Protein AF-A0A7W4Z0C7-F1 (afdb_monomer_lite)

pLDDT: mean 88.01, std 15.2, range [28.16, 98.94]

Sequence (673 aa):
MSAGLATAVVASGLALGAGLQTPAAAAPGDDLGDLTALLSSCSGDPTTPTVVALTTSLTDPAATLTVACDARIDLAGHDLTVRNIRVDPGESLDVTDTSTTGTAGHLTADAGAAWHTAGIENTGATLTTHGRARVTAVGGEGAAGIGGGYLADGGVTTSNDTSVVTAAGGENSAGIGGGDDGGSGGTTIANHASTITATGGPNGAGIGGGDDGHAGITIANDTATITATGGPDGAGIGGGDLGDGGLTTAHDTATVTATGGPNGAGIGGGNRGTGGVTTVTGGTVTAVPGTDAEPVGPGKGASLHHRLTVSGGVLRLPSGTQSVPATSTTASPLFEIGVAGRVTGGPTTAATITGTGVLVNHGTLTLPTTNIQTKVSDRHYRIAFDLNGATGTAPDAVTAYADTLTRGDRVLPAAPTRPGHTFVGWSSTATGTGTPITATGDLTPLGSSTDGTPVAITAHARWTPDPTGPVTDLPRLPGIDTQVTPAERPRIGTAVRVTTTPPDVPGATSTYQWQRTTRKIGKAWKHLPRSWVDIPTATSASYTPRPADRLHRIRLVITTTAPGHQPRTTVTRLPRRVLKGHLRRPDARITIRGSRDLGNTVRLAGLAHYRDQLLAGAKVTIVWYADGARLPRATRRTYTVGPAALDKRLHATITITAPGHHDRHLTTPRTGR

Radius of gyration: 34.52 Å; chains: 1; bounding box: 81×89×126 Å

Structure (mmCIF, N/CA/C/O backbone):
data_AF-A0A7W4Z0C7-F1
#
_entry.id   AF-A0A7W4Z0C7-F1
#
loop_
_atom_site.group_PDB
_atom_site.id
_atom_site.type_symbol
_atom_site.label_atom_id
_atom_site.label_alt_id
_atom_site.label_comp_id
_atom_site.label_asym_id
_atom_site.label_entity_id
_atom_site.label_seq_id
_atom_site.pdbx_PDB_ins_code
_atom_site.Cartn_x
_atom_site.Cartn_y
_atom_site.Cartn_z
_atom_site.occupancy
_atom_site.B_iso_or_equiv
_atom_site.auth_seq_id
_atom_site.auth_comp_id
_atom_site.auth_asym_id
_atom_site.auth_atom_id
_atom_site.pdbx_PDB_model_num
ATOM 1 N N . MET A 1 1 ? 8.909 49.146 -81.759 1.00 39.69 1 MET A N 1
ATOM 2 C CA . MET A 1 1 ? 9.593 48.137 -82.590 1.00 39.69 1 MET A CA 1
ATOM 3 C C . MET A 1 1 ? 9.015 46.774 -82.243 1.00 39.69 1 MET A C 1
ATOM 5 O O . MET A 1 1 ? 9.161 46.344 -81.111 1.00 39.69 1 MET A O 1
ATOM 9 N N . SER A 1 2 ? 8.245 46.231 -83.192 1.00 31.91 2 SER A N 1
ATOM 10 C CA . SER A 1 2 ? 7.999 44.810 -83.511 1.00 31.91 2 SER A CA 1
ATOM 11 C C . SER A 1 2 ? 7.910 43.749 -82.400 1.00 31.91 2 SER A C 1
ATOM 13 O O . SER A 1 2 ? 8.898 43.381 -81.774 1.00 31.91 2 SER A O 1
ATOM 15 N N . ALA A 1 3 ? 6.710 43.169 -82.313 1.00 35.38 3 ALA A N 1
ATOM 16 C CA . ALA A 1 3 ? 6.407 41.844 -81.783 1.00 35.38 3 ALA A CA 1
ATOM 17 C C . ALA A 1 3 ? 7.082 40.709 -82.584 1.00 35.38 3 ALA A C 1
ATOM 19 O O . ALA A 1 3 ? 7.428 40.895 -83.750 1.00 35.38 3 ALA A O 1
ATOM 20 N N . GLY A 1 4 ? 7.165 39.513 -81.990 1.00 29.42 4 GLY A N 1
ATOM 21 C CA . GLY A 1 4 ? 7.498 38.282 -82.712 1.00 29.42 4 GLY A CA 1
ATOM 22 C C . GLY A 1 4 ? 7.482 37.029 -81.834 1.00 29.42 4 GLY A C 1
ATOM 23 O O . GLY A 1 4 ? 8.468 36.728 -81.174 1.00 29.42 4 GLY A O 1
ATOM 24 N N . LEU A 1 5 ? 6.362 36.300 -81.855 1.00 32.31 5 LEU A N 1
ATOM 25 C CA . LEU A 1 5 ? 6.285 34.876 -81.507 1.00 32.31 5 LEU A CA 1
ATOM 26 C C . LEU A 1 5 ? 7.056 34.028 -82.537 1.00 32.31 5 LEU A C 1
ATOM 28 O O . LEU A 1 5 ? 6.940 34.296 -83.732 1.00 32.31 5 LEU A O 1
ATOM 32 N N . ALA A 1 6 ? 7.696 32.939 -82.091 1.00 32.50 6 ALA A N 1
ATOM 33 C CA . ALA A 1 6 ? 7.966 31.757 -82.920 1.00 32.50 6 ALA A CA 1
ATOM 34 C C . ALA A 1 6 ? 8.052 30.447 -82.093 1.00 32.50 6 ALA A C 1
ATOM 36 O O . ALA A 1 6 ? 9.039 30.158 -81.424 1.00 32.50 6 ALA A O 1
ATOM 37 N N . THR A 1 7 ? 6.966 29.676 -82.168 1.00 28.16 7 THR A N 1
ATOM 38 C CA . THR A 1 7 ? 6.816 28.201 -82.270 1.00 28.16 7 THR A CA 1
ATOM 39 C C . THR A 1 7 ? 7.886 27.572 -83.197 1.00 28.16 7 THR A C 1
ATOM 41 O O . THR A 1 7 ? 8.303 28.249 -84.126 1.00 28.16 7 THR A O 1
ATOM 44 N N . ALA A 1 8 ? 8.335 26.307 -83.182 1.00 29.50 8 ALA A N 1
ATOM 45 C CA . ALA A 1 8 ? 8.232 25.081 -82.375 1.00 29.50 8 ALA A CA 1
ATOM 46 C C . ALA A 1 8 ? 9.307 24.075 -82.899 1.00 29.50 8 ALA A C 1
ATOM 48 O O . ALA A 1 8 ? 9.988 24.368 -83.879 1.00 29.50 8 ALA A O 1
ATOM 49 N N . VAL A 1 9 ? 9.318 22.860 -82.318 1.00 30.12 9 VAL A N 1
ATOM 50 C CA . VAL A 1 9 ? 9.707 21.536 -82.889 1.00 30.12 9 VAL A CA 1
ATOM 51 C C . VAL A 1 9 ? 10.904 20.813 -82.226 1.00 30.12 9 VAL A C 1
ATOM 53 O O . VAL A 1 9 ? 12.046 20.889 -82.656 1.00 30.12 9 VAL A O 1
ATOM 56 N N . VAL A 1 10 ? 10.585 20.102 -81.133 1.00 29.77 10 VAL A N 1
ATOM 57 C CA . VAL A 1 10 ? 10.733 18.644 -80.862 1.00 29.77 10 VAL A CA 1
ATOM 58 C C . VAL A 1 10 ? 11.604 17.789 -81.806 1.00 29.77 10 VAL A C 1
ATOM 60 O O . VAL A 1 10 ? 11.277 17.666 -82.981 1.00 29.77 10 VAL A O 1
ATOM 63 N N . ALA A 1 11 ? 12.580 17.064 -81.230 1.00 29.19 11 ALA A N 1
ATOM 64 C CA . ALA A 1 11 ? 12.757 15.588 -81.282 1.00 29.19 11 ALA A CA 1
ATOM 65 C C . ALA A 1 11 ? 14.209 15.216 -80.884 1.00 29.19 11 ALA A C 1
ATOM 67 O O . ALA A 1 11 ? 15.156 15.593 -81.561 1.00 29.19 11 ALA A O 1
ATOM 68 N N . SER A 1 12 ? 14.459 14.626 -79.712 1.00 30.25 12 SER A N 1
ATOM 69 C CA . SER A 1 12 ? 14.440 13.173 -79.428 1.00 30.25 12 SER A CA 1
ATOM 70 C C . SER A 1 12 ? 15.864 12.628 -79.240 1.00 30.25 12 SER A C 1
ATOM 72 O O . SER A 1 12 ? 16.467 12.092 -80.163 1.00 30.25 12 SER A O 1
ATOM 74 N N . GLY A 1 13 ? 16.386 12.740 -78.018 1.00 29.41 13 GLY A N 1
ATOM 75 C CA . GLY A 1 13 ? 17.515 11.945 -77.534 1.00 29.41 13 GLY A CA 1
ATOM 76 C C . GLY A 1 13 ? 17.015 11.007 -76.442 1.00 29.41 13 GLY A C 1
ATOM 77 O O . GLY A 1 13 ? 16.844 11.422 -75.301 1.00 29.41 13 GLY A O 1
ATOM 78 N N . LEU A 1 14 ? 16.720 9.762 -76.817 1.00 34.31 14 LEU A N 1
ATOM 79 C CA . LEU A 1 14 ? 16.385 8.677 -75.902 1.00 34.31 14 LEU A CA 1
ATOM 80 C C . LEU A 1 14 ? 17.639 8.345 -75.074 1.00 34.31 14 LEU A C 1
ATOM 82 O O . LEU A 1 14 ? 18.598 7.794 -75.609 1.00 34.31 14 LEU A O 1
ATOM 86 N N . ALA A 1 15 ? 17.638 8.660 -73.782 1.00 36.22 15 ALA A N 1
ATOM 87 C CA . ALA A 1 15 ? 18.582 8.094 -72.828 1.00 36.22 15 ALA A CA 1
ATOM 88 C C . ALA A 1 15 ? 17.774 7.342 -71.770 1.00 36.22 15 ALA A C 1
ATOM 90 O O . ALA A 1 15 ? 17.108 7.948 -70.931 1.00 36.22 15 ALA A O 1
ATOM 91 N N . LEU A 1 16 ? 17.809 6.008 -71.845 1.00 37.38 16 LEU A N 1
ATOM 92 C CA . LEU A 1 16 ? 17.402 5.135 -70.751 1.00 37.38 16 LEU A CA 1
ATOM 93 C C . LEU A 1 16 ? 18.370 5.359 -69.580 1.00 37.38 16 LEU A C 1
ATOM 95 O O . LEU A 1 16 ? 19.381 4.674 -69.452 1.00 37.38 16 LEU A O 1
ATOM 99 N N . GLY A 1 17 ? 18.068 6.342 -68.738 1.00 34.19 17 GLY A N 1
ATOM 100 C CA . GLY A 1 17 ? 18.603 6.410 -67.388 1.00 34.19 17 GLY A CA 1
ATOM 101 C C . GLY A 1 17 ? 17.792 5.457 -66.526 1.00 34.19 17 GLY A C 1
ATOM 102 O O . GLY A 1 17 ? 16.628 5.730 -66.239 1.00 34.19 17 GLY A O 1
ATOM 103 N N . ALA A 1 18 ? 18.384 4.324 -66.152 1.00 37.41 18 ALA A N 1
ATOM 104 C CA . ALA A 1 18 ? 17.866 3.488 -65.083 1.00 37.41 18 ALA A CA 1
ATOM 105 C C . ALA A 1 18 ? 17.707 4.371 -63.838 1.00 37.41 18 ALA A C 1
ATOM 107 O O . ALA A 1 18 ? 18.692 4.790 -63.231 1.00 37.41 18 ALA A O 1
ATOM 108 N N . GLY A 1 19 ? 16.461 4.713 -63.513 1.00 33.34 19 GLY A N 1
ATOM 109 C CA . GLY A 1 19 ? 16.126 5.386 -62.273 1.00 33.34 19 GLY A CA 1
ATOM 110 C C . GLY A 1 19 ? 16.471 4.452 -61.126 1.00 33.34 19 GLY A C 1
ATOM 111 O O . GLY A 1 19 ? 15.689 3.568 -60.791 1.00 33.34 19 GLY A O 1
ATOM 112 N N . LEU A 1 20 ? 17.643 4.646 -60.527 1.00 32.41 20 LEU A N 1
ATOM 113 C CA . LEU A 1 20 ? 17.862 4.278 -59.138 1.00 32.41 20 LEU A CA 1
ATOM 114 C C . LEU A 1 20 ? 16.914 5.165 -58.327 1.00 32.41 20 LEU A C 1
ATOM 116 O O . LEU A 1 20 ? 17.259 6.279 -57.943 1.00 32.41 20 LEU A O 1
ATOM 120 N N . GLN A 1 21 ? 15.677 4.697 -58.150 1.00 30.62 21 GLN A N 1
ATOM 121 C CA . GLN A 1 21 ? 14.830 5.163 -57.065 1.00 30.62 21 GLN A CA 1
ATOM 122 C C . GLN A 1 21 ? 15.615 4.879 -55.787 1.00 30.62 21 GLN A C 1
ATOM 124 O O . GLN A 1 21 ? 15.745 3.729 -55.372 1.00 30.62 21 GLN A O 1
ATOM 129 N N . THR A 1 22 ? 16.185 5.925 -55.194 1.00 32.88 22 THR A N 1
ATOM 130 C CA . THR A 1 22 ? 16.517 5.907 -53.772 1.00 32.88 22 THR A CA 1
ATOM 131 C C . THR A 1 22 ? 15.257 5.433 -53.047 1.00 32.88 22 THR A C 1
ATOM 133 O O . THR A 1 22 ? 14.196 6.017 -53.310 1.00 32.88 22 THR A O 1
ATOM 136 N N . PRO A 1 23 ? 15.313 4.371 -52.219 1.00 36.62 23 PRO A N 1
ATOM 137 C CA . PRO A 1 23 ? 14.150 3.969 -51.444 1.00 36.62 23 PRO A CA 1
ATOM 138 C C . PRO A 1 23 ? 13.631 5.207 -50.711 1.00 36.62 23 PRO A C 1
ATOM 140 O O . PRO A 1 23 ? 14.430 5.993 -50.196 1.00 36.62 23 PRO A O 1
ATOM 143 N N . ALA A 1 24 ? 12.317 5.431 -50.739 1.00 39.16 24 ALA A N 1
ATOM 144 C CA . ALA A 1 24 ? 11.713 6.433 -49.874 1.00 39.16 24 ALA A CA 1
ATOM 145 C C . ALA A 1 24 ? 12.190 6.129 -48.447 1.00 39.16 24 ALA A C 1
ATOM 147 O O . ALA A 1 24 ? 12.057 4.982 -48.022 1.00 39.16 24 ALA A O 1
ATOM 148 N N . ALA A 1 25 ? 12.810 7.105 -47.773 1.00 43.97 25 ALA A N 1
ATOM 149 C CA . ALA A 1 25 ? 13.183 6.962 -46.369 1.00 43.97 25 ALA A CA 1
ATOM 150 C C . ALA A 1 25 ? 11.948 6.457 -45.616 1.00 43.97 25 ALA A C 1
ATOM 152 O O . ALA A 1 25 ? 10.858 7.016 -45.798 1.00 43.97 25 ALA A O 1
ATOM 153 N N . ALA A 1 26 ? 12.099 5.347 -44.898 1.00 53.81 26 ALA A N 1
ATOM 154 C CA . ALA A 1 26 ? 10.990 4.731 -44.201 1.00 53.81 26 ALA A CA 1
ATOM 155 C C . ALA A 1 26 ? 10.510 5.707 -43.109 1.00 53.81 26 ALA A C 1
ATOM 157 O O . ALA A 1 26 ? 11.247 6.603 -42.678 1.00 53.81 26 ALA A O 1
ATOM 158 N N . ALA A 1 27 ? 9.225 5.668 -42.758 1.00 75.38 27 ALA A N 1
ATOM 159 C CA . ALA A 1 27 ? 8.730 6.597 -41.748 1.00 75.38 27 ALA A CA 1
ATOM 160 C C . ALA A 1 27 ? 9.320 6.167 -40.394 1.00 75.38 27 ALA A C 1
ATOM 162 O O . ALA A 1 27 ? 9.209 4.998 -40.072 1.00 75.38 27 ALA A O 1
ATOM 163 N N . PRO A 1 28 ? 9.843 7.048 -39.525 1.00 80.69 28 PRO A N 1
ATOM 164 C CA . PRO A 1 28 ? 10.523 6.642 -38.280 1.00 80.69 28 PRO A CA 1
ATOM 165 C C . PRO A 1 28 ? 9.735 5.723 -37.317 1.00 80.69 28 PRO A C 1
ATOM 167 O O . PRO A 1 28 ? 10.276 5.279 -36.315 1.00 80.69 28 PRO A O 1
ATOM 170 N N . GLY A 1 29 ? 8.449 5.461 -37.571 1.00 85.50 29 GLY A N 1
ATOM 171 C CA . GLY A 1 29 ? 7.631 4.474 -36.866 1.00 85.50 29 GLY A CA 1
ATOM 172 C C . GLY A 1 29 ? 7.468 3.109 -37.557 1.00 85.50 29 GLY A C 1
ATOM 173 O O . GLY A 1 29 ? 6.689 2.297 -37.056 1.00 85.50 29 GLY A O 1
ATOM 174 N N . ASP A 1 30 ? 8.101 2.847 -38.705 1.00 93.44 30 ASP A N 1
ATOM 175 C CA . ASP A 1 30 ? 8.076 1.554 -39.416 1.00 93.44 30 ASP A CA 1
ATOM 176 C C . ASP A 1 30 ? 9.430 0.810 -39.422 1.00 93.44 30 ASP A C 1
ATOM 178 O O . ASP A 1 30 ? 9.441 -0.409 -39.613 1.00 93.44 30 ASP A O 1
ATOM 182 N N . ASP A 1 31 ? 10.532 1.502 -39.114 1.00 95.56 31 ASP A N 1
ATOM 183 C CA . ASP A 1 31 ? 11.889 0.956 -39.018 1.00 95.56 31 ASP A CA 1
ATOM 184 C C . ASP A 1 31 ? 12.614 1.428 -37.742 1.00 95.56 31 ASP A C 1
ATOM 186 O O . ASP A 1 31 ? 12.551 2.592 -37.343 1.00 95.56 31 ASP A O 1
ATOM 190 N N . LEU A 1 32 ? 13.322 0.508 -37.077 1.00 94.75 32 LEU A N 1
ATOM 191 C CA . LEU A 1 32 ? 14.011 0.794 -35.813 1.00 94.75 32 LEU A CA 1
ATOM 192 C C . LEU A 1 32 ? 15.307 1.595 -36.001 1.00 94.75 32 LEU A C 1
ATOM 194 O O . LEU A 1 32 ? 15.681 2.364 -35.113 1.00 94.75 32 LEU A O 1
ATOM 198 N N . GLY A 1 33 ? 16.001 1.418 -37.126 1.00 94.81 33 GLY A N 1
ATOM 199 C CA . GLY A 1 33 ? 17.190 2.196 -37.458 1.00 94.81 33 GLY A CA 1
ATOM 200 C C . GLY A 1 33 ? 16.832 3.665 -37.662 1.00 94.81 33 GLY A C 1
ATOM 201 O O . GLY A 1 33 ? 17.472 4.534 -37.068 1.00 94.81 33 GLY A O 1
ATOM 202 N N . ASP A 1 34 ? 15.754 3.929 -38.401 1.00 94.31 34 ASP A N 1
ATOM 203 C CA . ASP A 1 34 ? 15.237 5.283 -38.619 1.00 94.31 34 ASP A CA 1
ATOM 204 C C . ASP A 1 34 ? 14.698 5.914 -37.322 1.00 94.31 34 ASP A C 1
ATOM 206 O O . ASP A 1 34 ? 14.973 7.087 -37.051 1.00 94.31 34 ASP A O 1
ATOM 210 N N . LEU A 1 35 ? 14.014 5.138 -36.466 1.00 96.25 35 LEU A N 1
ATOM 211 C CA . LEU A 1 35 ? 13.620 5.584 -35.122 1.00 96.25 35 LEU A CA 1
ATOM 212 C C . LEU A 1 35 ? 14.839 5.999 -34.285 1.00 96.25 35 LEU A C 1
ATOM 214 O O . LEU A 1 35 ? 14.837 7.056 -33.653 1.00 96.25 35 LEU A O 1
ATOM 218 N N . THR A 1 36 ? 15.884 5.169 -34.287 1.00 95.81 36 THR A N 1
ATOM 219 C CA . THR A 1 36 ? 17.109 5.406 -33.513 1.00 95.81 36 THR A CA 1
ATOM 220 C C . THR A 1 36 ? 17.849 6.638 -34.020 1.00 95.81 36 THR A C 1
ATOM 222 O O . THR A 1 36 ? 18.248 7.488 -33.224 1.00 95.81 36 THR A O 1
ATOM 225 N N . ALA A 1 37 ? 17.991 6.773 -35.341 1.00 94.88 37 ALA A N 1
ATOM 226 C CA . ALA A 1 37 ? 18.610 7.936 -35.958 1.00 94.88 37 ALA A CA 1
ATOM 227 C C . ALA A 1 37 ? 17.857 9.218 -35.582 1.00 94.88 37 ALA A C 1
ATOM 229 O O . ALA A 1 37 ? 18.483 10.165 -35.106 1.00 94.88 37 ALA A O 1
ATOM 230 N N . LEU A 1 38 ? 16.523 9.216 -35.700 1.00 95.94 38 LEU A N 1
ATOM 231 C CA . LEU A 1 38 ? 15.693 10.362 -35.345 1.00 95.94 38 LEU A CA 1
ATOM 232 C C . LEU A 1 38 ? 15.881 10.777 -33.882 1.00 95.94 38 LEU A C 1
ATOM 234 O O . LEU A 1 38 ? 16.152 11.946 -33.632 1.00 95.94 38 LEU A O 1
ATOM 238 N N . LEU A 1 39 ? 15.753 9.851 -32.927 1.00 96.38 39 LEU A N 1
ATOM 239 C CA . LEU A 1 39 ? 15.823 10.184 -31.497 1.00 96.38 39 LEU A CA 1
ATOM 240 C C . LEU A 1 39 ? 17.231 10.590 -31.033 1.00 96.38 39 LEU A C 1
ATOM 242 O O . LEU A 1 39 ? 17.359 11.367 -30.089 1.00 96.38 39 LEU A O 1
ATOM 246 N N . SER A 1 40 ? 18.282 10.131 -31.718 1.00 96.38 40 SER A N 1
ATOM 247 C CA . SER A 1 40 ? 19.670 10.499 -31.399 1.00 96.38 40 SER A CA 1
ATOM 248 C C . SER A 1 40 ? 20.089 11.888 -31.897 1.00 96.38 40 SER A C 1
ATOM 250 O O . SER A 1 40 ? 21.075 12.440 -31.416 1.00 96.38 40 SER A O 1
ATOM 252 N N . SER A 1 41 ? 19.366 12.454 -32.869 1.00 94.38 41 SER A N 1
ATOM 253 C CA . SER A 1 41 ? 19.673 13.761 -33.466 1.00 94.38 41 SER A CA 1
ATOM 254 C C . SER A 1 41 ? 18.479 14.717 -33.460 1.00 94.38 41 SER A C 1
ATOM 256 O O . SER A 1 41 ? 18.427 15.644 -34.273 1.00 94.38 41 SER A O 1
ATOM 258 N N . CYS A 1 42 ? 17.481 14.456 -32.616 1.00 94.00 42 CYS A N 1
ATOM 259 C CA . CYS A 1 42 ? 16.291 15.287 -32.522 1.00 94.00 42 CYS A CA 1
ATOM 260 C C . CYS A 1 42 ? 16.569 16.603 -31.782 1.00 94.00 42 CYS A C 1
ATOM 262 O O . CYS A 1 42 ? 17.606 16.785 -31.151 1.00 94.00 42 CYS A O 1
ATOM 264 N N . SER A 1 43 ? 15.633 17.546 -31.890 1.00 93.94 43 SER A N 1
ATOM 265 C CA . SER A 1 43 ? 15.725 18.876 -31.273 1.00 93.94 43 SER A CA 1
ATOM 266 C C . SER A 1 43 ? 14.391 19.307 -30.650 1.00 93.94 43 SER A C 1
ATOM 268 O O . SER A 1 43 ? 14.023 20.478 -30.733 1.00 93.94 43 SER A O 1
ATOM 270 N N . GLY A 1 44 ? 13.618 18.338 -30.148 1.00 93.56 44 GLY A N 1
ATOM 271 C CA . GLY A 1 44 ? 12.370 18.598 -29.430 1.00 93.56 44 GLY A CA 1
ATOM 272 C C . GLY A 1 44 ? 12.626 19.293 -28.095 1.00 93.56 44 GLY A C 1
ATOM 273 O O . GLY A 1 44 ? 13.715 19.180 -27.542 1.00 93.56 44 GLY A O 1
ATOM 274 N N . ASP A 1 45 ? 11.620 20.011 -27.605 1.00 94.12 45 ASP A N 1
ATOM 275 C CA . ASP A 1 45 ? 11.637 20.675 -26.296 1.00 94.12 45 ASP A CA 1
ATOM 276 C C . ASP A 1 45 ? 10.351 20.344 -25.505 1.00 94.12 45 ASP A C 1
ATOM 278 O O . ASP A 1 45 ? 9.425 19.740 -26.070 1.00 94.12 45 ASP A O 1
ATOM 282 N N . PRO A 1 46 ? 10.204 20.765 -24.232 1.00 89.81 46 PRO A N 1
ATOM 283 C CA . PRO A 1 46 ? 9.053 20.368 -23.421 1.00 89.81 46 PRO A CA 1
ATOM 284 C C . PRO A 1 46 ? 7.708 20.893 -23.952 1.00 89.81 46 PRO A C 1
ATOM 286 O O . PRO A 1 46 ? 6.647 20.383 -23.588 1.00 89.81 46 PRO A O 1
ATOM 289 N N . THR A 1 47 ? 7.724 21.935 -24.791 1.00 93.06 47 THR A N 1
ATOM 290 C CA . THR A 1 47 ? 6.523 22.527 -25.402 1.00 93.06 47 THR A CA 1
ATOM 291 C C . THR A 1 47 ? 6.186 21.907 -26.755 1.00 93.06 47 THR A C 1
ATOM 293 O O . THR A 1 47 ? 5.011 21.809 -27.117 1.00 93.06 47 THR A O 1
ATOM 296 N N . THR A 1 48 ? 7.204 21.467 -27.489 1.00 94.44 48 THR A N 1
ATOM 297 C CA . THR A 1 48 ? 7.114 20.882 -28.826 1.00 94.44 48 THR A CA 1
ATOM 298 C C . THR A 1 48 ? 8.010 19.642 -28.920 1.00 94.44 48 THR A C 1
ATOM 300 O O . THR A 1 48 ? 9.033 19.655 -29.607 1.00 94.44 48 THR A O 1
ATOM 303 N N . PRO A 1 49 ? 7.642 18.545 -28.232 1.00 95.75 49 PRO A N 1
ATOM 304 C CA . PRO A 1 49 ? 8.462 17.344 -28.226 1.00 95.75 49 PRO A CA 1
ATOM 305 C C . PRO A 1 49 ? 8.497 16.703 -29.614 1.00 95.75 49 PRO A C 1
ATOM 307 O O . PRO A 1 49 ? 7.542 16.802 -30.393 1.00 95.75 49 PRO A O 1
ATOM 310 N N . THR A 1 50 ? 9.571 15.976 -29.906 1.00 97.06 50 THR A N 1
ATOM 311 C CA . THR A 1 50 ? 9.656 15.148 -31.114 1.00 97.06 50 THR A CA 1
ATOM 312 C C . THR A 1 50 ? 8.691 13.973 -30.982 1.00 97.06 50 THR A C 1
ATOM 314 O O . THR A 1 50 ? 8.865 13.130 -30.111 1.00 97.06 50 THR A O 1
ATOM 317 N N . VAL A 1 51 ? 7.656 13.901 -31.823 1.00 95.81 51 VAL A N 1
ATOM 318 C CA . VAL A 1 51 ? 6.618 12.856 -31.737 1.00 95.81 51 VAL A CA 1
ATOM 319 C C . VAL A 1 51 ? 6.817 11.803 -32.822 1.00 95.81 51 VAL A C 1
ATOM 321 O O . VAL A 1 51 ? 6.859 12.134 -34.007 1.00 95.81 51 VAL A O 1
ATOM 324 N N . VAL A 1 52 ? 6.838 10.530 -32.427 1.00 96.44 52 VAL A N 1
ATOM 325 C CA . VAL A 1 52 ? 6.823 9.380 -33.339 1.00 96.44 52 VAL A CA 1
ATOM 326 C C . VAL A 1 52 ? 5.683 8.446 -32.963 1.00 96.44 52 VAL A C 1
ATOM 328 O O . VAL A 1 52 ? 5.560 8.062 -31.805 1.00 96.44 52 VAL A O 1
ATOM 331 N N . ALA A 1 53 ? 4.863 8.063 -33.941 1.00 96.19 53 ALA A N 1
ATOM 332 C CA . ALA A 1 53 ? 3.859 7.017 -33.778 1.00 96.19 53 ALA A CA 1
ATOM 333 C C . ALA A 1 53 ? 4.311 5.753 -34.507 1.00 96.19 53 ALA A C 1
ATOM 335 O O . ALA A 1 53 ? 4.654 5.815 -35.690 1.00 96.19 53 ALA A O 1
ATOM 336 N N . LEU A 1 54 ? 4.299 4.616 -33.816 1.00 96.94 54 LEU A N 1
ATOM 337 C CA . LEU A 1 54 ? 4.617 3.333 -34.428 1.00 96.94 54 LEU A CA 1
ATOM 338 C C . LEU A 1 54 ? 3.508 2.916 -35.396 1.00 96.94 54 LEU A C 1
ATOM 340 O O . LEU A 1 54 ? 2.320 3.109 -35.142 1.00 96.94 54 LEU A O 1
ATOM 344 N N . THR A 1 55 ? 3.902 2.311 -36.508 1.00 95.75 55 THR A N 1
ATOM 345 C CA . THR A 1 55 ? 2.981 1.750 -37.514 1.00 95.75 55 THR A CA 1
ATOM 346 C C . THR A 1 55 ? 3.144 0.238 -37.671 1.00 95.75 55 THR A C 1
ATOM 348 O O . THR A 1 55 ? 2.332 -0.428 -38.317 1.00 95.75 55 THR A O 1
ATOM 351 N N . THR A 1 56 ? 4.187 -0.314 -37.053 1.00 96.06 56 THR A N 1
ATOM 352 C CA . THR A 1 56 ? 4.471 -1.741 -36.943 1.00 96.06 56 THR A CA 1
ATOM 353 C C . THR A 1 56 ? 5.194 -2.015 -35.625 1.00 96.06 56 THR A C 1
ATOM 355 O O . THR A 1 56 ? 5.676 -1.092 -34.968 1.00 96.06 56 THR A O 1
ATOM 358 N N . SER A 1 57 ? 5.271 -3.284 -35.223 1.00 97.31 57 SER A N 1
ATOM 359 C CA . SER A 1 57 ? 6.109 -3.666 -34.085 1.00 97.31 57 SER A CA 1
ATOM 360 C C . SER A 1 57 ? 7.581 -3.686 -34.497 1.00 97.31 57 SER A C 1
ATOM 362 O O . SER A 1 57 ? 7.929 -4.273 -35.523 1.00 97.31 57 SER A O 1
ATOM 364 N N . LEU A 1 58 ? 8.437 -3.085 -33.675 1.00 98.00 58 LEU A N 1
ATOM 365 C CA . LEU A 1 58 ? 9.874 -2.943 -33.893 1.00 98.00 58 LEU A CA 1
ATOM 366 C C . LEU A 1 58 ? 10.634 -3.780 -32.865 1.00 98.00 58 LEU A C 1
ATOM 368 O O . LEU A 1 58 ? 10.281 -3.816 -31.684 1.00 98.00 58 LEU A O 1
ATOM 372 N N . THR A 1 59 ? 11.660 -4.513 -33.291 1.00 97.94 59 THR A N 1
ATOM 373 C CA . THR A 1 59 ? 12.391 -5.421 -32.398 1.00 97.94 59 THR A CA 1
ATOM 374 C C . THR A 1 59 ? 13.844 -5.566 -32.820 1.00 97.94 59 THR A C 1
ATOM 376 O O . THR A 1 59 ? 14.128 -6.116 -33.880 1.00 97.94 59 THR A O 1
ATOM 379 N N . ASP A 1 60 ? 14.745 -5.152 -31.937 1.00 97.31 60 ASP A N 1
ATOM 380 C CA . ASP A 1 60 ? 16.153 -5.540 -31.942 1.00 97.31 60 ASP A CA 1
ATOM 381 C C . ASP A 1 60 ? 16.661 -5.596 -30.490 1.00 97.31 60 ASP A C 1
ATOM 383 O O . ASP A 1 60 ? 17.011 -4.567 -29.909 1.00 97.31 60 ASP A O 1
ATOM 387 N N . PRO A 1 61 ? 16.724 -6.791 -29.877 1.00 94.88 61 PRO A N 1
ATOM 388 C CA . PRO A 1 61 ? 17.181 -6.959 -28.498 1.00 94.88 61 PRO A CA 1
ATOM 389 C C . PRO A 1 61 ? 18.654 -6.599 -28.254 1.00 94.88 61 PRO A C 1
ATOM 391 O O . PRO A 1 61 ? 19.097 -6.672 -27.112 1.00 94.88 61 PRO A O 1
ATOM 394 N N . ALA A 1 62 ? 19.431 -6.262 -29.289 1.00 95.44 62 ALA A N 1
ATOM 395 C CA . ALA A 1 62 ? 20.799 -5.765 -29.150 1.00 95.44 62 ALA A CA 1
ATOM 396 C C . ALA A 1 62 ? 20.893 -4.232 -29.263 1.00 95.44 62 ALA A C 1
ATOM 398 O O . ALA A 1 62 ? 21.920 -3.663 -28.886 1.00 95.44 62 ALA A O 1
ATOM 399 N N . ALA A 1 63 ? 19.846 -3.562 -29.755 1.00 96.75 63 ALA A N 1
ATOM 400 C CA . ALA A 1 63 ? 19.859 -2.127 -30.009 1.00 96.75 63 ALA A CA 1
ATOM 401 C C . ALA A 1 63 ? 19.772 -1.298 -28.721 1.00 96.75 63 ALA A C 1
ATOM 403 O O . ALA A 1 63 ? 19.027 -1.624 -27.794 1.00 96.75 63 ALA A O 1
ATOM 404 N N . THR A 1 64 ? 20.494 -0.178 -28.705 1.00 97.44 64 THR A N 1
ATOM 405 C CA . THR A 1 64 ? 20.328 0.897 -27.722 1.00 97.44 64 THR A CA 1
ATOM 406 C C . THR A 1 64 ? 19.601 2.058 -28.371 1.00 97.44 64 THR A C 1
ATOM 408 O O . THR A 1 64 ? 20.022 2.532 -29.424 1.00 97.44 64 THR A O 1
ATOM 411 N N . LEU A 1 65 ? 18.548 2.540 -27.717 1.00 98.06 65 LEU A N 1
ATOM 412 C CA . LEU A 1 65 ? 17.819 3.726 -28.143 1.00 98.06 65 LEU A CA 1
ATOM 413 C C . LEU A 1 65 ? 18.249 4.931 -27.304 1.00 98.06 65 LEU A C 1
ATOM 415 O O . LEU A 1 65 ? 17.914 5.005 -26.123 1.00 98.06 65 LEU A O 1
ATOM 419 N N . THR A 1 66 ? 18.982 5.867 -27.901 1.00 98.19 66 THR A N 1
ATOM 420 C CA . THR A 1 66 ? 19.347 7.133 -27.246 1.00 98.19 66 THR A CA 1
ATOM 421 C C . THR A 1 66 ? 18.318 8.205 -27.584 1.00 98.19 66 THR A C 1
ATOM 423 O O . THR A 1 66 ? 18.020 8.426 -28.756 1.00 98.19 66 THR A O 1
ATOM 426 N N . VAL A 1 67 ? 17.792 8.865 -26.557 1.00 98.31 67 VAL A N 1
ATOM 427 C CA . VAL A 1 67 ? 16.829 9.964 -26.645 1.00 98.31 67 VAL A CA 1
ATOM 428 C C . VAL A 1 67 ? 17.550 11.243 -26.228 1.00 98.31 67 VAL A C 1
ATOM 430 O O . VAL A 1 67 ? 17.743 11.482 -25.038 1.00 98.31 67 VAL A O 1
ATOM 433 N N . ALA A 1 68 ? 17.990 12.019 -27.221 1.00 97.81 68 ALA A N 1
ATOM 434 C CA . ALA A 1 68 ? 18.846 13.198 -27.044 1.00 97.81 68 ALA A CA 1
ATOM 435 C C . ALA A 1 68 ? 18.069 14.530 -26.983 1.00 97.81 68 ALA A C 1
ATOM 437 O O . ALA A 1 68 ? 18.668 15.601 -27.037 1.00 97.81 68 ALA A O 1
ATOM 438 N N . CYS A 1 69 ? 16.738 14.466 -26.942 1.00 97.50 69 CYS A N 1
ATOM 439 C CA . CYS A 1 69 ? 15.846 15.613 -26.817 1.00 97.50 69 CYS A CA 1
ATOM 440 C C . CYS A 1 69 ? 14.530 15.185 -26.148 1.00 97.50 69 CYS A C 1
ATOM 442 O O . CYS A 1 69 ? 14.238 13.988 -26.071 1.00 97.50 69 CYS A O 1
ATOM 444 N N . ASP A 1 70 ? 13.670 16.135 -25.788 1.00 98.19 70 ASP A N 1
ATOM 445 C CA . ASP A 1 70 ? 12.291 15.832 -25.409 1.00 98.19 70 ASP A CA 1
ATOM 446 C C . ASP A 1 70 ? 11.527 15.129 -26.543 1.00 98.19 70 ASP A C 1
ATOM 448 O O . ASP A 1 70 ? 11.283 15.686 -27.625 1.00 98.19 70 ASP A O 1
ATOM 452 N N . ALA A 1 71 ? 11.110 13.889 -26.288 1.00 97.88 71 ALA A N 1
ATOM 453 C CA . ALA A 1 71 ? 10.490 13.025 -27.281 1.00 97.88 71 ALA A CA 1
ATOM 454 C C . ALA A 1 71 ? 9.260 12.289 -26.743 1.00 97.88 71 ALA A C 1
ATOM 456 O O . ALA A 1 71 ? 9.165 11.938 -25.568 1.00 97.88 71 ALA A O 1
ATOM 457 N N . ARG A 1 72 ? 8.319 11.998 -27.643 1.00 97.94 72 ARG A N 1
ATOM 458 C CA . ARG A 1 72 ? 7.150 11.156 -27.395 1.00 97.94 72 ARG A CA 1
ATOM 459 C C . ARG A 1 72 ? 7.110 9.995 -28.377 1.00 97.94 72 ARG A C 1
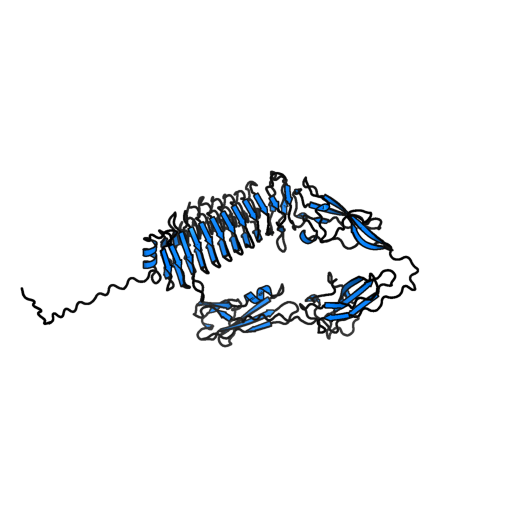ATOM 461 O O . ARG A 1 72 ? 7.026 10.211 -29.585 1.00 97.94 72 ARG A O 1
ATOM 468 N N . ILE A 1 73 ? 7.056 8.779 -27.847 1.00 98.06 73 ILE A N 1
ATOM 469 C CA . ILE A 1 73 ? 6.783 7.558 -28.603 1.00 98.06 73 ILE A CA 1
ATOM 470 C C . ILE A 1 73 ? 5.332 7.151 -28.334 1.00 98.06 73 ILE A C 1
ATOM 472 O O . ILE A 1 73 ? 4.981 6.743 -27.228 1.00 98.06 73 ILE A O 1
ATOM 476 N N . ASP A 1 74 ? 4.482 7.252 -29.352 1.00 97.75 74 ASP A N 1
ATOM 477 C CA . ASP A 1 74 ? 3.158 6.637 -29.358 1.00 97.75 74 ASP A CA 1
ATOM 478 C C . ASP A 1 74 ? 3.259 5.219 -29.917 1.00 97.75 74 ASP A C 1
ATOM 480 O O . ASP A 1 74 ? 3.504 5.007 -31.103 1.00 97.75 74 ASP A O 1
ATOM 484 N N . LEU A 1 75 ? 3.060 4.232 -29.049 1.00 97.94 75 LEU A N 1
ATOM 485 C CA . LEU A 1 75 ? 3.107 2.826 -29.420 1.00 97.94 75 LEU A CA 1
ATOM 486 C C . LEU A 1 75 ? 1.960 2.441 -30.361 1.00 97.94 75 LEU A C 1
ATOM 488 O O . LEU A 1 75 ? 2.086 1.449 -31.067 1.00 97.94 75 LEU A O 1
ATOM 492 N N . ALA A 1 76 ? 0.845 3.185 -30.372 1.00 95.69 76 ALA A N 1
ATOM 493 C CA . ALA A 1 76 ? -0.291 2.989 -31.279 1.00 95.69 76 ALA A CA 1
ATOM 494 C C . ALA A 1 76 ? -0.778 1.522 -31.415 1.00 95.69 76 ALA A C 1
ATOM 496 O O . ALA A 1 76 ? -1.281 1.105 -32.458 1.00 95.69 76 ALA A O 1
ATOM 497 N N . GLY A 1 77 ? -0.673 0.729 -30.342 1.00 96.50 77 GLY A N 1
ATOM 498 C CA . GLY A 1 77 ? -1.035 -0.696 -30.316 1.00 96.50 77 GLY A CA 1
ATOM 499 C C . GLY A 1 77 ? 0.051 -1.679 -30.787 1.00 96.50 77 GLY A C 1
ATOM 500 O O . GLY A 1 77 ? -0.236 -2.875 -30.884 1.00 96.50 77 GLY A O 1
ATOM 501 N N . HIS A 1 78 ? 1.266 -1.202 -31.060 1.00 97.38 78 HIS A N 1
ATOM 502 C CA . HIS A 1 78 ? 2.439 -1.967 -31.492 1.00 97.38 78 HIS A CA 1
ATOM 503 C C . HIS A 1 78 ? 3.483 -2.129 -30.380 1.00 97.38 78 HIS A C 1
ATOM 505 O O . HIS A 1 78 ? 3.482 -1.402 -29.387 1.00 97.38 78 HIS A O 1
ATOM 511 N N . ASP A 1 79 ? 4.388 -3.090 -30.558 1.00 98.19 79 ASP A N 1
ATOM 512 C CA . ASP A 1 79 ? 5.434 -3.395 -29.580 1.00 98.19 79 ASP A CA 1
ATOM 513 C C . ASP A 1 79 ? 6.782 -2.812 -30.024 1.00 98.19 79 ASP A C 1
ATOM 515 O O . ASP A 1 79 ? 7.132 -2.890 -31.199 1.00 98.19 79 ASP A O 1
ATOM 519 N N . LEU A 1 80 ? 7.556 -2.274 -29.082 1.00 98.56 80 LEU A N 1
ATOM 520 C CA . LEU A 1 80 ? 8.934 -1.822 -29.282 1.00 98.56 80 LEU A CA 1
ATOM 521 C C . LEU A 1 80 ? 9.835 -2.611 -28.338 1.00 98.56 80 LEU A C 1
ATOM 523 O O . LEU A 1 80 ? 9.708 -2.477 -27.127 1.00 98.56 80 LEU A O 1
ATOM 527 N N . THR A 1 81 ? 10.730 -3.437 -28.869 1.00 98.62 81 THR A N 1
ATOM 528 C CA . THR A 1 81 ? 11.676 -4.223 -28.062 1.00 98.62 81 THR A CA 1
ATOM 529 C C . THR A 1 81 ? 13.109 -3.850 -28.405 1.00 98.62 81 THR A C 1
ATOM 531 O O . THR A 1 81 ? 13.534 -4.016 -29.547 1.00 98.62 81 THR A O 1
ATOM 534 N N . VAL A 1 82 ? 13.846 -3.378 -27.404 1.00 98.69 82 VAL A N 1
ATOM 535 C CA . VAL A 1 82 ? 15.259 -2.989 -27.492 1.00 98.69 82 VAL A CA 1
ATOM 536 C C . VAL A 1 82 ? 16.040 -3.560 -26.308 1.00 98.69 82 VAL A C 1
ATOM 538 O O . VAL A 1 82 ? 15.441 -4.021 -25.333 1.00 98.69 82 VAL A O 1
ATOM 541 N N . ARG A 1 83 ? 17.375 -3.520 -26.363 1.00 98.50 83 ARG A N 1
ATOM 542 C CA . ARG A 1 83 ? 18.215 -3.859 -25.204 1.00 98.50 83 ARG A CA 1
ATOM 543 C C . ARG A 1 83 ? 18.006 -2.855 -24.080 1.00 98.50 83 ARG A C 1
ATOM 545 O O . ARG A 1 83 ? 17.711 -3.215 -22.952 1.00 98.50 83 ARG A O 1
ATOM 552 N N . ASN A 1 84 ? 18.186 -1.578 -24.387 1.00 98.69 84 ASN A N 1
ATOM 553 C CA . ASN A 1 84 ? 18.067 -0.517 -23.404 1.00 98.69 84 ASN A CA 1
ATOM 554 C C . ASN A 1 84 ? 17.709 0.812 -24.061 1.00 98.69 84 ASN A C 1
ATOM 556 O O . ASN A 1 84 ? 17.959 1.026 -25.250 1.00 98.69 84 ASN A O 1
ATOM 560 N N . ILE A 1 85 ? 17.158 1.710 -23.256 1.00 98.81 85 ILE A N 1
ATOM 561 C CA . ILE A 1 85 ? 16.893 3.096 -23.628 1.00 98.81 85 ILE A CA 1
ATOM 562 C C . ILE A 1 85 ? 17.730 3.992 -22.729 1.00 98.81 85 ILE A C 1
ATOM 564 O O . ILE A 1 85 ? 17.786 3.759 -21.526 1.00 98.81 85 ILE A O 1
ATOM 568 N N . ARG A 1 86 ? 18.357 5.014 -23.298 1.00 98.50 86 ARG A N 1
ATOM 569 C CA . ARG A 1 86 ? 19.059 6.061 -22.559 1.00 98.50 86 ARG A CA 1
ATOM 570 C C . ARG A 1 86 ? 18.413 7.395 -22.880 1.00 98.50 86 ARG A C 1
ATOM 572 O O . ARG A 1 86 ? 18.396 7.789 -24.041 1.00 98.50 86 ARG A O 1
ATOM 579 N N . VAL A 1 87 ? 17.883 8.064 -21.865 1.00 98.69 87 VAL A N 1
ATOM 580 C CA . VAL A 1 87 ? 17.386 9.436 -21.982 1.00 98.69 87 VAL A CA 1
ATOM 581 C C . VAL A 1 87 ? 18.482 10.357 -21.476 1.00 98.69 87 VAL A C 1
ATOM 583 O O . VAL A 1 87 ? 18.956 10.179 -20.352 1.00 98.69 87 VAL A O 1
ATOM 586 N N . ASP A 1 88 ? 18.926 11.291 -22.311 1.00 98.12 88 ASP A N 1
ATOM 587 C CA . ASP A 1 88 ? 20.022 12.174 -21.929 1.00 98.12 88 ASP A CA 1
ATOM 588 C C . ASP A 1 88 ? 19.607 13.115 -20.778 1.00 98.12 88 ASP A C 1
ATOM 590 O O . ASP A 1 88 ? 18.433 13.485 -20.657 1.00 98.12 88 ASP A O 1
ATOM 594 N N . PRO A 1 89 ? 20.542 13.495 -19.884 1.00 97.81 89 PRO A N 1
ATOM 595 C CA . PRO A 1 89 ? 20.223 14.353 -18.749 1.00 97.81 89 PRO A CA 1
ATOM 596 C C . PRO A 1 89 ? 19.605 15.685 -19.184 1.00 97.81 89 PRO A C 1
ATOM 598 O O . PRO A 1 89 ? 20.133 16.364 -20.060 1.00 97.81 89 PRO A O 1
ATOM 601 N N . GLY A 1 90 ? 18.529 16.090 -18.513 1.00 96.81 90 GLY A N 1
ATOM 602 C CA . GLY A 1 90 ? 17.745 17.278 -18.854 1.00 96.81 90 GLY A CA 1
ATOM 603 C C . GLY A 1 90 ? 16.586 17.012 -19.815 1.00 96.81 90 GLY A C 1
ATOM 604 O O . GLY A 1 90 ? 15.682 17.841 -19.871 1.00 96.81 90 GLY A O 1
ATOM 605 N N . GLU A 1 91 ? 16.562 15.857 -20.481 1.00 98.25 91 GLU A N 1
ATOM 606 C CA . GLU A 1 91 ? 15.549 15.514 -21.479 1.00 98.25 91 GLU A CA 1
ATOM 607 C C . GLU A 1 91 ? 14.413 14.658 -20.899 1.00 98.25 91 GLU A C 1
ATOM 609 O O . GLU A 1 91 ? 14.487 14.107 -19.786 1.00 98.25 91 GLU A O 1
ATOM 614 N N . SER A 1 92 ? 13.334 14.520 -21.673 1.00 98.00 92 SER A N 1
ATOM 615 C CA . SER A 1 92 ? 12.209 13.656 -21.331 1.00 98.00 92 SER A CA 1
ATOM 616 C C . SER A 1 92 ? 11.819 12.674 -22.433 1.00 98.00 92 SER A C 1
ATOM 618 O O . SER A 1 92 ? 11.811 12.977 -23.624 1.00 98.00 92 SER A O 1
ATOM 620 N N . LEU A 1 93 ? 11.434 11.473 -22.005 1.00 98.62 93 LEU A N 1
ATOM 621 C CA . LEU A 1 93 ? 10.780 10.476 -22.837 1.00 98.62 93 LEU A CA 1
ATOM 622 C C . LEU A 1 93 ? 9.344 10.266 -22.353 1.00 98.62 93 LEU A C 1
ATOM 624 O O . LEU A 1 93 ? 9.107 9.783 -21.245 1.00 98.62 93 LEU A O 1
ATOM 628 N N . ASP A 1 94 ? 8.383 10.584 -23.210 1.00 98.44 94 ASP A N 1
ATOM 629 C CA . ASP A 1 94 ? 6.968 10.266 -23.039 1.00 98.44 94 ASP A CA 1
ATOM 630 C C . ASP A 1 94 ? 6.618 9.004 -23.844 1.00 98.44 94 ASP A C 1
ATOM 632 O O . ASP A 1 94 ? 6.773 8.958 -25.063 1.00 98.44 94 ASP A O 1
ATOM 636 N N . VAL A 1 95 ? 6.138 7.963 -23.168 1.00 98.69 95 VAL A N 1
ATOM 637 C CA . VAL A 1 95 ? 5.651 6.732 -23.797 1.00 98.69 95 VAL A CA 1
ATOM 638 C C . VAL A 1 95 ? 4.138 6.664 -23.651 1.00 98.69 95 VAL A C 1
ATOM 640 O O . VAL A 1 95 ? 3.600 6.456 -22.558 1.00 98.69 95 VAL A O 1
ATOM 643 N N . THR A 1 96 ? 3.433 6.772 -24.770 1.00 98.19 96 THR A N 1
ATOM 644 C CA . THR A 1 96 ? 1.973 6.708 -24.813 1.00 98.19 96 THR A CA 1
ATOM 645 C C . THR A 1 96 ? 1.492 5.570 -25.701 1.00 98.19 96 THR A C 1
ATOM 647 O O . THR A 1 96 ? 2.247 4.971 -26.460 1.00 98.19 96 THR A O 1
ATOM 650 N N . ASP A 1 97 ? 0.217 5.237 -25.576 1.00 97.69 97 ASP A N 1
ATOM 651 C CA . ASP A 1 97 ? -0.471 4.372 -26.524 1.00 97.69 97 ASP A CA 1
ATOM 652 C C . ASP A 1 97 ? -1.870 4.938 -26.744 1.00 97.69 97 ASP A C 1
ATOM 654 O O . ASP A 1 97 ? -2.735 4.859 -25.861 1.00 97.69 97 ASP A O 1
ATOM 658 N N . THR A 1 98 ? -2.081 5.523 -27.921 1.00 94.19 98 THR A N 1
ATOM 659 C CA . THR A 1 98 ? -3.359 6.131 -28.309 1.00 94.19 98 THR A CA 1
ATOM 660 C C . THR A 1 98 ? -4.358 5.121 -28.880 1.00 94.19 98 THR A C 1
ATOM 662 O O . THR A 1 98 ? -5.501 5.480 -29.191 1.00 94.19 98 THR A O 1
ATOM 665 N N . SER A 1 99 ? -3.988 3.838 -28.986 1.00 92.62 99 SER A N 1
ATOM 666 C CA . SER A 1 99 ? -4.866 2.813 -29.545 1.00 92.62 99 SER A CA 1
ATOM 667 C C . SER A 1 99 ? -6.142 2.632 -28.711 1.00 92.62 99 SER A C 1
ATOM 669 O O . SER A 1 99 ? -6.166 2.267 -27.532 1.00 92.62 99 SER A O 1
ATOM 671 N N . THR A 1 100 ? -7.289 2.840 -29.349 1.00 88.50 100 THR A N 1
ATOM 672 C CA . THR A 1 100 ? -8.596 2.700 -28.682 1.00 88.50 100 THR A CA 1
ATOM 673 C C . THR A 1 100 ? -9.126 1.265 -28.718 1.00 88.50 100 THR A C 1
ATOM 675 O O . THR A 1 100 ? -10.038 0.904 -27.971 1.00 88.50 100 THR A O 1
ATOM 678 N N . THR A 1 101 ? -8.542 0.404 -29.556 1.00 81.19 101 THR A N 1
ATOM 679 C CA . THR A 1 101 ? -8.930 -1.002 -29.738 1.00 81.19 101 THR A CA 1
ATOM 680 C C . THR A 1 101 ? -7.689 -1.897 -29.824 1.00 81.19 101 THR A C 1
ATOM 682 O O . THR A 1 101 ? -6.578 -1.398 -29.903 1.00 81.19 101 THR A O 1
ATOM 685 N N . GLY A 1 102 ? -7.846 -3.224 -29.748 1.00 84.94 102 GLY A N 1
ATOM 686 C CA . GLY A 1 102 ? -6.702 -4.148 -29.814 1.00 84.94 102 GLY A CA 1
ATOM 687 C C . GLY A 1 102 ? -5.930 -4.316 -28.497 1.00 84.94 102 GLY A C 1
ATOM 688 O O . GLY A 1 102 ? -6.423 -3.969 -27.415 1.00 84.94 102 GLY A O 1
ATOM 689 N N . THR A 1 103 ? -4.758 -4.951 -28.577 1.00 90.19 103 THR A N 1
ATOM 690 C CA . THR A 1 103 ? -3.804 -5.070 -27.458 1.00 90.19 103 THR A CA 1
ATOM 691 C C . THR A 1 103 ? -3.114 -3.725 -27.263 1.00 90.19 103 THR A C 1
ATOM 693 O O . THR A 1 103 ? -2.988 -2.971 -28.213 1.00 90.19 103 THR A O 1
ATOM 696 N N . ALA A 1 104 ? -2.773 -3.387 -26.018 1.00 94.25 104 ALA A N 1
ATOM 697 C CA . ALA A 1 104 ? -2.023 -2.160 -25.783 1.00 94.25 104 ALA A CA 1
ATOM 698 C C . ALA A 1 104 ? -0.597 -2.378 -26.277 1.00 94.25 104 ALA A C 1
ATOM 700 O O . ALA A 1 104 ? -0.074 -3.465 -26.029 1.00 94.25 104 ALA A O 1
ATOM 701 N N . GLY A 1 105 ? -0.007 -1.376 -26.907 1.00 97.44 105 GLY A N 1
ATOM 702 C CA . GLY A 1 105 ? 1.390 -1.396 -27.282 1.00 97.44 105 GLY A CA 1
ATOM 703 C C . GLY A 1 105 ? 2.289 -1.573 -26.063 1.00 97.44 105 GLY A C 1
ATOM 704 O O . GLY A 1 105 ? 1.972 -1.116 -24.952 1.00 97.44 105 GLY A O 1
ATOM 705 N N . HIS A 1 106 ? 3.393 -2.284 -26.268 1.00 98.56 106 HIS A N 1
ATOM 706 C CA . HIS A 1 106 ? 4.324 -2.652 -25.211 1.00 98.56 106 HIS A CA 1
ATOM 707 C C . HIS A 1 106 ? 5.758 -2.275 -25.586 1.00 98.56 106 HIS A C 1
ATOM 709 O O . HIS A 1 106 ? 6.340 -2.827 -26.513 1.00 98.56 106 HIS A O 1
ATOM 715 N N . LEU A 1 107 ? 6.346 -1.357 -24.821 1.00 98.81 107 LEU A N 1
ATOM 716 C CA . LEU A 1 107 ? 7.775 -1.072 -24.835 1.00 98.81 107 LEU A CA 1
ATOM 717 C C . LEU A 1 107 ? 8.506 -2.017 -23.873 1.00 98.81 107 LEU A C 1
ATOM 719 O O . LEU A 1 107 ? 8.222 -2.034 -22.674 1.00 98.81 107 LEU A O 1
ATOM 723 N N . THR A 1 108 ? 9.459 -2.784 -24.391 1.00 98.88 108 THR A N 1
ATOM 724 C CA . THR A 1 108 ? 10.360 -3.645 -23.622 1.00 98.88 108 THR A CA 1
ATOM 725 C C . THR A 1 108 ? 11.798 -3.176 -23.808 1.00 98.88 108 THR A C 1
ATOM 727 O O . THR A 1 108 ? 12.285 -3.111 -24.934 1.00 98.88 108 THR A O 1
ATOM 730 N N . ALA A 1 109 ? 12.469 -2.875 -22.701 1.00 98.81 109 ALA A N 1
ATOM 731 C CA . ALA A 1 109 ? 13.889 -2.564 -22.654 1.00 98.81 109 ALA A CA 1
ATOM 732 C C . ALA A 1 109 ? 14.577 -3.558 -21.705 1.00 98.81 109 ALA A C 1
ATOM 734 O O . ALA A 1 109 ? 14.481 -3.435 -20.483 1.00 98.81 109 ALA A O 1
ATOM 735 N N . ASP A 1 110 ? 15.164 -4.610 -22.272 1.00 98.56 110 ASP A N 1
ATOM 736 C CA . ASP A 1 110 ? 15.734 -5.729 -21.515 1.00 98.56 110 ASP A CA 1
ATOM 737 C C . ASP A 1 110 ? 17.266 -5.735 -21.584 1.00 98.56 110 ASP A C 1
ATOM 739 O O . ASP A 1 110 ? 17.876 -6.247 -22.528 1.00 98.56 110 ASP A O 1
ATOM 743 N N . ALA A 1 111 ? 17.883 -5.160 -20.554 1.00 98.19 111 ALA A N 1
ATOM 744 C CA . ALA A 1 111 ? 19.324 -5.100 -20.387 1.00 98.19 111 ALA A CA 1
ATOM 745 C C . ALA A 1 111 ? 19.853 -6.232 -19.493 1.00 98.19 111 ALA A C 1
ATOM 747 O O . ALA A 1 111 ? 21.018 -6.192 -19.113 1.00 98.19 111 ALA A O 1
ATOM 748 N N . GLY A 1 112 ? 19.057 -7.264 -19.177 1.00 96.25 112 GLY A N 1
ATOM 749 C CA . GLY A 1 112 ? 19.411 -8.285 -18.180 1.00 96.25 112 GLY A CA 1
ATOM 750 C C . GLY A 1 112 ? 20.670 -9.110 -18.489 1.00 96.25 112 GLY A C 1
ATOM 751 O O . GLY A 1 112 ? 21.209 -9.766 -17.603 1.00 96.25 112 GLY A O 1
ATOM 752 N N . ALA A 1 113 ? 21.154 -9.085 -19.734 1.00 93.88 113 ALA A N 1
ATOM 753 C CA . ALA A 1 113 ? 22.417 -9.707 -20.148 1.00 93.88 113 ALA A CA 1
ATOM 754 C C . ALA A 1 113 ? 23.592 -8.714 -20.268 1.00 93.88 113 ALA A C 1
ATOM 756 O O . ALA A 1 113 ? 24.702 -9.111 -20.628 1.00 93.88 113 ALA A O 1
ATOM 757 N N . ALA A 1 114 ? 23.350 -7.425 -20.029 1.00 95.12 114 ALA A N 1
ATOM 758 C CA . ALA A 1 114 ? 24.348 -6.368 -20.062 1.00 95.12 114 ALA A CA 1
ATOM 759 C C . ALA A 1 114 ? 24.869 -6.063 -18.652 1.00 95.12 114 ALA A C 1
ATOM 761 O O . ALA A 1 114 ? 24.232 -6.361 -17.647 1.00 95.12 114 ALA A O 1
ATOM 762 N N . TRP A 1 115 ? 26.050 -5.459 -18.597 1.00 95.31 115 TRP A N 1
ATOM 763 C CA . TRP A 1 115 ? 26.670 -5.009 -17.357 1.00 95.31 115 TRP A CA 1
ATOM 764 C C . TRP A 1 115 ? 26.409 -3.518 -17.200 1.00 95.31 115 TRP A C 1
ATOM 766 O O . TRP A 1 115 ? 26.492 -2.771 -18.180 1.00 95.31 115 TRP A O 1
ATOM 776 N N . HIS A 1 116 ? 26.084 -3.092 -15.985 1.00 96.44 116 HIS A N 1
ATOM 777 C CA . HIS A 1 116 ? 25.940 -1.694 -15.568 1.00 96.44 116 HIS A CA 1
ATOM 778 C C . HIS A 1 116 ? 24.949 -0.878 -16.410 1.00 96.44 116 HIS A C 1
ATOM 780 O O . HIS A 1 116 ? 25.008 0.349 -16.441 1.00 96.44 116 HIS A O 1
ATOM 786 N N . THR A 1 117 ? 24.045 -1.555 -17.117 1.00 97.81 117 THR A N 1
ATOM 787 C CA . THR A 1 117 ? 23.139 -0.940 -18.086 1.00 97.81 117 THR A CA 1
ATOM 788 C C . THR A 1 117 ? 21.720 -1.026 -17.559 1.00 97.81 117 THR A C 1
ATOM 790 O O . THR A 1 117 ? 21.186 -2.126 -17.405 1.00 97.81 117 THR A O 1
ATOM 793 N N . ALA A 1 118 ? 21.099 0.121 -17.292 1.00 98.44 118 ALA A N 1
ATOM 794 C CA . ALA A 1 118 ? 19.693 0.144 -16.920 1.00 98.44 118 ALA A CA 1
ATOM 795 C C . ALA A 1 118 ? 18.827 -0.258 -18.119 1.00 98.44 118 ALA A C 1
ATOM 797 O O . ALA A 1 118 ? 19.183 0.028 -19.264 1.00 98.44 118 ALA A O 1
ATOM 798 N N . GLY A 1 119 ? 17.677 -0.889 -17.871 1.00 98.75 119 GLY A N 1
ATOM 799 C CA . GLY A 1 119 ? 16.713 -1.157 -18.942 1.00 98.75 119 GLY A CA 1
ATOM 800 C C . GLY A 1 119 ? 16.265 0.159 -19.583 1.00 98.75 119 GLY A C 1
ATOM 801 O O . GLY A 1 119 ? 16.364 0.348 -20.794 1.00 98.75 119 GLY A O 1
ATOM 802 N N . ILE A 1 120 ? 15.859 1.118 -18.750 1.00 98.88 120 ILE A N 1
ATOM 803 C CA . ILE A 1 120 ? 15.657 2.514 -19.147 1.00 98.88 120 ILE A CA 1
ATOM 804 C C . ILE A 1 120 ? 16.495 3.401 -18.228 1.00 98.88 120 ILE A C 1
ATOM 806 O O . ILE A 1 120 ? 16.156 3.580 -17.060 1.00 98.88 120 ILE A O 1
ATOM 810 N N . GLU A 1 121 ? 17.583 3.949 -18.758 1.00 98.62 121 GLU A N 1
ATOM 811 C CA . GLU A 1 121 ? 18.452 4.893 -18.062 1.00 98.62 121 GLU A CA 1
ATOM 812 C C . GLU A 1 121 ? 17.830 6.292 -18.123 1.00 98.62 121 GLU A C 1
ATOM 814 O O . GLU A 1 121 ? 17.696 6.866 -19.206 1.00 98.62 121 GLU A O 1
ATOM 819 N N . ASN A 1 122 ? 17.418 6.827 -16.972 1.00 98.31 122 ASN A N 1
ATOM 820 C CA . ASN A 1 122 ? 16.834 8.167 -16.867 1.00 98.31 122 ASN A CA 1
ATOM 821 C C . ASN A 1 122 ? 17.533 9.053 -15.826 1.00 98.31 122 ASN A C 1
ATOM 823 O O . ASN A 1 122 ? 16.928 10.002 -15.340 1.00 98.31 122 ASN A O 1
ATOM 827 N N . THR A 1 123 ? 18.786 8.782 -15.461 1.00 97.88 123 THR A N 1
ATOM 828 C CA . THR A 1 123 ? 19.553 9.625 -14.526 1.00 97.88 123 THR A CA 1
ATOM 829 C C . THR A 1 123 ? 19.586 11.087 -14.982 1.00 97.88 123 THR A C 1
ATOM 831 O O . THR A 1 123 ? 20.059 11.404 -16.070 1.00 97.88 123 THR A O 1
ATOM 834 N N . GLY A 1 124 ? 19.073 11.996 -14.145 1.00 97.56 124 GLY A N 1
ATOM 835 C CA . GLY A 1 124 ? 18.946 13.419 -14.490 1.00 97.56 124 GLY A CA 1
ATOM 836 C C . GLY A 1 124 ? 17.900 13.728 -15.572 1.00 97.56 124 GLY A C 1
ATOM 837 O O . GLY A 1 124 ? 17.838 14.861 -16.039 1.00 97.56 124 GLY A O 1
ATOM 838 N N . ALA A 1 125 ? 17.084 12.749 -15.957 1.00 98.50 125 ALA A N 1
ATOM 839 C CA . ALA A 1 125 ? 16.081 12.823 -17.011 1.00 98.50 125 ALA A CA 1
ATOM 840 C C . ALA A 1 125 ? 14.696 12.381 -16.501 1.00 98.50 125 ALA A C 1
ATOM 842 O O . ALA A 1 125 ? 14.524 11.949 -15.352 1.00 98.50 125 ALA A O 1
ATOM 843 N N . THR A 1 126 ? 13.684 12.496 -17.364 1.00 98.69 126 THR A N 1
ATOM 844 C CA . THR A 1 126 ? 12.300 12.124 -17.035 1.00 98.69 126 THR A CA 1
ATOM 845 C C . THR A 1 126 ? 11.754 11.054 -17.974 1.00 98.69 126 THR A C 1
ATOM 847 O O . THR A 1 126 ? 11.761 11.215 -19.187 1.00 98.69 126 THR A O 1
ATOM 850 N N . LEU A 1 127 ? 11.186 9.988 -17.410 1.00 98.75 127 LEU A N 1
ATOM 851 C CA . LEU A 1 127 ? 10.314 9.051 -18.114 1.00 98.75 127 LEU A CA 1
ATOM 852 C C . LEU A 1 127 ? 8.869 9.309 -17.686 1.00 98.75 127 LEU A C 1
ATOM 854 O O . LEU A 1 127 ? 8.551 9.233 -16.498 1.00 98.75 127 LEU A O 1
ATOM 858 N N . THR A 1 128 ? 7.976 9.544 -18.642 1.00 98.75 128 THR A N 1
ATOM 859 C CA . THR A 1 128 ? 6.535 9.638 -18.388 1.00 98.75 128 THR A CA 1
ATOM 860 C C . THR A 1 128 ? 5.787 8.600 -19.214 1.00 98.75 128 THR A C 1
ATOM 862 O O . THR A 1 128 ? 6.101 8.390 -20.378 1.00 98.75 128 THR A O 1
ATOM 865 N N . THR A 1 129 ? 4.791 7.932 -18.628 1.00 98.62 129 THR A N 1
ATOM 866 C CA . THR A 1 129 ? 3.917 7.000 -19.358 1.00 98.62 129 THR A CA 1
ATOM 867 C C . THR A 1 129 ? 2.458 7.438 -19.302 1.00 98.62 129 THR A C 1
ATOM 869 O O . THR A 1 129 ? 1.982 7.879 -18.253 1.00 98.62 129 THR A O 1
ATOM 872 N N . HIS A 1 130 ? 1.744 7.291 -20.419 1.00 95.44 130 HIS A N 1
ATOM 873 C CA . HIS A 1 130 ? 0.366 7.760 -20.601 1.00 95.44 130 HIS A CA 1
ATOM 874 C C . HIS A 1 130 ? -0.556 6.714 -21.244 1.00 95.44 130 HIS A C 1
ATOM 876 O O . HIS A 1 130 ? -0.139 5.649 -21.713 1.00 95.44 130 HIS A O 1
ATOM 882 N N . GLY A 1 131 ? -1.853 7.031 -21.266 1.00 95.31 131 GLY A N 1
ATOM 883 C CA . GLY A 1 131 ? -2.884 6.255 -21.937 1.00 95.31 131 GLY A CA 1
ATOM 884 C C . GLY A 1 131 ? -2.977 4.832 -21.395 1.00 95.31 131 GLY A C 1
ATOM 885 O O . GLY A 1 131 ? -3.300 4.596 -20.229 1.00 95.31 131 GLY A O 1
ATOM 886 N N . ARG A 1 132 ? -2.731 3.861 -22.269 1.00 96.06 132 ARG A N 1
ATOM 887 C CA . ARG A 1 132 ? -2.753 2.423 -21.952 1.00 96.06 132 ARG A CA 1
ATOM 888 C C . ARG A 1 132 ? -1.394 1.753 -22.171 1.00 96.06 132 ARG A C 1
ATOM 890 O O . ARG A 1 132 ? -1.345 0.521 -22.203 1.00 96.06 132 ARG A O 1
ATOM 897 N N . ALA A 1 133 ? -0.333 2.547 -22.335 1.00 98.12 133 ALA A N 1
ATOM 898 C CA . ALA A 1 133 ? 1.006 2.066 -22.645 1.00 98.12 133 ALA A CA 1
ATOM 899 C C . ALA A 1 133 ? 1.489 1.049 -21.607 1.00 98.12 133 ALA A C 1
ATOM 901 O O . ALA A 1 133 ? 1.213 1.166 -20.407 1.00 98.12 133 ALA A O 1
ATOM 902 N N . ARG A 1 134 ? 2.218 0.036 -22.076 1.00 98.62 134 ARG A N 1
ATOM 903 C CA . ARG A 1 134 ? 2.915 -0.923 -21.218 1.00 98.62 134 ARG A CA 1
ATOM 904 C C . ARG A 1 134 ? 4.409 -0.720 -21.368 1.00 98.62 134 ARG A C 1
ATOM 906 O O . ARG A 1 134 ? 4.908 -0.735 -22.484 1.00 98.62 134 ARG A O 1
ATOM 913 N N . VAL A 1 135 ? 5.104 -0.581 -20.249 1.00 98.88 135 VAL A N 1
ATOM 914 C CA . VAL A 1 135 ? 6.561 -0.482 -20.193 1.00 98.88 135 VAL A CA 1
ATOM 915 C C . VAL A 1 135 ? 7.089 -1.622 -19.336 1.00 98.88 135 VAL A C 1
ATOM 917 O O . VAL A 1 135 ? 6.641 -1.827 -18.206 1.00 98.88 135 VAL A O 1
ATOM 920 N N . THR A 1 136 ? 8.023 -2.393 -19.881 1.00 98.88 136 THR A N 1
ATOM 921 C CA . THR A 1 136 ? 8.817 -3.367 -19.135 1.00 98.88 136 THR A CA 1
ATOM 922 C C . THR A 1 136 ? 10.282 -3.021 -19.268 1.00 98.88 136 THR A C 1
ATOM 924 O O . THR A 1 136 ? 10.773 -2.900 -20.385 1.00 98.88 136 THR A O 1
ATOM 927 N N . ALA A 1 137 ? 10.961 -2.873 -18.138 1.00 98.88 137 ALA A N 1
ATOM 928 C CA . ALA A 1 137 ? 12.379 -2.574 -18.116 1.00 98.88 137 ALA A CA 1
ATOM 929 C C . ALA A 1 137 ? 13.108 -3.527 -17.167 1.00 98.88 137 ALA A C 1
ATOM 931 O O . ALA A 1 137 ? 12.680 -3.727 -16.027 1.00 98.88 137 ALA A O 1
ATOM 932 N N . VAL A 1 138 ? 14.181 -4.138 -17.652 1.00 98.81 138 VAL A N 1
ATOM 933 C CA . VAL A 1 138 ? 15.009 -5.071 -16.885 1.00 98.81 138 VAL A CA 1
ATOM 934 C C . VAL A 1 138 ? 16.431 -4.540 -16.895 1.00 98.81 138 VAL A C 1
ATOM 936 O O . VAL A 1 138 ? 16.988 -4.307 -17.964 1.00 98.81 138 VAL A O 1
ATOM 939 N N . GLY A 1 139 ? 16.984 -4.313 -15.708 1.00 98.50 139 GLY A N 1
ATOM 940 C CA . GLY A 1 139 ? 18.351 -3.853 -15.525 1.00 98.50 139 GLY A CA 1
ATOM 941 C C . GLY A 1 139 ? 19.349 -4.989 -15.696 1.00 98.50 139 GLY A C 1
ATOM 942 O O . GLY A 1 139 ? 19.075 -6.138 -15.346 1.00 98.50 139 GLY A O 1
ATOM 943 N N . GLY A 1 140 ? 20.508 -4.649 -16.244 1.00 98.06 140 GLY A N 1
ATOM 944 C CA . GLY A 1 140 ? 21.696 -5.488 -16.205 1.00 98.06 140 GLY A CA 1
ATOM 945 C C . GLY A 1 140 ? 22.330 -5.531 -14.816 1.00 98.06 140 GLY A C 1
ATOM 946 O O . GLY A 1 140 ? 21.908 -4.814 -13.912 1.00 98.06 140 GLY A O 1
ATOM 947 N N . GLU A 1 141 ? 23.363 -6.355 -14.646 1.00 97.25 141 GLU A N 1
ATOM 948 C CA . GLU A 1 141 ? 24.150 -6.428 -13.402 1.00 97.25 141 GLU A CA 1
ATOM 949 C C . GLU A 1 141 ? 24.560 -5.023 -12.934 1.00 97.25 141 GLU A C 1
ATOM 951 O O . GLU A 1 141 ? 25.064 -4.239 -13.738 1.00 97.25 141 GLU A O 1
ATOM 956 N N . GLY A 1 142 ? 24.303 -4.674 -11.673 1.00 97.25 142 GLY A N 1
ATOM 957 C CA . GLY A 1 142 ? 24.648 -3.365 -11.116 1.00 97.25 142 GLY A CA 1
ATOM 958 C C . GLY A 1 142 ? 23.815 -2.178 -11.624 1.00 97.25 142 GLY A C 1
ATOM 959 O O . GLY A 1 142 ? 24.189 -1.030 -11.379 1.00 97.25 142 GLY A O 1
ATOM 960 N N . ALA A 1 143 ? 22.710 -2.410 -12.346 1.00 98.31 143 ALA A N 1
ATOM 961 C CA . ALA A 1 143 ? 21.835 -1.348 -12.834 1.00 98.31 143 ALA A CA 1
ATOM 962 C C . ALA A 1 143 ? 20.339 -1.565 -12.565 1.00 98.31 143 ALA A C 1
ATOM 964 O O . ALA A 1 143 ? 19.825 -2.687 -12.502 1.00 98.31 143 ALA A O 1
ATOM 965 N N . ALA A 1 144 ? 19.612 -0.451 -12.455 1.00 98.62 144 ALA A N 1
ATOM 966 C CA . ALA A 1 144 ? 18.178 -0.463 -12.213 1.00 98.62 144 ALA A CA 1
ATOM 967 C C . ALA A 1 144 ? 17.369 -0.936 -13.432 1.00 98.62 144 ALA A C 1
ATOM 969 O O . ALA A 1 144 ? 17.801 -0.839 -14.582 1.00 98.62 144 ALA A O 1
ATOM 970 N N . GLY A 1 145 ? 16.135 -1.389 -13.200 1.00 98.81 145 GLY A N 1
ATOM 971 C CA . GLY A 1 145 ? 15.184 -1.613 -14.293 1.00 98.81 145 GLY A CA 1
ATOM 972 C C . GLY A 1 145 ? 14.881 -0.306 -15.026 1.00 98.81 145 GLY A C 1
ATOM 973 O O . GLY A 1 145 ? 15.106 -0.192 -16.229 1.00 98.81 145 GLY A O 1
ATOM 974 N N . ILE A 1 146 ? 14.414 0.694 -14.278 1.00 98.94 146 ILE A N 1
ATOM 975 C CA . ILE A 1 146 ? 14.253 2.084 -14.730 1.00 98.94 146 ILE A CA 1
ATOM 976 C C . ILE A 1 146 ? 15.005 2.967 -13.749 1.00 98.94 146 ILE A C 1
ATOM 978 O O . ILE A 1 146 ? 14.683 2.942 -12.560 1.00 98.94 146 ILE A O 1
ATOM 982 N N . GLY A 1 147 ? 15.978 3.747 -14.200 1.00 98.56 147 GLY A N 1
ATOM 983 C CA . GLY A 1 147 ? 16.804 4.468 -13.247 1.00 98.56 147 GLY A CA 1
ATOM 984 C C . GLY A 1 147 ? 18.229 4.729 -13.681 1.00 98.56 147 GLY A C 1
ATOM 985 O O . GLY A 1 147 ? 18.487 5.026 -14.843 1.00 98.56 147 GLY A O 1
ATOM 986 N N . GLY A 1 148 ? 19.139 4.616 -12.720 1.00 97.31 148 GLY A N 1
ATOM 987 C CA . GLY A 1 148 ? 20.572 4.695 -12.951 1.00 97.31 148 GLY A CA 1
ATOM 988 C C . GLY A 1 148 ? 21.203 3.364 -13.345 1.00 97.31 148 GLY A C 1
ATOM 989 O O . GLY A 1 148 ? 20.737 2.281 -12.977 1.00 97.31 148 GLY A O 1
ATOM 990 N N . GLY A 1 149 ? 22.288 3.468 -14.113 1.00 95.69 149 GLY A N 1
ATOM 991 C CA . GLY A 1 149 ? 23.302 2.420 -14.197 1.00 95.69 149 GLY A CA 1
ATOM 992 C C . GLY A 1 149 ? 24.155 2.351 -12.924 1.00 95.69 149 GLY A C 1
ATOM 993 O O . GLY A 1 149 ? 23.813 2.929 -11.895 1.00 95.69 149 GLY A O 1
ATOM 994 N N . TYR A 1 150 ? 25.295 1.675 -13.013 1.00 96.44 150 TYR A N 1
ATOM 995 C CA . TYR A 1 150 ? 26.268 1.580 -11.919 1.00 96.44 150 TYR A CA 1
ATOM 996 C C . TYR A 1 150 ? 26.690 2.967 -11.397 1.00 96.44 150 TYR A C 1
ATOM 998 O O . TYR A 1 150 ? 27.005 3.844 -12.208 1.00 96.44 150 TYR A O 1
ATOM 1006 N N . LEU A 1 151 ? 26.702 3.161 -10.070 1.00 96.75 151 LEU A N 1
ATOM 1007 C CA . LEU A 1 151 ? 27.002 4.427 -9.373 1.00 96.75 151 LEU A CA 1
ATOM 1008 C C . LEU A 1 151 ? 26.065 5.601 -9.698 1.00 96.75 151 LEU A C 1
ATOM 1010 O O . LEU A 1 151 ? 26.359 6.744 -9.339 1.00 96.75 151 LEU A O 1
ATOM 1014 N N . ALA A 1 152 ? 24.971 5.362 -10.420 1.00 97.88 152 ALA A N 1
ATOM 1015 C CA . ALA A 1 152 ? 24.096 6.419 -10.897 1.00 97.88 152 ALA A CA 1
ATOM 1016 C C . ALA A 1 152 ? 22.763 6.429 -10.147 1.00 97.88 152 ALA A C 1
ATOM 1018 O O . ALA A 1 152 ? 22.146 5.392 -9.882 1.00 97.88 152 ALA A O 1
ATOM 1019 N N . ASP A 1 153 ? 22.294 7.640 -9.861 1.00 98.31 153 ASP A N 1
ATOM 1020 C CA . ASP A 1 153 ? 21.000 7.869 -9.235 1.00 98.31 153 ASP A CA 1
ATOM 1021 C C . ASP A 1 153 ? 19.849 7.634 -10.220 1.00 98.31 153 ASP A C 1
ATOM 1023 O O . ASP A 1 153 ? 19.976 7.807 -11.439 1.00 98.31 153 ASP A O 1
ATOM 1027 N N . GLY A 1 154 ? 18.678 7.305 -9.684 1.00 97.94 154 GLY A N 1
ATOM 1028 C CA . GLY A 1 154 ? 17.447 7.261 -10.462 1.00 97.94 154 GLY A CA 1
ATOM 1029 C C . GLY A 1 154 ? 16.968 8.646 -10.902 1.00 97.94 154 GLY A C 1
ATOM 1030 O O . GLY A 1 154 ? 17.101 9.636 -10.182 1.00 97.94 154 GLY A O 1
ATOM 1031 N N . GLY A 1 155 ? 16.332 8.710 -12.070 1.00 98.50 155 GLY A N 1
ATOM 1032 C CA . GLY A 1 155 ? 15.644 9.908 -12.544 1.00 98.50 155 GLY A CA 1
ATOM 1033 C C . GLY A 1 155 ? 14.224 10.081 -12.025 1.00 98.50 155 GLY A C 1
ATOM 1034 O O . GLY A 1 155 ? 13.804 9.515 -11.012 1.00 98.50 155 GLY A O 1
ATOM 1035 N N . VAL A 1 156 ? 13.435 10.844 -12.778 1.00 98.88 156 VAL A N 1
ATOM 1036 C CA . VAL A 1 156 ? 11.997 10.983 -12.538 1.00 98.88 156 VAL A CA 1
ATOM 1037 C C . VAL A 1 156 ? 11.238 9.965 -13.386 1.00 98.88 156 VAL A C 1
ATOM 1039 O O . VAL A 1 156 ? 11.389 9.922 -14.604 1.00 98.88 156 VAL A O 1
ATOM 1042 N N . THR A 1 157 ? 10.389 9.159 -12.753 1.00 98.88 157 THR A N 1
ATOM 1043 C CA . THR A 1 157 ? 9.465 8.233 -13.417 1.00 98.88 157 THR A CA 1
ATOM 1044 C C . THR A 1 157 ? 8.033 8.589 -13.040 1.00 98.88 157 THR A C 1
ATOM 1046 O O . THR A 1 157 ? 7.649 8.471 -11.877 1.00 98.88 157 THR A O 1
ATOM 1049 N N . THR A 1 158 ? 7.223 8.989 -14.019 1.00 98.88 158 THR A N 1
ATOM 1050 C CA . THR A 1 158 ? 5.807 9.327 -13.825 1.00 98.88 158 THR A CA 1
ATOM 1051 C C . THR A 1 158 ? 4.906 8.384 -14.619 1.00 98.88 158 THR A C 1
ATOM 1053 O O . THR A 1 158 ? 5.116 8.137 -15.804 1.00 98.88 158 THR A O 1
ATOM 1056 N N . SER A 1 159 ? 3.869 7.854 -13.975 1.00 98.69 159 SER A N 1
ATOM 1057 C CA . SER A 1 159 ? 2.892 6.948 -14.579 1.00 98.69 159 SER A CA 1
ATOM 1058 C C . SER A 1 159 ? 1.486 7.537 -14.481 1.00 98.69 159 SER A C 1
ATOM 1060 O O . SER A 1 159 ? 1.045 7.899 -13.390 1.00 98.69 159 SER A O 1
ATOM 1062 N N . ASN A 1 160 ? 0.789 7.669 -15.612 1.00 98.12 160 ASN A N 1
ATOM 1063 C CA . ASN A 1 160 ? -0.507 8.341 -15.721 1.00 98.12 160 ASN A CA 1
ATOM 1064 C C . ASN A 1 160 ? -1.591 7.431 -16.327 1.00 98.12 160 ASN A C 1
ATOM 1066 O O . ASN A 1 160 ? -1.336 6.327 -16.803 1.00 98.12 160 ASN A O 1
ATOM 1070 N N . ASP A 1 161 ? -2.833 7.915 -16.328 1.00 96.81 161 ASP A N 1
ATOM 1071 C CA . ASP A 1 161 ? -3.985 7.264 -16.955 1.00 96.81 161 ASP A CA 1
ATOM 1072 C C . ASP A 1 161 ? -4.173 5.802 -16.520 1.00 96.81 161 ASP A C 1
ATOM 1074 O O . ASP A 1 161 ? -4.460 5.537 -15.358 1.00 96.81 161 ASP A O 1
ATOM 1078 N N . THR A 1 162 ? -4.049 4.851 -17.445 1.00 96.12 162 THR A N 1
ATOM 1079 C CA . THR A 1 162 ? -4.133 3.404 -17.201 1.00 96.12 162 THR A CA 1
ATOM 1080 C C . THR A 1 162 ? -2.844 2.687 -17.603 1.00 96.12 162 THR A C 1
ATOM 1082 O O . THR A 1 162 ? -2.863 1.474 -17.847 1.00 96.12 162 THR A O 1
ATOM 1085 N N . SER A 1 163 ? -1.735 3.428 -17.718 1.00 98.12 163 SER A N 1
ATOM 1086 C CA . SER A 1 163 ? -0.450 2.865 -18.114 1.00 98.12 163 SER A CA 1
ATOM 1087 C C . SER A 1 163 ? 0.051 1.861 -17.073 1.00 98.12 163 SER A C 1
ATOM 1089 O O . SER A 1 163 ? -0.344 1.859 -15.898 1.00 98.12 163 SER A O 1
ATOM 1091 N N . VAL A 1 164 ? 0.897 0.940 -17.529 1.00 98.69 164 VAL A N 1
ATOM 1092 C CA . VAL A 1 164 ? 1.468 -0.113 -16.691 1.00 98.69 164 VAL A CA 1
ATOM 1093 C C . VAL A 1 164 ? 2.977 -0.114 -16.840 1.00 98.69 164 VAL A C 1
ATOM 1095 O O . VAL A 1 164 ? 3.488 -0.380 -17.924 1.00 98.69 164 VAL A O 1
ATOM 1098 N N . VAL A 1 165 ? 3.675 0.094 -15.729 1.00 98.94 165 VAL A N 1
ATOM 1099 C CA . VAL A 1 165 ? 5.130 -0.007 -15.626 1.00 98.94 165 VAL A CA 1
ATOM 1100 C C . VAL A 1 165 ? 5.482 -1.266 -14.841 1.00 98.94 165 VAL A C 1
ATOM 1102 O O . VAL A 1 165 ? 4.943 -1.515 -13.762 1.00 98.94 165 VAL A O 1
ATOM 1105 N N . THR A 1 166 ? 6.369 -2.088 -15.391 1.00 98.88 166 THR A N 1
ATOM 1106 C CA . THR A 1 166 ? 6.972 -3.238 -14.710 1.00 98.88 166 THR A CA 1
ATOM 1107 C C . THR A 1 166 ? 8.484 -3.122 -14.805 1.00 98.88 166 THR A C 1
ATOM 1109 O O . THR A 1 166 ? 9.020 -3.148 -15.907 1.00 98.88 166 THR A O 1
ATOM 1112 N N . ALA A 1 167 ? 9.164 -2.994 -13.673 1.00 98.88 167 ALA A N 1
ATOM 1113 C CA . ALA A 1 167 ? 10.607 -2.819 -13.639 1.00 98.88 167 ALA A CA 1
ATOM 1114 C C . ALA A 1 167 ? 11.270 -3.851 -12.721 1.00 98.88 167 ALA A C 1
ATOM 1116 O O . ALA A 1 167 ? 10.767 -4.132 -11.628 1.00 98.88 167 ALA A O 1
ATOM 1117 N N . ALA A 1 168 ? 12.381 -4.419 -13.174 1.00 98.81 168 ALA A N 1
ATOM 1118 C CA . ALA A 1 168 ? 13.199 -5.342 -12.401 1.00 98.81 168 ALA A CA 1
ATOM 1119 C C . ALA A 1 168 ? 14.657 -4.880 -12.433 1.00 98.81 168 ALA A C 1
ATOM 1121 O O . ALA A 1 168 ? 15.204 -4.689 -13.517 1.00 98.81 168 ALA A O 1
ATOM 1122 N N . GLY A 1 169 ? 15.258 -4.686 -11.262 1.00 98.31 169 GLY A N 1
ATOM 1123 C CA . GLY A 1 169 ? 16.680 -4.374 -11.142 1.00 98.31 169 GLY A CA 1
ATOM 1124 C C . GLY A 1 169 ? 17.537 -5.603 -11.419 1.00 98.31 169 GLY A C 1
ATOM 1125 O O . GLY A 1 169 ? 17.092 -6.735 -11.198 1.00 98.31 169 GLY A O 1
ATOM 1126 N N . GLY A 1 170 ? 18.760 -5.377 -11.894 1.00 97.81 170 GLY A N 1
ATOM 1127 C CA . GLY A 1 170 ? 19.796 -6.401 -11.863 1.00 97.81 170 GLY A CA 1
ATOM 1128 C C . GLY A 1 170 ? 20.377 -6.571 -10.461 1.00 97.81 170 GLY A C 1
ATOM 1129 O O . GLY A 1 170 ? 19.836 -6.060 -9.479 1.00 97.81 170 GLY A O 1
ATOM 1130 N N . GLU A 1 171 ? 21.477 -7.315 -10.354 1.00 97.31 171 GLU A N 1
ATOM 1131 C CA . GLU A 1 171 ? 22.184 -7.507 -9.081 1.00 97.31 171 GLU A CA 1
ATOM 1132 C C . GLU A 1 171 ? 22.492 -6.164 -8.396 1.00 97.31 171 GLU A C 1
ATOM 1134 O O . GLU A 1 171 ? 22.802 -5.183 -9.074 1.00 97.31 171 GLU A O 1
ATOM 1139 N N . ASN A 1 172 ? 22.324 -6.109 -7.070 1.00 97.94 172 ASN A N 1
ATOM 1140 C CA . ASN A 1 172 ? 22.596 -4.936 -6.227 1.00 97.94 172 ASN A CA 1
ATOM 1141 C C . ASN A 1 172 ? 21.807 -3.663 -6.562 1.00 97.94 172 ASN A C 1
ATOM 1143 O O . ASN A 1 172 ? 22.165 -2.576 -6.128 1.00 97.94 172 ASN A O 1
ATOM 1147 N N . SER A 1 173 ? 20.723 -3.758 -7.335 1.00 98.19 173 SER A N 1
ATOM 1148 C CA . SER A 1 173 ? 20.099 -2.571 -7.932 1.00 98.19 173 SER A CA 1
ATOM 1149 C C . SER A 1 173 ? 18.595 -2.496 -7.737 1.00 98.19 173 SER A C 1
ATOM 1151 O O . SER A 1 173 ? 17.900 -3.511 -7.602 1.00 98.19 173 SER A O 1
ATOM 1153 N N . ALA A 1 174 ? 18.070 -1.271 -7.756 1.00 98.75 174 ALA A N 1
ATOM 1154 C CA . ALA A 1 174 ? 16.650 -1.038 -7.566 1.00 98.75 174 ALA A CA 1
ATOM 1155 C C . ALA A 1 174 ? 15.806 -1.523 -8.756 1.00 98.75 174 ALA A C 1
ATOM 1157 O O . ALA A 1 174 ? 16.232 -1.504 -9.911 1.00 98.75 174 ALA A O 1
ATOM 1158 N N . GLY A 1 175 ? 14.545 -1.877 -8.503 1.00 98.81 175 GLY A N 1
ATOM 1159 C CA . GLY A 1 175 ? 13.570 -2.056 -9.583 1.00 98.81 175 GLY A CA 1
ATOM 1160 C C . GLY A 1 175 ? 13.362 -0.751 -10.354 1.00 98.81 175 GLY A C 1
ATOM 1161 O O . GLY A 1 175 ? 13.554 -0.697 -11.569 1.00 98.81 175 GLY A O 1
ATOM 1162 N N . ILE A 1 176 ? 13.003 0.306 -9.620 1.00 98.94 176 ILE A N 1
ATOM 1163 C CA . ILE A 1 176 ? 12.985 1.692 -10.103 1.00 98.94 176 ILE A CA 1
ATOM 1164 C C . ILE A 1 176 ? 13.828 2.547 -9.160 1.00 98.94 176 ILE A C 1
ATOM 1166 O O . ILE A 1 176 ? 13.499 2.635 -7.976 1.00 98.94 176 ILE A O 1
ATOM 1170 N N . GLY A 1 177 ? 14.861 3.211 -9.673 1.00 98.56 177 GLY A N 1
ATOM 1171 C CA . GLY A 1 177 ? 15.690 4.127 -8.892 1.00 98.56 177 GLY A CA 1
ATOM 1172 C C . GLY A 1 177 ? 17.185 3.997 -9.175 1.00 98.56 177 GLY A C 1
ATOM 1173 O O . GLY A 1 177 ? 17.583 4.159 -10.318 1.00 98.56 177 GLY A O 1
ATOM 1174 N N . GLY A 1 178 ? 18.016 3.800 -8.158 1.00 98.19 178 GLY A N 1
ATOM 1175 C CA . GLY A 1 178 ? 19.473 3.793 -8.325 1.00 98.19 178 GLY A CA 1
ATOM 1176 C C . GLY A 1 178 ? 20.058 2.439 -8.736 1.00 98.19 178 GLY A C 1
ATOM 1177 O O . GLY A 1 178 ? 19.449 1.389 -8.496 1.00 98.19 178 GLY A O 1
ATOM 1178 N N . GLY A 1 179 ? 21.234 2.477 -9.367 1.00 97.69 179 GLY A N 1
ATOM 1179 C CA . GLY A 1 179 ? 22.086 1.298 -9.545 1.00 97.69 179 GLY A CA 1
ATOM 1180 C C . GLY A 1 179 ? 22.969 1.021 -8.324 1.00 97.69 179 GLY A C 1
ATOM 1181 O O . GLY A 1 179 ? 22.789 1.624 -7.269 1.00 97.69 179 GLY A O 1
ATOM 1182 N N . ASP A 1 180 ? 23.908 0.095 -8.484 1.00 97.19 180 ASP A N 1
ATOM 1183 C CA . ASP A 1 180 ? 24.817 -0.390 -7.431 1.00 97.19 180 ASP A CA 1
ATOM 1184 C C . ASP A 1 180 ? 25.867 0.659 -6.982 1.00 97.19 180 ASP A C 1
ATOM 1186 O O . ASP A 1 180 ? 26.099 1.652 -7.680 1.00 97.19 180 ASP A O 1
ATOM 1190 N N . ASP A 1 181 ? 26.500 0.413 -5.830 1.00 94.19 181 ASP A N 1
ATOM 1191 C CA . ASP A 1 181 ? 27.571 1.179 -5.174 1.00 94.19 181 ASP A CA 1
ATOM 1192 C C . ASP A 1 181 ? 27.198 2.639 -4.816 1.00 94.19 181 ASP A C 1
ATOM 1194 O O . ASP A 1 181 ? 27.951 3.596 -5.023 1.00 94.19 181 ASP A O 1
ATOM 1198 N N . GLY A 1 182 ? 26.014 2.838 -4.236 1.00 90.06 182 GLY A N 1
ATOM 1199 C CA . GLY A 1 182 ? 25.565 4.141 -3.733 1.00 90.06 182 GLY A CA 1
ATOM 1200 C C . GLY A 1 182 ? 24.632 4.905 -4.672 1.00 90.06 182 GLY A C 1
ATOM 1201 O O . GLY A 1 182 ? 24.293 6.058 -4.388 1.00 90.06 182 GLY A O 1
ATOM 1202 N N . GLY A 1 183 ? 24.171 4.276 -5.759 1.00 95.94 183 GLY A N 1
ATOM 1203 C CA . GLY A 1 183 ? 23.126 4.834 -6.613 1.00 95.94 183 GLY A CA 1
ATOM 1204 C C . GLY A 1 183 ? 21.837 5.056 -5.819 1.00 95.94 183 GLY A C 1
ATOM 1205 O O . GLY A 1 183 ? 21.157 4.113 -5.400 1.00 95.94 183 GLY A O 1
ATOM 1206 N N . SER A 1 184 ? 21.473 6.320 -5.608 1.00 98.19 184 SER A N 1
ATOM 1207 C CA . SER A 1 184 ? 20.299 6.693 -4.823 1.00 98.19 184 SER A CA 1
ATOM 1208 C C . SER A 1 184 ? 19.019 6.663 -5.658 1.00 98.19 184 SER A C 1
ATOM 1210 O O . SER A 1 184 ? 19.003 6.778 -6.885 1.00 98.19 184 SER A O 1
ATOM 1212 N N . GLY A 1 185 ? 17.888 6.503 -4.981 1.00 97.44 185 GLY A N 1
ATOM 1213 C CA . GLY A 1 185 ? 16.579 6.509 -5.605 1.00 97.44 185 GLY A CA 1
ATOM 1214 C C . GLY A 1 185 ? 16.220 7.867 -6.194 1.00 97.44 185 GLY A C 1
ATOM 1215 O O . GLY A 1 185 ? 16.464 8.916 -5.604 1.00 97.44 185 GLY A O 1
ATOM 1216 N N . GLY A 1 186 ? 15.552 7.827 -7.342 1.00 98.06 186 GLY A N 1
ATOM 1217 C CA . GLY A 1 186 ? 14.968 9.004 -7.970 1.00 98.06 186 GLY A CA 1
ATOM 1218 C C . GLY A 1 186 ? 13.574 9.344 -7.441 1.00 98.06 186 GLY A C 1
ATOM 1219 O O . GLY A 1 186 ? 13.193 9.017 -6.315 1.00 98.06 186 GLY A O 1
ATOM 1220 N N . THR A 1 187 ? 12.763 9.977 -8.283 1.00 98.88 187 THR A N 1
ATOM 1221 C CA . THR A 1 187 ? 11.362 10.281 -7.961 1.00 98.88 187 THR A CA 1
ATOM 1222 C C . THR A 1 187 ? 10.429 9.372 -8.748 1.00 98.88 187 THR A C 1
ATOM 1224 O O . THR A 1 187 ? 10.474 9.349 -9.972 1.00 98.88 187 THR A O 1
ATOM 1227 N N . THR A 1 188 ? 9.545 8.651 -8.060 1.00 98.88 188 THR A N 1
ATOM 1228 C CA . THR A 1 188 ? 8.500 7.822 -8.677 1.00 98.88 188 THR A CA 1
ATOM 1229 C C . THR A 1 188 ? 7.118 8.372 -8.341 1.00 98.88 188 THR A C 1
ATOM 1231 O O . THR A 1 188 ? 6.761 8.487 -7.168 1.00 98.88 188 THR A O 1
ATOM 1234 N N . ILE A 1 189 ? 6.322 8.687 -9.363 1.00 98.94 189 ILE A N 1
ATOM 1235 C CA . ILE A 1 189 ? 4.972 9.248 -9.224 1.00 98.94 189 ILE A CA 1
ATOM 1236 C C . ILE A 1 189 ? 3.977 8.360 -9.973 1.00 98.94 189 ILE A C 1
ATOM 1238 O O . ILE A 1 189 ? 4.132 8.113 -11.167 1.00 98.94 189 ILE A O 1
ATOM 1242 N N . ALA A 1 190 ? 2.930 7.904 -9.288 1.00 98.75 190 ALA A N 1
ATOM 1243 C CA . ALA A 1 190 ? 1.821 7.171 -9.894 1.00 98.75 190 ALA A CA 1
ATOM 1244 C C . ALA A 1 190 ? 0.512 7.956 -9.732 1.00 98.75 190 ALA A C 1
ATOM 1246 O O . ALA A 1 190 ? 0.089 8.228 -8.609 1.00 98.75 190 ALA A O 1
ATOM 1247 N N . ASN A 1 191 ? -0.135 8.291 -10.847 1.00 97.81 191 ASN A N 1
ATOM 1248 C CA . ASN A 1 191 ? -1.367 9.081 -10.908 1.00 97.81 191 ASN A CA 1
ATOM 1249 C C . ASN A 1 191 ? -2.523 8.281 -11.525 1.00 97.81 191 ASN A C 1
ATOM 1251 O O . ASN A 1 191 ? -2.316 7.221 -12.128 1.00 97.81 191 ASN A O 1
ATOM 1255 N N . HIS A 1 192 ? -3.741 8.814 -11.437 1.00 97.44 192 HIS A N 1
ATOM 1256 C CA . HIS A 1 192 ? -4.942 8.259 -12.062 1.00 97.44 192 HIS A CA 1
ATOM 1257 C C . HIS A 1 192 ? -5.174 6.778 -11.714 1.00 97.44 192 HIS A C 1
ATOM 1259 O O . HIS A 1 192 ? -5.259 6.430 -10.542 1.00 97.44 192 HIS A O 1
ATOM 1265 N N . ALA A 1 193 ? -5.333 5.895 -12.700 1.00 96.38 193 ALA A N 1
ATOM 1266 C CA . ALA A 1 193 ? -5.505 4.451 -12.535 1.00 96.38 193 ALA A CA 1
ATOM 1267 C C . ALA A 1 193 ? -4.256 3.673 -12.995 1.00 96.38 193 ALA A C 1
ATOM 1269 O O . ALA A 1 193 ? -4.348 2.491 -13.351 1.00 96.38 193 ALA A O 1
ATOM 1270 N N . SER A 1 194 ? -3.097 4.338 -13.012 1.00 98.56 194 SER A N 1
ATOM 1271 C CA . SER A 1 194 ? -1.837 3.741 -13.440 1.00 98.56 194 SER A CA 1
ATOM 1272 C C . SER A 1 194 ? -1.383 2.644 -12.478 1.00 98.56 194 SER A C 1
ATOM 1274 O O . SER A 1 194 ? -1.787 2.578 -11.311 1.00 98.56 194 SER A O 1
ATOM 1276 N N . THR A 1 195 ? -0.556 1.729 -12.979 1.00 98.81 195 THR A N 1
ATOM 1277 C CA . THR A 1 195 ? 0.008 0.637 -12.180 1.00 98.81 195 THR A CA 1
ATOM 1278 C C . THR A 1 195 ? 1.522 0.597 -12.316 1.00 98.81 195 THR A C 1
ATOM 1280 O O . THR A 1 195 ? 2.039 0.477 -13.423 1.00 98.81 195 THR A O 1
ATOM 1283 N N . ILE A 1 196 ? 2.227 0.617 -11.188 1.00 98.94 196 ILE A N 1
ATOM 1284 C CA . ILE A 1 196 ? 3.673 0.412 -11.107 1.00 98.94 196 ILE A CA 1
ATOM 1285 C C . ILE A 1 196 ? 3.939 -0.877 -10.331 1.00 98.94 196 ILE A C 1
ATOM 1287 O O . ILE A 1 196 ? 3.440 -1.066 -9.221 1.00 98.94 196 ILE A O 1
ATOM 1291 N N . THR A 1 197 ? 4.720 -1.777 -10.922 1.00 98.94 197 THR A N 1
ATOM 1292 C CA . THR A 1 197 ? 5.278 -2.955 -10.250 1.00 98.94 197 THR A CA 1
ATOM 1293 C C . THR A 1 197 ? 6.793 -2.909 -10.353 1.00 98.94 197 THR A C 1
ATOM 1295 O O . THR A 1 197 ? 7.319 -2.908 -11.461 1.00 98.94 197 THR A O 1
ATOM 1298 N N . ALA A 1 198 ? 7.486 -2.883 -9.221 1.00 98.88 198 ALA A N 1
ATOM 1299 C CA . ALA A 1 198 ? 8.939 -2.788 -9.184 1.00 98.88 198 ALA A CA 1
ATOM 1300 C C . ALA A 1 198 ? 9.531 -3.859 -8.263 1.00 98.88 198 ALA A C 1
ATOM 1302 O O . ALA A 1 198 ? 9.025 -4.091 -7.161 1.00 98.88 198 ALA A O 1
ATOM 1303 N N . THR A 1 199 ? 10.565 -4.548 -8.736 1.00 98.88 199 THR A N 1
ATOM 1304 C CA . THR A 1 199 ? 11.273 -5.590 -7.981 1.00 98.88 199 THR A CA 1
ATOM 1305 C C . THR A 1 199 ? 12.765 -5.292 -7.993 1.00 98.88 199 THR A C 1
ATOM 1307 O O . THR A 1 199 ? 13.346 -5.192 -9.070 1.00 98.88 199 THR A O 1
ATOM 1310 N N . GLY A 1 200 ? 13.365 -5.136 -6.816 1.00 98.62 200 GLY A N 1
ATOM 1311 C CA . GLY A 1 200 ? 14.812 -4.987 -6.685 1.00 98.62 200 GLY A CA 1
ATOM 1312 C C . GLY A 1 200 ? 15.531 -6.309 -6.930 1.00 98.62 200 GLY A C 1
ATOM 1313 O O . GLY A 1 200 ? 14.966 -7.383 -6.690 1.00 98.62 200 GLY A O 1
ATOM 1314 N N . GLY A 1 201 ? 16.775 -6.235 -7.398 1.00 98.31 201 GLY A N 1
ATOM 1315 C CA . GLY A 1 201 ? 17.689 -7.369 -7.303 1.00 98.31 201 GLY A CA 1
ATOM 1316 C C . GLY A 1 201 ? 18.152 -7.592 -5.859 1.00 98.31 201 GLY A C 1
ATOM 1317 O O . GLY A 1 201 ? 17.707 -6.879 -4.958 1.00 98.31 201 GLY A O 1
ATOM 1318 N N . PRO A 1 202 ? 19.031 -8.581 -5.602 1.00 97.62 202 PRO A N 1
ATOM 1319 C CA . PRO A 1 202 ? 19.769 -8.683 -4.336 1.00 97.62 202 PRO A CA 1
ATOM 1320 C C . PRO A 1 202 ? 20.247 -7.313 -3.857 1.00 97.62 202 PRO A C 1
ATOM 1322 O O . PRO A 1 202 ? 20.643 -6.526 -4.699 1.00 97.62 202 PRO A O 1
ATOM 1325 N N . ASN A 1 203 ? 20.149 -7.007 -2.563 1.00 98.19 203 ASN A N 1
ATOM 1326 C CA . ASN A 1 203 ? 20.528 -5.736 -1.922 1.00 98.19 203 ASN A CA 1
ATOM 1327 C C . ASN A 1 203 ? 19.774 -4.478 -2.398 1.00 98.19 203 ASN A C 1
ATOM 1329 O O . ASN A 1 203 ? 19.753 -3.482 -1.689 1.00 98.19 203 ASN A O 1
ATOM 1333 N N . GLY A 1 204 ? 19.084 -4.508 -3.538 1.00 98.25 204 GLY A N 1
ATOM 1334 C CA . GLY A 1 204 ? 18.354 -3.369 -4.084 1.00 98.25 204 GLY A CA 1
ATOM 1335 C C . GLY A 1 204 ? 16.916 -3.248 -3.578 1.00 98.25 204 GLY A C 1
ATOM 1336 O O . GLY A 1 204 ? 16.206 -4.237 -3.342 1.00 98.25 204 GLY A O 1
ATOM 1337 N N . ALA A 1 205 ? 16.439 -2.008 -3.466 1.00 98.75 205 ALA A N 1
ATOM 1338 C CA . ALA A 1 205 ? 15.046 -1.731 -3.146 1.00 98.75 205 ALA A CA 1
ATOM 1339 C C . ALA A 1 205 ? 14.096 -2.083 -4.306 1.00 98.75 205 ALA A C 1
ATOM 1341 O O . ALA A 1 205 ? 14.461 -2.076 -5.481 1.00 98.75 205 ALA A O 1
ATOM 1342 N N . GLY A 1 206 ? 12.817 -2.318 -4.006 1.00 98.88 206 GLY A N 1
ATOM 1343 C CA . GLY A 1 206 ? 11.795 -2.377 -5.056 1.00 98.88 206 GLY A CA 1
ATOM 1344 C C . GLY A 1 206 ? 11.706 -1.044 -5.802 1.00 98.88 206 GLY A C 1
ATOM 1345 O O . GLY A 1 206 ? 11.873 -0.991 -7.020 1.00 98.88 206 GLY A O 1
ATOM 1346 N N . ILE A 1 207 ? 11.480 0.034 -5.049 1.00 98.94 207 ILE A N 1
ATOM 1347 C CA . ILE A 1 207 ? 11.579 1.425 -5.513 1.00 98.94 207 ILE A CA 1
ATOM 1348 C C . ILE A 1 207 ? 12.504 2.179 -4.560 1.00 98.94 207 ILE A C 1
ATOM 1350 O O . ILE A 1 207 ? 12.212 2.244 -3.365 1.00 98.94 207 ILE A O 1
ATOM 1354 N N . GLY A 1 208 ? 13.569 2.780 -5.086 1.00 98.56 208 GLY A N 1
ATOM 1355 C CA . GLY A 1 208 ? 14.504 3.598 -4.320 1.00 98.56 208 GLY A CA 1
ATOM 1356 C C . GLY A 1 208 ? 15.965 3.299 -4.650 1.00 98.56 208 GLY A C 1
ATOM 1357 O O . GLY A 1 208 ? 16.324 3.367 -5.818 1.00 98.56 208 GLY A O 1
ATOM 1358 N N . GLY A 1 209 ? 16.812 3.058 -3.653 1.00 98.25 209 GLY A N 1
ATOM 1359 C CA . GLY A 1 209 ? 18.258 2.895 -3.866 1.00 98.25 209 GLY A CA 1
ATOM 1360 C C . GLY A 1 209 ? 18.684 1.490 -4.306 1.00 98.25 209 GLY A C 1
ATOM 1361 O O . GLY A 1 209 ? 17.982 0.508 -4.028 1.00 98.25 209 GLY A O 1
ATOM 1362 N N . GLY A 1 210 ? 19.829 1.408 -4.990 1.00 98.25 210 GLY A N 1
ATOM 1363 C CA . GLY A 1 210 ? 20.616 0.173 -5.082 1.00 98.25 210 GLY A CA 1
ATOM 1364 C C . GLY A 1 210 ? 21.386 -0.091 -3.784 1.00 98.25 210 GLY A C 1
ATOM 1365 O O . GLY A 1 210 ? 21.101 0.544 -2.768 1.00 98.25 210 GLY A O 1
ATOM 1366 N N . ASP A 1 211 ? 22.331 -1.026 -3.799 1.00 98.25 211 ASP A N 1
ATOM 1367 C CA . ASP A 1 211 ? 23.243 -1.275 -2.674 1.00 98.25 211 ASP A CA 1
ATOM 1368 C C . ASP A 1 211 ? 24.008 0.005 -2.299 1.00 98.25 211 ASP A C 1
ATOM 1370 O O . ASP A 1 211 ? 24.344 0.806 -3.175 1.00 98.25 211 ASP A O 1
ATOM 1374 N N . ASP A 1 212 ? 24.163 0.268 -0.999 1.00 97.38 212 ASP A N 1
ATOM 1375 C CA . ASP A 1 212 ? 24.596 1.548 -0.402 1.00 97.38 212 ASP A CA 1
ATOM 1376 C C . ASP A 1 212 ? 23.750 2.787 -0.788 1.00 97.38 212 ASP A C 1
ATOM 1378 O O . ASP A 1 212 ? 23.977 3.904 -0.314 1.00 97.38 212 ASP A O 1
ATOM 1382 N N . GLY A 1 213 ? 22.747 2.614 -1.646 1.00 98.06 213 GLY A N 1
ATOM 1383 C CA . GLY A 1 213 ? 21.918 3.663 -2.208 1.00 98.06 213 GLY A CA 1
ATOM 1384 C C . GLY A 1 213 ? 20.782 4.066 -1.279 1.00 98.06 213 GLY A C 1
ATOM 1385 O O . GLY A 1 213 ? 19.960 3.250 -0.845 1.00 98.06 213 GLY A O 1
ATOM 1386 N N . HIS A 1 214 ? 20.661 5.367 -1.029 1.00 98.19 214 HIS A N 1
ATOM 1387 C CA . HIS A 1 214 ? 19.540 5.911 -0.272 1.00 98.19 214 HIS A CA 1
ATOM 1388 C C . HIS A 1 214 ? 18.252 5.898 -1.095 1.00 98.19 214 HIS A C 1
ATOM 1390 O O . HIS A 1 214 ? 18.249 5.901 -2.323 1.00 98.19 214 HIS A O 1
ATOM 1396 N N . ALA A 1 215 ? 17.114 5.924 -0.419 1.00 97.69 215 ALA A N 1
ATOM 1397 C CA . ALA A 1 215 ? 15.828 6.095 -1.070 1.00 97.69 215 ALA A CA 1
ATOM 1398 C C . ALA A 1 215 ? 15.654 7.498 -1.675 1.00 97.69 215 ALA A C 1
ATOM 1400 O O . ALA A 1 215 ? 16.163 8.492 -1.160 1.00 97.69 215 ALA A O 1
ATOM 1401 N N . GLY A 1 216 ? 14.792 7.584 -2.685 1.00 97.94 216 GLY A N 1
ATOM 1402 C CA . GLY A 1 216 ? 14.300 8.853 -3.210 1.00 97.94 216 GLY A CA 1
ATOM 1403 C C . GLY A 1 216 ? 12.894 9.200 -2.717 1.00 97.94 216 GLY A C 1
ATOM 1404 O O . GLY A 1 216 ? 12.546 9.037 -1.542 1.00 97.94 216 GLY A O 1
ATOM 1405 N N . ILE A 1 217 ? 12.063 9.678 -3.643 1.00 98.88 217 ILE A N 1
ATOM 1406 C CA . ILE A 1 217 ? 10.681 10.093 -3.384 1.00 98.88 217 ILE A CA 1
ATOM 1407 C C . ILE A 1 217 ? 9.720 9.132 -4.083 1.00 98.88 217 ILE A C 1
ATOM 1409 O O . ILE A 1 217 ? 9.855 8.863 -5.273 1.00 98.88 217 ILE A O 1
ATOM 1413 N N . THR A 1 218 ? 8.702 8.653 -3.369 1.00 98.88 218 THR A N 1
ATOM 1414 C CA . THR A 1 218 ? 7.587 7.894 -3.952 1.00 98.88 218 THR A CA 1
ATOM 1415 C C . THR A 1 218 ? 6.254 8.552 -3.619 1.00 98.88 218 THR A C 1
ATOM 1417 O O . THR A 1 218 ? 5.939 8.770 -2.448 1.00 98.88 218 THR A O 1
ATOM 1420 N N . ILE A 1 219 ? 5.451 8.847 -4.642 1.00 98.88 219 ILE A N 1
ATOM 1421 C CA . ILE A 1 219 ? 4.137 9.488 -4.515 1.00 98.88 219 ILE A CA 1
ATOM 1422 C C . ILE A 1 219 ? 3.088 8.648 -5.247 1.00 98.88 219 ILE A C 1
ATOM 1424 O O . ILE A 1 219 ? 3.261 8.305 -6.417 1.00 98.88 219 ILE A O 1
ATOM 1428 N N . ALA A 1 220 ? 1.980 8.344 -4.571 1.00 98.62 220 ALA A N 1
ATOM 1429 C CA . ALA A 1 220 ? 0.827 7.668 -5.159 1.00 98.62 220 ALA A CA 1
ATOM 1430 C C . ALA A 1 220 ? -0.445 8.513 -4.991 1.00 98.62 220 ALA A C 1
ATOM 1432 O O . ALA A 1 220 ? -0.831 8.819 -3.862 1.00 98.62 220 ALA A O 1
ATOM 1433 N N . ASN A 1 221 ? -1.100 8.842 -6.105 1.00 97.06 221 ASN A N 1
ATOM 1434 C CA . ASN A 1 221 ? -2.279 9.708 -6.184 1.00 97.06 221 ASN A CA 1
ATOM 1435 C C . ASN A 1 221 ? -3.506 8.965 -6.736 1.00 97.06 221 ASN A C 1
ATOM 1437 O O . ASN A 1 221 ? -3.397 7.868 -7.293 1.00 97.06 221 ASN A O 1
ATOM 1441 N N . ASP A 1 222 ? -4.684 9.577 -6.608 1.00 95.94 222 ASP A N 1
ATOM 1442 C CA . ASP A 1 222 ? -5.940 9.120 -7.210 1.00 95.94 222 ASP A CA 1
ATOM 1443 C C . ASP A 1 222 ? -6.286 7.653 -6.895 1.00 95.94 222 ASP A C 1
ATOM 1445 O O . ASP A 1 222 ? -6.531 7.290 -5.748 1.00 95.94 222 ASP A O 1
ATOM 1449 N N . THR A 1 223 ? -6.357 6.796 -7.915 1.00 95.00 223 THR A N 1
ATOM 1450 C CA . THR A 1 223 ? -6.642 5.355 -7.838 1.00 95.00 223 THR A CA 1
ATOM 1451 C C . THR A 1 223 ? -5.413 4.516 -8.202 1.00 95.00 223 THR A C 1
ATOM 1453 O O . THR A 1 223 ? -5.541 3.322 -8.493 1.00 95.00 223 THR A O 1
ATOM 1456 N N . ALA A 1 224 ? -4.226 5.130 -8.224 1.00 98.06 224 ALA A N 1
ATOM 1457 C CA . ALA A 1 224 ? -3.020 4.497 -8.721 1.00 98.06 224 ALA A CA 1
ATOM 1458 C C . ALA A 1 224 ? -2.610 3.331 -7.820 1.00 98.06 224 ALA A C 1
ATOM 1460 O O . ALA A 1 224 ? -2.882 3.309 -6.615 1.00 98.06 224 ALA A O 1
ATOM 1461 N N . THR A 1 225 ? -1.953 2.339 -8.413 1.00 98.81 225 THR A N 1
ATOM 1462 C CA . THR A 1 225 ? -1.474 1.157 -7.693 1.00 98.81 225 THR A CA 1
ATOM 1463 C C . THR A 1 225 ? 0.039 1.045 -7.798 1.00 98.81 225 THR A C 1
ATOM 1465 O O . THR A 1 225 ? 0.573 0.898 -8.893 1.00 98.81 225 THR A O 1
ATOM 1468 N N . ILE A 1 226 ? 0.723 1.033 -6.655 1.00 98.94 226 ILE A N 1
ATOM 1469 C CA . ILE A 1 226 ? 2.157 0.751 -6.554 1.00 98.94 226 ILE A CA 1
ATOM 1470 C C . ILE A 1 226 ? 2.345 -0.575 -5.818 1.00 98.94 226 ILE A C 1
ATOM 1472 O O . ILE A 1 226 ? 1.833 -0.767 -4.715 1.00 98.94 226 ILE A O 1
ATOM 1476 N N . THR A 1 227 ? 3.085 -1.497 -6.427 1.00 98.88 227 THR A N 1
ATOM 1477 C CA . THR A 1 227 ? 3.574 -2.723 -5.784 1.00 98.88 227 THR A CA 1
ATOM 1478 C C . THR A 1 227 ? 5.089 -2.762 -5.885 1.00 98.88 227 THR A C 1
ATOM 1480 O O . THR A 1 227 ? 5.625 -2.879 -6.983 1.00 98.88 227 THR A O 1
ATOM 1483 N N . ALA A 1 228 ? 5.774 -2.681 -4.751 1.00 98.88 228 ALA A N 1
ATOM 1484 C CA . ALA A 1 228 ? 7.227 -2.672 -4.694 1.00 98.88 228 ALA A CA 1
ATOM 1485 C C . ALA A 1 228 ? 7.728 -3.804 -3.794 1.00 98.88 228 ALA A C 1
ATOM 1487 O O . ALA A 1 228 ? 7.223 -3.996 -2.684 1.00 98.88 228 ALA A O 1
ATOM 1488 N N . THR A 1 229 ? 8.679 -4.586 -4.299 1.00 98.88 229 THR A N 1
ATOM 1489 C CA . THR A 1 229 ? 9.281 -5.713 -3.579 1.00 98.88 229 THR A CA 1
ATOM 1490 C C . THR A 1 229 ? 10.794 -5.563 -3.587 1.00 98.88 229 THR A C 1
ATOM 1492 O O . THR A 1 229 ? 11.389 -5.537 -4.661 1.00 98.88 229 THR A O 1
ATOM 1495 N N . GLY A 1 230 ? 11.402 -5.451 -2.409 1.00 98.62 230 GLY A N 1
ATOM 1496 C CA . GLY A 1 230 ? 12.857 -5.435 -2.271 1.00 98.62 230 GLY A CA 1
ATOM 1497 C C . GLY A 1 230 ? 13.453 -6.821 -2.488 1.00 98.62 230 GLY A C 1
ATOM 1498 O O . GLY A 1 230 ? 12.792 -7.836 -2.229 1.00 98.62 230 GLY A O 1
ATOM 1499 N N . GLY A 1 231 ? 14.701 -6.871 -2.950 1.00 98.38 231 GLY A N 1
ATOM 1500 C CA . GLY A 1 231 ? 15.494 -8.091 -2.842 1.00 98.38 231 GLY A CA 1
ATOM 1501 C C . GLY A 1 231 ? 15.941 -8.340 -1.398 1.00 98.38 231 GLY A C 1
ATOM 1502 O O . GLY A 1 231 ? 15.591 -7.570 -0.504 1.00 98.38 231 GLY A O 1
ATOM 1503 N N . PRO A 1 232 ? 16.691 -9.428 -1.134 1.00 97.50 232 PRO A N 1
ATOM 1504 C CA . PRO A 1 232 ? 17.439 -9.585 0.116 1.00 97.50 232 PRO A CA 1
ATOM 1505 C C . PRO A 1 232 ? 18.076 -8.269 0.558 1.00 97.50 232 PRO A C 1
ATOM 1507 O O . PRO A 1 232 ? 18.632 -7.578 -0.280 1.00 97.50 232 PRO A O 1
ATOM 1510 N N . ASP A 1 233 ? 17.926 -7.910 1.831 1.00 97.94 233 ASP A N 1
ATOM 1511 C CA . ASP A 1 233 ? 18.476 -6.703 2.461 1.00 97.94 233 ASP A CA 1
ATOM 1512 C C . ASP A 1 233 ? 17.896 -5.356 1.979 1.00 97.94 233 ASP A C 1
ATOM 1514 O O . ASP A 1 233 ? 17.896 -4.396 2.747 1.00 97.94 233 ASP A O 1
ATOM 1518 N N . GLY A 1 234 ? 17.267 -5.301 0.804 1.00 98.06 234 GLY A N 1
ATOM 1519 C CA . GLY A 1 234 ? 16.588 -4.120 0.276 1.00 98.06 234 GLY A CA 1
ATOM 1520 C C . GLY A 1 234 ? 15.167 -3.906 0.815 1.00 98.06 234 GLY A C 1
ATOM 1521 O O . GLY A 1 234 ? 14.398 -4.844 1.080 1.00 98.06 234 GLY A O 1
ATOM 1522 N N . ALA A 1 235 ? 14.775 -2.638 0.944 1.00 98.62 235 ALA A N 1
ATOM 1523 C CA . ALA A 1 235 ? 13.414 -2.264 1.311 1.00 98.62 235 ALA A CA 1
ATOM 1524 C C . ALA A 1 235 ? 12.407 -2.504 0.169 1.00 98.62 235 ALA A C 1
ATOM 1526 O O . ALA A 1 235 ? 12.748 -2.526 -1.014 1.00 98.62 235 ALA A O 1
ATOM 1527 N N . GLY A 1 236 ? 11.119 -2.616 0.505 1.00 98.81 236 GLY A N 1
ATOM 1528 C CA . GLY A 1 236 ? 10.059 -2.588 -0.507 1.00 98.81 236 GLY A CA 1
ATOM 1529 C C . GLY A 1 236 ? 10.053 -1.251 -1.251 1.00 98.81 236 GLY A C 1
ATOM 1530 O O . GLY A 1 236 ? 10.248 -1.208 -2.464 1.00 98.81 236 GLY A O 1
ATOM 1531 N N . ILE A 1 237 ? 9.862 -0.163 -0.503 1.00 98.94 237 ILE A N 1
ATOM 1532 C CA . ILE A 1 237 ? 10.063 1.223 -0.957 1.00 98.94 237 ILE A CA 1
ATOM 1533 C C . ILE A 1 237 ? 11.060 1.866 -0.000 1.00 98.94 237 ILE A C 1
ATOM 1535 O O . ILE A 1 237 ? 10.761 1.974 1.192 1.00 98.94 237 ILE A O 1
ATOM 1539 N N . GLY A 1 238 ? 12.229 2.278 -0.478 1.00 98.31 238 GLY A N 1
ATOM 1540 C CA . GLY A 1 238 ? 13.283 2.657 0.450 1.00 98.31 238 GLY A CA 1
ATOM 1541 C C . GLY A 1 238 ? 14.707 2.563 -0.071 1.00 98.31 238 GLY A C 1
ATOM 1542 O O . GLY A 1 238 ? 14.939 2.638 -1.272 1.00 98.31 238 GLY A O 1
ATOM 1543 N N . GLY A 1 239 ? 15.657 2.452 0.852 1.00 98.12 239 GLY A N 1
ATOM 1544 C CA . GLY A 1 239 ? 17.059 2.222 0.513 1.00 98.12 239 GLY A CA 1
ATOM 1545 C C . GLY A 1 239 ? 17.339 0.759 0.166 1.00 98.12 239 GLY A C 1
ATOM 1546 O O . GLY A 1 239 ? 16.549 -0.134 0.514 1.00 98.12 239 GLY A O 1
ATOM 1547 N N . GLY A 1 240 ? 18.455 0.528 -0.526 1.00 98.31 240 GLY A N 1
ATOM 1548 C CA . GLY A 1 240 ? 19.060 -0.802 -0.606 1.00 98.31 240 GLY A CA 1
ATOM 1549 C C . GLY A 1 240 ? 19.774 -1.173 0.696 1.00 98.31 240 GLY A C 1
ATOM 1550 O O . GLY A 1 240 ? 19.560 -0.518 1.720 1.00 98.31 240 GLY A O 1
ATOM 1551 N N . ASP A 1 241 ? 20.594 -2.225 0.692 1.00 98.00 241 ASP A N 1
ATOM 1552 C CA . ASP A 1 241 ? 21.459 -2.541 1.839 1.00 98.00 241 ASP A CA 1
ATOM 1553 C C . ASP A 1 241 ? 22.300 -1.308 2.205 1.00 98.00 241 ASP A C 1
ATOM 1555 O O . ASP A 1 241 ? 22.699 -0.529 1.347 1.00 98.00 241 ASP A O 1
ATOM 1559 N N . LEU A 1 242 ? 22.431 -1.047 3.506 1.00 97.12 242 LEU A N 1
ATOM 1560 C CA . LEU A 1 242 ? 23.023 0.155 4.115 1.00 97.12 242 LEU A CA 1
ATOM 1561 C C . LEU A 1 242 ? 22.319 1.491 3.782 1.00 97.12 242 LEU A C 1
ATOM 1563 O O . LEU A 1 242 ? 22.546 2.495 4.461 1.00 97.12 242 LEU A O 1
ATOM 1567 N N . GLY A 1 243 ? 21.400 1.497 2.817 1.00 97.69 243 GLY A N 1
ATOM 1568 C CA . GLY A 1 243 ? 20.651 2.650 2.346 1.00 97.69 243 GLY A CA 1
ATOM 1569 C C . GLY A 1 243 ? 19.514 3.083 3.273 1.00 97.69 243 GLY A C 1
ATOM 1570 O O . GLY A 1 243 ? 18.619 2.313 3.639 1.00 97.69 243 GLY A O 1
ATOM 1571 N N . ASP A 1 244 ? 19.502 4.373 3.604 1.00 97.88 244 ASP A N 1
ATOM 1572 C CA . ASP A 1 244 ? 18.433 5.001 4.387 1.00 97.88 244 ASP A CA 1
ATOM 1573 C C . ASP A 1 244 ? 17.109 5.140 3.617 1.00 97.88 244 ASP A C 1
ATOM 1575 O O . ASP A 1 244 ? 17.060 5.288 2.393 1.00 97.88 244 ASP A O 1
ATOM 1579 N N . GLY A 1 245 ? 16.009 5.151 4.368 1.00 97.31 245 GLY A N 1
ATOM 1580 C CA . GLY A 1 245 ? 14.668 5.396 3.860 1.00 97.31 245 GLY A CA 1
ATOM 1581 C C . GLY A 1 245 ? 14.398 6.850 3.475 1.00 97.31 245 GLY A C 1
ATOM 1582 O O . GLY A 1 245 ? 14.954 7.792 4.030 1.00 97.31 245 GLY A O 1
ATOM 1583 N N . GLY A 1 246 ? 13.462 7.029 2.545 1.00 97.12 246 GLY A N 1
ATOM 1584 C CA . GLY A 1 246 ? 13.196 8.315 1.895 1.00 97.12 246 GLY A CA 1
ATOM 1585 C C . GLY A 1 246 ? 11.811 8.850 2.209 1.00 97.12 246 GLY A C 1
ATOM 1586 O O . GLY A 1 246 ? 11.232 8.556 3.258 1.00 97.12 246 GLY A O 1
ATOM 1587 N N . LEU A 1 247 ? 11.253 9.628 1.284 1.00 98.38 247 LEU A N 1
ATOM 1588 C CA . LEU A 1 247 ? 9.892 10.140 1.407 1.00 98.38 247 LEU A CA 1
ATOM 1589 C C . LEU A 1 247 ? 8.914 9.242 0.652 1.00 98.38 247 LEU A C 1
ATOM 1591 O O . LEU A 1 247 ? 9.014 9.081 -0.561 1.00 98.38 247 LEU A O 1
ATOM 1595 N N . THR A 1 248 ? 7.917 8.715 1.357 1.00 98.69 248 THR A N 1
ATOM 1596 C CA . THR A 1 248 ? 6.779 8.017 0.746 1.00 98.69 248 THR A CA 1
ATOM 1597 C C . THR A 1 248 ? 5.475 8.704 1.116 1.00 98.69 248 THR A C 1
ATOM 1599 O O . THR A 1 248 ? 5.170 8.858 2.302 1.00 98.69 248 THR A O 1
ATOM 1602 N N . THR A 1 249 ? 4.676 9.061 0.111 1.00 98.50 249 THR A N 1
ATOM 1603 C CA . THR A 1 249 ? 3.368 9.686 0.321 1.00 98.50 249 THR A CA 1
ATOM 1604 C C . THR A 1 249 ? 2.269 8.991 -0.476 1.00 98.50 249 THR A C 1
ATOM 1606 O O . THR A 1 249 ? 2.416 8.736 -1.670 1.00 98.50 249 THR A O 1
ATOM 1609 N N . ALA A 1 250 ? 1.147 8.706 0.186 1.00 98.31 250 ALA A N 1
ATOM 1610 C CA . ALA A 1 250 ? -0.065 8.192 -0.446 1.00 98.31 250 ALA A CA 1
ATOM 1611 C C . ALA A 1 250 ? -1.252 9.146 -0.242 1.00 98.31 250 ALA A C 1
ATOM 1613 O O . ALA A 1 250 ? -1.524 9.607 0.878 1.00 98.31 250 ALA A O 1
ATOM 1614 N N . HIS A 1 251 ? -1.967 9.409 -1.331 1.00 94.75 251 HIS A N 1
ATOM 1615 C CA . HIS A 1 251 ? -3.101 10.320 -1.417 1.00 94.75 251 HIS A CA 1
ATOM 1616 C C . HIS A 1 251 ? -4.379 9.605 -1.896 1.00 94.75 251 HIS A C 1
ATOM 1618 O O . HIS A 1 251 ? -4.361 8.452 -2.333 1.00 94.75 251 HIS A O 1
ATOM 1624 N N . ASP A 1 252 ? -5.513 10.292 -1.753 1.00 95.00 252 ASP A N 1
ATOM 1625 C CA . ASP A 1 252 ? -6.824 9.934 -2.311 1.00 95.00 252 ASP A CA 1
ATOM 1626 C C . ASP A 1 252 ? -7.297 8.501 -2.034 1.00 95.00 252 ASP A C 1
ATOM 1628 O O . ASP A 1 252 ? -7.677 8.168 -0.911 1.00 95.00 252 ASP A O 1
ATOM 1632 N N . THR A 1 253 ? -7.326 7.651 -3.059 1.00 94.62 253 THR A N 1
ATOM 1633 C CA . THR A 1 253 ? -7.732 6.242 -3.006 1.00 94.62 253 THR A CA 1
ATOM 1634 C C . THR A 1 253 ? -6.617 5.309 -3.483 1.00 94.62 253 THR A C 1
ATOM 1636 O O . THR A 1 253 ? -6.873 4.137 -3.772 1.00 94.62 253 THR A O 1
ATOM 1639 N N . ALA A 1 254 ? -5.381 5.814 -3.546 1.00 96.75 254 ALA A N 1
ATOM 1640 C CA . ALA A 1 254 ? -4.239 5.081 -4.057 1.00 96.75 254 ALA A CA 1
ATOM 1641 C C . ALA A 1 254 ? -3.970 3.827 -3.218 1.00 96.75 254 ALA A C 1
ATOM 1643 O O . ALA A 1 254 ? -4.248 3.768 -2.016 1.00 96.75 254 ALA A O 1
ATOM 1644 N N . THR A 1 255 ? -3.423 2.799 -3.856 1.00 98.44 255 THR A N 1
ATOM 1645 C CA . THR A 1 255 ? -3.044 1.553 -3.190 1.00 98.44 255 THR A CA 1
ATOM 1646 C C . THR A 1 255 ? -1.543 1.353 -3.301 1.00 98.44 255 THR A C 1
ATOM 1648 O O . THR A 1 255 ? -1.021 1.152 -4.393 1.00 98.44 255 THR A O 1
ATOM 1651 N N . VAL A 1 256 ? -0.850 1.353 -2.165 1.00 98.88 256 VAL A N 1
ATOM 1652 C CA . VAL A 1 256 ? 0.589 1.083 -2.087 1.00 98.88 256 VAL A CA 1
ATOM 1653 C C . VAL A 1 256 ? 0.801 -0.215 -1.323 1.00 98.88 256 VAL A C 1
ATOM 1655 O O . VAL A 1 256 ? 0.330 -0.367 -0.197 1.00 98.88 256 VAL A O 1
ATOM 1658 N N . THR A 1 257 ? 1.497 -1.169 -1.931 1.00 98.81 257 THR A N 1
ATOM 1659 C CA . THR A 1 257 ? 1.955 -2.395 -1.271 1.00 98.81 257 THR A CA 1
ATOM 1660 C C . THR A 1 257 ? 3.467 -2.459 -1.362 1.00 98.81 257 THR A C 1
ATOM 1662 O O . THR A 1 257 ? 4.011 -2.585 -2.455 1.00 98.81 257 THR A O 1
ATOM 1665 N N . ALA A 1 258 ? 4.133 -2.386 -0.216 1.00 98.81 258 ALA A N 1
ATOM 1666 C CA . ALA A 1 258 ? 5.582 -2.411 -0.122 1.00 98.81 258 ALA A CA 1
ATOM 1667 C C . ALA A 1 258 ? 6.010 -3.616 0.718 1.00 98.81 258 ALA A C 1
ATOM 1669 O O . ALA A 1 258 ? 5.568 -3.773 1.860 1.00 98.81 258 ALA A O 1
ATOM 1670 N N . THR A 1 259 ? 6.808 -4.499 0.124 1.00 98.81 259 THR A N 1
ATOM 1671 C CA . THR A 1 259 ? 7.296 -5.726 0.763 1.00 98.81 259 THR A CA 1
ATOM 1672 C C . THR A 1 259 ? 8.814 -5.691 0.800 1.00 98.81 259 THR A C 1
ATOM 1674 O O . THR A 1 259 ? 9.447 -5.752 -0.250 1.00 98.81 259 THR A O 1
ATOM 1677 N N . GLY A 1 260 ? 9.388 -5.580 1.995 1.00 98.50 260 GLY A N 1
ATOM 1678 C CA . GLY A 1 260 ? 10.830 -5.694 2.185 1.00 98.50 260 GLY A CA 1
ATOM 1679 C C . GLY A 1 260 ? 11.304 -7.122 1.959 1.00 98.50 260 GLY A C 1
ATOM 1680 O O . GLY A 1 260 ? 10.569 -8.079 2.239 1.00 98.50 260 GLY A O 1
ATOM 1681 N N . GLY A 1 261 ? 12.532 -7.277 1.469 1.00 98.06 261 GLY A N 1
ATOM 1682 C CA . GLY A 1 261 ? 13.200 -8.569 1.532 1.00 98.06 261 GLY A CA 1
ATOM 1683 C C . GLY A 1 261 ? 13.618 -8.910 2.964 1.00 98.06 261 GLY A C 1
ATOM 1684 O O . GLY A 1 261 ? 13.371 -8.142 3.897 1.00 98.06 261 GLY A O 1
ATOM 1685 N N . PRO A 1 262 ? 14.250 -10.076 3.188 1.00 96.94 262 PRO A N 1
ATOM 1686 C CA . PRO A 1 262 ? 14.935 -10.363 4.448 1.00 96.94 262 PRO A CA 1
ATOM 1687 C C . PRO A 1 262 ? 15.737 -9.149 4.931 1.00 96.94 262 PRO A C 1
ATOM 1689 O O . PRO A 1 262 ? 16.418 -8.531 4.130 1.00 96.94 262 PRO A O 1
ATOM 1692 N N . ASN A 1 263 ? 15.643 -8.802 6.217 1.00 97.12 263 ASN A N 1
ATOM 1693 C CA . ASN A 1 263 ? 16.318 -7.649 6.839 1.00 97.12 263 ASN A CA 1
ATOM 1694 C C . ASN A 1 263 ? 15.921 -6.235 6.344 1.00 97.12 263 ASN A C 1
ATOM 1696 O O . ASN A 1 263 ? 16.238 -5.275 7.044 1.00 97.12 263 ASN A O 1
ATOM 1700 N N . GLY A 1 264 ? 15.206 -6.089 5.225 1.00 97.81 264 GLY A N 1
ATOM 1701 C CA . GLY A 1 264 ? 14.732 -4.803 4.704 1.00 97.81 264 GLY A CA 1
ATOM 1702 C C . GLY A 1 264 ? 13.343 -4.411 5.220 1.00 97.81 264 GLY A C 1
ATOM 1703 O O . GLY A 1 264 ? 12.478 -5.264 5.464 1.00 97.81 264 GLY A O 1
ATOM 1704 N N . ALA A 1 265 ? 13.109 -3.109 5.392 1.00 98.31 265 ALA A N 1
ATOM 1705 C CA . ALA A 1 265 ? 11.804 -2.591 5.796 1.00 98.31 265 ALA A CA 1
ATOM 1706 C C . ALA A 1 265 ? 10.747 -2.777 4.697 1.00 98.31 265 ALA A C 1
ATOM 1708 O O . ALA A 1 265 ? 11.051 -2.864 3.505 1.00 98.31 265 ALA A O 1
ATOM 1709 N N . GLY A 1 266 ? 9.468 -2.777 5.084 1.00 98.56 266 GLY A N 1
ATOM 1710 C CA . GLY A 1 266 ? 8.392 -2.637 4.099 1.00 98.56 266 GLY A CA 1
ATOM 1711 C C . GLY A 1 266 ? 8.522 -1.297 3.372 1.00 98.56 266 GLY A C 1
ATOM 1712 O O . GLY A 1 266 ? 8.661 -1.258 2.151 1.00 98.56 266 GLY A O 1
ATOM 1713 N N . ILE A 1 267 ? 8.531 -0.210 4.147 1.00 98.75 267 ILE A N 1
ATOM 1714 C CA . ILE A 1 267 ? 8.829 1.155 3.702 1.00 98.75 267 ILE A CA 1
ATOM 1715 C C . ILE A 1 267 ? 9.897 1.750 4.623 1.00 98.75 267 ILE A C 1
ATOM 1717 O O . ILE A 1 267 ? 9.669 1.854 5.828 1.00 98.75 267 ILE A O 1
ATOM 1721 N N . GLY A 1 268 ? 11.030 2.187 4.080 1.00 97.81 268 GLY A N 1
ATOM 1722 C CA . GLY A 1 268 ? 12.087 2.834 4.859 1.00 97.81 268 GLY A CA 1
ATOM 1723 C C . GLY A 1 268 ? 13.486 2.342 4.505 1.00 97.81 268 GLY A C 1
ATOM 1724 O O . GLY A 1 268 ? 13.856 2.411 3.343 1.00 97.81 268 GLY A O 1
ATOM 1725 N N . GLY A 1 269 ? 14.284 1.933 5.485 1.00 97.81 269 GLY A N 1
ATOM 1726 C CA . GLY A 1 269 ? 15.677 1.538 5.247 1.00 97.81 269 GLY A CA 1
ATOM 1727 C C . GLY A 1 269 ? 15.826 0.092 4.775 1.00 97.81 269 GLY A C 1
ATOM 1728 O O . GLY A 1 269 ? 15.002 -0.768 5.119 1.00 97.81 269 GLY A O 1
ATOM 1729 N N . GLY A 1 270 ? 16.894 -0.187 4.029 1.00 98.00 270 GLY A N 1
ATOM 1730 C CA . GLY A 1 270 ? 17.394 -1.555 3.893 1.00 98.00 270 GLY A CA 1
ATOM 1731 C C . GLY A 1 270 ? 18.140 -2.003 5.152 1.00 98.00 270 GLY A C 1
ATOM 1732 O O . GLY A 1 270 ? 18.068 -1.360 6.203 1.00 98.00 270 GLY A O 1
ATOM 1733 N N . ASN A 1 271 ? 18.833 -3.136 5.095 1.00 97.75 271 ASN A N 1
ATOM 1734 C CA . ASN A 1 271 ? 19.624 -3.644 6.217 1.00 97.75 271 ASN A CA 1
ATOM 1735 C C . ASN A 1 271 ? 20.627 -2.576 6.696 1.00 97.75 271 ASN A C 1
ATOM 1737 O O . ASN A 1 271 ? 21.288 -1.926 5.905 1.00 97.75 271 ASN A O 1
ATOM 1741 N N . ARG A 1 272 ? 20.657 -2.305 8.008 1.00 96.12 272 ARG A N 1
ATOM 1742 C CA . ARG A 1 272 ? 21.377 -1.191 8.671 1.00 96.12 272 ARG A CA 1
ATOM 1743 C C . ARG A 1 272 ? 21.036 0.229 8.195 1.00 96.12 272 ARG A C 1
ATOM 1745 O O . ARG A 1 272 ? 21.513 1.173 8.822 1.00 96.12 272 ARG A O 1
ATOM 1752 N N . GLY A 1 273 ? 20.162 0.388 7.207 1.00 97.06 273 GLY A N 1
ATOM 1753 C CA . GLY A 1 273 ? 19.586 1.658 6.796 1.00 97.06 273 GLY A CA 1
ATOM 1754 C C . GLY A 1 273 ? 18.534 2.154 7.786 1.00 97.06 273 GLY A C 1
ATOM 1755 O O . GLY A 1 273 ? 17.671 1.400 8.259 1.00 97.06 273 GLY A O 1
ATOM 1756 N N . THR A 1 274 ? 18.592 3.439 8.118 1.00 96.88 274 THR A N 1
ATOM 1757 C CA . THR A 1 274 ? 17.578 4.092 8.948 1.00 96.88 274 THR A CA 1
ATOM 1758 C C . THR A 1 274 ? 16.265 4.264 8.187 1.00 96.88 274 THR A C 1
ATOM 1760 O O . THR A 1 274 ? 16.188 4.088 6.972 1.00 96.88 274 THR A O 1
ATOM 1763 N N . GLY A 1 275 ? 15.176 4.542 8.900 1.00 95.38 275 GLY A N 1
ATOM 1764 C CA . GLY A 1 275 ? 13.884 4.740 8.260 1.00 95.38 275 GLY A CA 1
ATOM 1765 C C . GLY A 1 275 ? 13.731 6.125 7.633 1.00 95.38 275 GLY A C 1
ATOM 1766 O O . GLY A 1 275 ? 14.520 7.040 7.838 1.00 95.38 275 GLY A O 1
ATOM 1767 N N . GLY A 1 276 ? 12.660 6.274 6.860 1.00 95.75 276 GLY A N 1
ATOM 1768 C CA . GLY A 1 276 ? 12.337 7.521 6.177 1.00 95.75 276 GLY A CA 1
ATOM 1769 C C . GLY A 1 276 ? 11.159 8.272 6.791 1.00 95.75 276 GLY A C 1
ATOM 1770 O O . GLY A 1 276 ? 10.753 8.072 7.943 1.00 95.75 276 GLY A O 1
ATOM 1771 N N . VAL A 1 277 ? 10.553 9.121 5.968 1.00 97.88 277 VAL A N 1
ATOM 1772 C CA . VAL A 1 277 ? 9.282 9.781 6.261 1.00 97.88 277 VAL A CA 1
ATOM 1773 C C . VAL A 1 277 ? 8.186 9.114 5.442 1.00 97.88 277 VAL A C 1
ATOM 1775 O O . VAL A 1 277 ? 8.233 9.095 4.217 1.00 97.88 277 VAL A O 1
ATOM 1778 N N . THR A 1 278 ? 7.158 8.608 6.115 1.00 98.44 278 THR A N 1
ATOM 1779 C CA . THR A 1 278 ? 5.963 8.065 5.463 1.00 98.44 278 THR A CA 1
ATOM 1780 C C . THR A 1 278 ? 4.737 8.865 5.863 1.00 98.44 278 THR A C 1
ATOM 1782 O O . THR A 1 278 ? 4.439 9.008 7.050 1.00 98.44 278 THR A O 1
ATOM 1785 N N . THR A 1 279 ? 4.005 9.356 4.866 1.00 98.44 279 THR A N 1
ATOM 1786 C CA . THR A 1 279 ? 2.759 10.098 5.061 1.00 98.44 279 THR A CA 1
ATOM 1787 C C . THR A 1 279 ? 1.613 9.433 4.306 1.00 98.44 279 THR A C 1
ATOM 1789 O O . THR A 1 279 ? 1.652 9.265 3.091 1.00 98.44 279 THR A O 1
ATOM 1792 N N . VAL A 1 280 ? 0.552 9.081 5.022 1.00 98.50 280 VAL A N 1
ATOM 1793 C CA . VAL A 1 280 ? -0.693 8.566 4.448 1.00 98.50 280 VAL A CA 1
ATOM 1794 C C . VAL A 1 280 ? -1.768 9.616 4.677 1.00 98.50 280 VAL A C 1
ATOM 1796 O O . VAL A 1 280 ? -2.162 9.877 5.813 1.00 98.50 280 VAL A O 1
ATOM 1799 N N . THR A 1 281 ? -2.200 10.260 3.597 1.00 97.19 281 THR A N 1
ATOM 1800 C CA . THR A 1 281 ? -3.285 11.257 3.618 1.00 97.19 281 THR A CA 1
ATOM 1801 C C . THR A 1 281 ? -4.590 10.689 3.057 1.00 97.19 281 THR A C 1
ATOM 1803 O O . THR A 1 281 ? -5.672 11.168 3.387 1.00 97.19 281 THR A O 1
ATOM 1806 N N . GLY A 1 282 ? -4.494 9.624 2.261 1.00 91.44 282 GLY A N 1
ATOM 1807 C CA . GLY A 1 282 ? -5.605 8.885 1.682 1.00 91.44 282 GLY A CA 1
ATOM 1808 C C . GLY A 1 282 ? -5.183 7.465 1.309 1.00 91.44 282 GLY A C 1
ATOM 1809 O O . GLY A 1 282 ? -4.059 7.039 1.568 1.00 91.44 282 GLY A O 1
ATOM 1810 N N . GLY A 1 283 ? -6.106 6.713 0.723 1.00 93.25 283 GLY A N 1
ATOM 1811 C CA . GLY A 1 283 ? -5.815 5.410 0.146 1.00 93.25 283 GLY A CA 1
ATOM 1812 C C . GLY A 1 283 ? -5.530 4.321 1.174 1.00 93.25 283 GLY A C 1
ATOM 1813 O O . GLY A 1 283 ? -5.969 4.368 2.328 1.00 93.25 283 GLY A O 1
ATOM 1814 N N . THR A 1 284 ? -4.845 3.276 0.720 1.00 97.69 284 THR A N 1
ATOM 1815 C CA . THR A 1 284 ? -4.392 2.160 1.552 1.00 97.69 284 THR A CA 1
ATOM 1816 C C . THR A 1 284 ? -2.917 1.886 1.304 1.00 97.69 284 THR A C 1
ATOM 1818 O O . THR A 1 284 ? -2.527 1.521 0.198 1.00 97.69 284 THR A O 1
ATOM 1821 N N . VAL A 1 285 ? -2.117 1.976 2.363 1.00 98.81 285 VAL A N 1
ATOM 1822 C CA . VAL A 1 285 ? -0.710 1.570 2.376 1.00 98.81 285 VAL A CA 1
ATOM 1823 C C . VAL A 1 285 ? -0.587 0.273 3.163 1.00 98.81 285 VAL A C 1
ATOM 1825 O O . VAL A 1 285 ? -0.979 0.206 4.325 1.00 98.81 285 VAL A O 1
ATOM 1828 N N . THR A 1 286 ? -0.062 -0.775 2.537 1.00 98.69 286 THR A N 1
ATOM 1829 C CA . THR A 1 286 ? 0.280 -2.040 3.193 1.00 98.69 286 THR A CA 1
ATOM 1830 C C . THR A 1 286 ? 1.790 -2.190 3.200 1.00 98.69 286 THR A C 1
ATOM 1832 O O . THR A 1 286 ? 2.394 -2.297 2.136 1.00 98.69 286 THR A O 1
ATOM 1835 N N . ALA A 1 287 ? 2.379 -2.219 4.391 1.00 98.44 287 ALA A N 1
ATOM 1836 C CA . ALA A 1 287 ? 3.818 -2.353 4.564 1.00 98.44 287 ALA A CA 1
ATOM 1837 C C . ALA A 1 287 ? 4.132 -3.706 5.211 1.00 98.44 287 ALA A C 1
ATOM 1839 O O . ALA A 1 287 ? 3.667 -3.995 6.315 1.00 98.44 287 ALA A O 1
ATOM 1840 N N . VAL A 1 288 ? 4.864 -4.560 4.499 1.00 98.38 288 VAL A N 1
ATOM 1841 C CA . VAL A 1 288 ? 5.240 -5.907 4.939 1.00 98.38 288 VAL A CA 1
ATOM 1842 C C . VAL A 1 288 ? 6.753 -5.928 5.155 1.00 98.38 288 VAL A C 1
ATOM 1844 O O . VAL A 1 288 ? 7.485 -5.769 4.180 1.00 98.38 288 VAL A O 1
ATOM 1847 N N . PRO A 1 289 ? 7.238 -6.104 6.393 1.00 97.62 289 PRO A N 1
ATOM 1848 C CA . PRO A 1 289 ? 8.671 -6.137 6.651 1.00 97.62 289 PRO A CA 1
ATOM 1849 C C . PRO A 1 289 ? 9.300 -7.487 6.312 1.00 97.62 289 PRO A C 1
ATOM 1851 O O . PRO A 1 289 ? 8.622 -8.522 6.326 1.00 97.62 289 PRO A O 1
ATOM 1854 N N . GLY A 1 290 ? 10.622 -7.473 6.140 1.00 96.38 290 GLY A N 1
ATOM 1855 C CA . GLY A 1 290 ? 11.469 -8.644 6.327 1.00 96.38 290 GLY A CA 1
ATOM 1856 C C . GLY A 1 290 ? 11.446 -9.179 7.765 1.00 96.38 290 GLY A C 1
ATOM 1857 O O . GLY A 1 290 ? 10.836 -8.609 8.667 1.00 96.38 290 GLY A O 1
ATOM 1858 N N . THR A 1 291 ? 12.135 -10.295 8.005 1.00 90.81 291 THR A N 1
ATOM 1859 C CA . THR A 1 291 ? 12.090 -11.033 9.284 1.00 90.81 291 THR A CA 1
ATOM 1860 C C . THR A 1 291 ? 12.535 -10.236 10.514 1.00 90.81 291 THR A C 1
ATOM 1862 O O . THR A 1 291 ? 12.010 -10.486 11.594 1.00 90.81 291 THR A O 1
ATOM 1865 N N . ASP A 1 292 ? 13.451 -9.279 10.350 1.00 86.62 292 ASP A N 1
ATOM 1866 C CA . ASP A 1 292 ? 14.089 -8.524 11.442 1.00 86.62 292 ASP A CA 1
ATOM 1867 C C . ASP A 1 292 ? 14.003 -6.995 11.242 1.00 86.62 292 ASP A C 1
ATOM 1869 O O . ASP A 1 292 ? 14.806 -6.245 11.795 1.00 86.62 292 ASP A O 1
ATOM 1873 N N . ALA A 1 293 ? 13.061 -6.534 10.417 1.00 95.88 293 ALA A N 1
ATOM 1874 C CA . ALA A 1 293 ? 12.893 -5.129 10.050 1.00 95.88 293 ALA A CA 1
ATOM 1875 C C . ALA A 1 293 ? 11.535 -4.575 10.498 1.00 95.88 293 ALA A C 1
ATOM 1877 O O . ALA A 1 293 ? 10.644 -5.322 10.923 1.00 95.88 293 ALA A O 1
ATOM 1878 N N . GLU A 1 294 ? 11.352 -3.261 10.369 1.00 96.56 294 GLU A N 1
ATOM 1879 C CA . GLU A 1 294 ? 10.066 -2.627 10.648 1.00 96.56 294 GLU A CA 1
ATOM 1880 C C . GLU A 1 294 ? 9.165 -2.581 9.410 1.00 96.56 294 GLU A C 1
ATOM 1882 O O . GLU A 1 294 ? 9.646 -2.442 8.281 1.00 96.56 294 GLU A O 1
ATOM 1887 N N . PRO A 1 295 ? 7.832 -2.688 9.579 1.00 97.88 295 PRO A N 1
ATOM 1888 C CA . PRO A 1 295 ? 6.907 -2.443 8.482 1.00 97.88 295 PRO A CA 1
ATOM 1889 C C . PRO A 1 295 ? 7.155 -1.070 7.858 1.00 97.88 295 PRO A C 1
ATOM 1891 O O . PRO A 1 295 ? 7.320 -0.975 6.646 1.00 97.88 295 PRO A O 1
ATOM 1894 N N . VAL A 1 296 ? 7.217 -0.027 8.692 1.00 98.00 296 VAL A N 1
ATOM 1895 C CA . VAL A 1 296 ? 7.601 1.325 8.299 1.00 98.00 296 VAL A CA 1
ATOM 1896 C C . VAL A 1 296 ? 8.681 1.825 9.247 1.00 98.00 296 VAL A C 1
ATOM 1898 O O . VAL A 1 296 ? 8.413 2.010 10.433 1.00 98.00 296 VAL A O 1
ATOM 1901 N N . GLY A 1 297 ? 9.883 2.067 8.738 1.00 96.56 297 GLY A N 1
ATOM 1902 C CA . GLY A 1 297 ? 11.007 2.481 9.571 1.00 96.56 297 GLY A CA 1
ATOM 1903 C C . GLY A 1 297 ? 12.329 1.869 9.111 1.00 96.56 297 GLY A C 1
ATOM 1904 O O . GLY A 1 297 ? 12.519 1.677 7.911 1.00 96.56 297 GLY A O 1
ATOM 1905 N N . PRO A 1 298 ? 13.270 1.621 10.030 1.00 96.69 298 PRO A N 1
ATOM 1906 C CA . PRO A 1 298 ? 14.570 1.077 9.669 1.00 96.69 298 PRO A CA 1
ATOM 1907 C C . PRO A 1 298 ? 14.494 -0.384 9.222 1.00 96.69 298 PRO A C 1
ATOM 1909 O O . PRO A 1 298 ? 13.586 -1.137 9.606 1.00 96.69 298 PRO A O 1
ATOM 1912 N N . GLY A 1 299 ? 15.510 -0.799 8.469 1.00 96.62 299 GLY A N 1
ATOM 1913 C CA . GLY A 1 299 ? 15.819 -2.213 8.330 1.00 96.62 299 GLY A CA 1
ATOM 1914 C C . GLY A 1 299 ? 16.536 -2.759 9.564 1.00 96.62 299 GLY A C 1
ATOM 1915 O O . GLY A 1 299 ? 16.694 -2.105 10.602 1.00 96.62 299 GLY A O 1
ATOM 1916 N N . LYS A 1 300 ? 16.974 -4.010 9.471 1.00 95.81 300 LYS A N 1
ATOM 1917 C CA . LYS A 1 300 ? 17.622 -4.715 10.578 1.00 95.81 300 LYS A CA 1
ATOM 1918 C C . LYS A 1 300 ? 18.881 -3.991 11.048 1.00 95.81 300 LYS A C 1
ATOM 1920 O O . LYS A 1 300 ? 19.783 -3.730 10.264 1.00 95.81 300 LYS A O 1
ATOM 1925 N N . GLY A 1 301 ? 19.003 -3.789 12.358 1.00 83.81 301 GLY A N 1
ATOM 1926 C CA . GLY A 1 301 ? 20.249 -3.337 12.986 1.00 83.81 301 GLY A CA 1
ATOM 1927 C C . GLY A 1 301 ? 20.546 -1.841 12.856 1.00 83.81 301 GLY A C 1
ATOM 1928 O O . GLY A 1 301 ? 21.585 -1.411 13.352 1.00 83.81 301 GLY A O 1
ATOM 1929 N N . ALA A 1 302 ? 19.655 -1.053 12.248 1.00 86.75 302 ALA A N 1
ATOM 1930 C CA . ALA A 1 302 ? 19.797 0.398 12.192 1.00 86.75 302 ALA A CA 1
ATOM 1931 C C . ALA A 1 302 ? 19.237 1.095 13.445 1.00 86.75 302 ALA A C 1
ATOM 1933 O O . ALA A 1 302 ? 18.530 0.508 14.269 1.00 86.75 302 ALA A O 1
ATOM 1934 N N . SER A 1 303 ? 19.541 2.387 13.572 1.00 80.94 303 SER A N 1
ATOM 1935 C CA . SER A 1 303 ? 18.954 3.251 14.601 1.00 80.94 303 SER A CA 1
ATOM 1936 C C . SER A 1 303 ? 17.521 3.677 14.240 1.00 80.94 303 SER A C 1
ATOM 1938 O O . SER A 1 303 ? 17.161 3.789 13.069 1.00 80.94 303 SER A O 1
ATOM 1940 N N . LEU A 1 304 ? 16.689 3.917 15.262 1.00 77.75 304 LEU A N 1
ATOM 1941 C CA . LEU A 1 304 ? 15.277 4.298 15.114 1.00 77.75 304 LEU A CA 1
ATOM 1942 C C . LEU A 1 304 ? 15.123 5.773 14.696 1.00 77.75 304 LEU A C 1
ATOM 1944 O O . LEU A 1 304 ? 14.737 6.616 15.510 1.00 77.75 304 LEU A O 1
ATOM 1948 N N . HIS A 1 305 ? 15.411 6.085 13.435 1.00 72.56 305 HIS A N 1
ATOM 1949 C CA . HIS A 1 305 ? 15.102 7.382 12.835 1.00 72.56 305 HIS A CA 1
ATOM 1950 C C . HIS A 1 305 ? 14.034 7.202 11.762 1.00 72.56 305 HIS A C 1
ATOM 1952 O O . HIS A 1 305 ? 14.330 6.723 10.679 1.00 72.56 305 HIS A O 1
ATOM 1958 N N . HIS A 1 306 ? 12.785 7.554 12.067 1.00 87.12 306 HIS A N 1
ATOM 1959 C CA . HIS A 1 306 ? 11.698 7.612 11.088 1.00 87.12 306 HIS A CA 1
ATOM 1960 C C . HIS A 1 306 ? 10.557 8.494 11.584 1.00 87.12 306 HIS A C 1
ATOM 1962 O O . HIS A 1 306 ? 10.403 8.729 12.786 1.00 87.12 306 HIS A O 1
ATOM 1968 N N . ARG A 1 307 ? 9.732 8.965 10.647 1.00 95.38 307 ARG A N 1
ATOM 1969 C CA . ARG A 1 307 ? 8.463 9.635 10.948 1.00 95.38 307 ARG A CA 1
ATOM 1970 C C . ARG A 1 307 ? 7.333 8.986 10.168 1.00 95.38 307 ARG A C 1
ATOM 1972 O O . ARG A 1 307 ? 7.420 8.828 8.953 1.00 95.38 307 ARG A O 1
ATOM 1979 N N . LEU A 1 308 ? 6.256 8.669 10.871 1.00 97.50 308 LEU A N 1
ATOM 1980 C CA . LEU A 1 308 ? 5.063 8.047 10.329 1.00 97.50 308 LEU A CA 1
ATOM 1981 C C . LEU A 1 308 ? 3.827 8.877 10.676 1.00 97.50 308 LEU A C 1
ATOM 1983 O O . LEU A 1 308 ? 3.428 8.975 11.835 1.00 97.50 308 LEU A O 1
ATOM 1987 N N . THR A 1 309 ? 3.183 9.428 9.655 1.00 98.38 309 THR A N 1
ATOM 1988 C CA . THR A 1 309 ? 1.944 10.192 9.809 1.00 98.38 309 THR A CA 1
ATOM 1989 C C . THR A 1 309 ? 0.840 9.547 8.988 1.00 98.38 309 THR A C 1
ATOM 1991 O O . THR A 1 309 ? 0.959 9.394 7.777 1.00 98.38 309 THR A O 1
ATOM 1994 N N . VAL A 1 310 ? -0.266 9.193 9.635 1.00 98.62 310 VAL A N 1
ATOM 1995 C CA . VAL A 1 310 ? -1.483 8.694 8.984 1.00 98.62 310 VAL A CA 1
ATOM 1996 C C . VAL A 1 310 ? -2.577 9.725 9.224 1.00 98.62 310 VAL A C 1
ATOM 1998 O O . VAL A 1 310 ? -3.375 9.582 10.144 1.00 98.62 310 VAL A O 1
ATOM 2001 N N . SER A 1 311 ? -2.580 10.815 8.458 1.00 96.44 311 SER A N 1
ATOM 2002 C CA . SER A 1 311 ? -3.547 11.911 8.618 1.00 96.44 311 SER A CA 1
ATOM 2003 C C . SER A 1 311 ? -4.915 11.575 8.014 1.00 96.44 311 SER A C 1
ATOM 2005 O O . SER A 1 311 ? -5.947 12.011 8.534 1.00 96.44 311 SER A O 1
ATOM 2007 N N . GLY A 1 312 ? -4.929 10.729 6.983 1.00 88.25 312 GLY A N 1
ATOM 2008 C CA . GLY A 1 312 ? -6.121 10.159 6.363 1.00 88.25 312 GLY A CA 1
ATOM 2009 C C . GLY A 1 312 ? -5.808 8.817 5.697 1.00 88.25 312 GLY A C 1
ATOM 2010 O O . GLY A 1 312 ? -4.655 8.408 5.612 1.00 88.25 312 GLY A O 1
ATOM 2011 N N . GLY A 1 313 ? -6.831 8.075 5.281 1.00 95.62 313 GLY A N 1
ATOM 2012 C CA . GLY A 1 313 ? -6.641 6.744 4.695 1.00 95.62 313 GLY A CA 1
ATOM 2013 C C . GLY A 1 313 ? -6.286 5.652 5.711 1.00 95.62 313 GLY A C 1
ATOM 2014 O O . GLY A 1 313 ? -6.583 5.751 6.907 1.00 95.62 313 GLY A O 1
ATOM 2015 N N . VAL A 1 314 ? -5.712 4.556 5.209 1.00 98.06 314 VAL A N 1
ATOM 2016 C CA . VAL A 1 314 ? -5.450 3.336 5.983 1.00 98.06 314 VAL A CA 1
ATOM 2017 C C . VAL A 1 314 ? -3.997 2.897 5.852 1.00 98.06 314 VAL A C 1
ATOM 2019 O O . VAL A 1 314 ? -3.549 2.549 4.764 1.00 98.06 314 VAL A O 1
ATOM 2022 N N . LEU A 1 315 ? -3.299 2.786 6.980 1.00 98.75 315 LEU A N 1
ATOM 2023 C CA . LEU A 1 315 ? -2.063 2.018 7.086 1.00 98.75 315 LEU A CA 1
ATOM 2024 C C . LEU A 1 315 ? -2.373 0.604 7.590 1.00 98.75 315 LEU A C 1
ATOM 2026 O O . LEU A 1 315 ? -3.020 0.410 8.627 1.00 98.75 315 LEU A O 1
ATOM 2030 N N . ARG A 1 316 ? -1.905 -0.405 6.860 1.00 98.62 316 ARG A N 1
ATOM 2031 C CA . ARG A 1 316 ? -2.037 -1.819 7.204 1.00 98.62 316 ARG A CA 1
ATOM 2032 C C . ARG A 1 316 ? -0.676 -2.407 7.559 1.00 98.62 316 ARG A C 1
ATOM 2034 O O . ARG A 1 316 ? 0.223 -2.437 6.724 1.00 98.62 316 ARG A O 1
ATOM 2041 N N . LEU A 1 317 ? -0.587 -2.943 8.774 1.00 98.38 317 LEU A N 1
ATOM 2042 C CA . LEU A 1 317 ? 0.597 -3.557 9.374 1.00 98.38 317 LEU A CA 1
ATOM 2043 C C . LEU A 1 317 ? 0.323 -5.053 9.639 1.00 98.38 317 LEU A C 1
ATOM 2045 O O . LEU A 1 317 ? -0.115 -5.425 10.733 1.00 98.38 317 LEU A O 1
ATOM 2049 N N . PRO A 1 318 ? 0.476 -5.933 8.633 1.00 97.06 318 PRO A N 1
ATOM 2050 C CA . PRO A 1 318 ? 0.085 -7.338 8.736 1.00 97.06 318 PRO A CA 1
ATOM 2051 C C . PRO A 1 318 ? 1.013 -8.201 9.599 1.00 97.06 318 PRO A C 1
ATOM 2053 O O . PRO A 1 318 ? 0.575 -9.255 10.065 1.00 97.06 318 PRO A O 1
ATOM 2056 N N . SER A 1 319 ? 2.260 -7.791 9.820 1.00 96.31 319 SER A N 1
ATOM 2057 C CA . SER A 1 319 ? 3.274 -8.560 10.553 1.00 96.31 319 SER A CA 1
ATOM 2058 C C . SER A 1 319 ? 4.407 -7.658 11.049 1.00 96.31 319 SER A C 1
ATOM 2060 O O . SER A 1 319 ? 4.466 -6.490 10.678 1.00 96.31 319 SER A O 1
ATOM 2062 N N . GLY A 1 320 ? 5.307 -8.218 11.861 1.00 95.75 320 GLY A N 1
ATOM 2063 C CA . GLY A 1 320 ? 6.512 -7.548 12.355 1.00 95.75 320 GLY A CA 1
ATOM 2064 C C . GLY A 1 320 ? 6.289 -6.687 13.596 1.00 95.75 320 GLY A C 1
ATOM 2065 O O . GLY A 1 320 ? 5.250 -6.770 14.257 1.00 95.75 320 GLY A O 1
ATOM 2066 N N . THR A 1 321 ? 7.284 -5.861 13.902 1.00 96.00 321 THR A N 1
ATOM 2067 C CA . THR A 1 321 ? 7.270 -4.926 15.028 1.00 96.00 321 THR A CA 1
ATOM 2068 C C . THR A 1 321 ? 7.395 -3.509 14.488 1.00 96.00 321 THR A C 1
ATOM 2070 O O . THR A 1 321 ? 8.288 -3.231 13.700 1.00 96.00 321 THR A O 1
ATOM 2073 N N . GLN A 1 322 ? 6.487 -2.624 14.887 1.00 97.25 322 GLN A N 1
ATOM 2074 C CA . GLN A 1 322 ? 6.519 -1.207 14.551 1.00 97.25 322 GLN A CA 1
ATOM 2075 C C . GLN A 1 322 ? 6.950 -0.420 15.785 1.00 97.25 322 GLN A C 1
ATOM 2077 O O . GLN A 1 322 ? 6.233 -0.412 16.788 1.00 97.25 322 GLN A O 1
ATOM 2082 N N . SER A 1 323 ? 8.078 0.277 15.719 1.00 95.62 323 SER A N 1
ATOM 2083 C CA . SER A 1 323 ? 8.542 1.059 16.861 1.00 95.62 323 SER A CA 1
ATOM 2084 C C . SER A 1 323 ? 7.947 2.459 16.880 1.00 95.62 323 SER A C 1
ATOM 2086 O O . SER A 1 323 ? 7.718 3.086 15.844 1.00 95.62 323 SER A O 1
ATOM 2088 N N . VAL A 1 324 ? 7.752 2.963 18.095 1.00 96.38 324 VAL A N 1
ATOM 2089 C CA . VAL A 1 324 ? 7.559 4.375 18.414 1.00 96.38 324 VAL A CA 1
ATOM 2090 C C . VAL A 1 324 ? 8.865 4.881 19.035 1.00 96.38 324 VAL A C 1
ATOM 2092 O O . VAL A 1 324 ? 9.197 4.460 20.152 1.00 96.38 324 VAL A O 1
ATOM 2095 N N . PRO A 1 325 ? 9.622 5.758 18.348 1.00 93.25 325 PRO A N 1
ATOM 2096 C CA . PRO A 1 325 ? 10.897 6.255 18.857 1.00 93.25 325 PRO A CA 1
ATOM 2097 C C . PRO A 1 325 ? 10.749 6.916 20.231 1.00 93.25 325 PRO A C 1
ATOM 2099 O O . PRO A 1 325 ? 9.768 7.613 20.479 1.00 93.25 325 PRO A O 1
ATOM 2102 N N . ALA A 1 326 ? 11.737 6.749 21.116 1.00 92.69 326 ALA A N 1
ATOM 2103 C CA . ALA A 1 326 ? 11.713 7.306 22.477 1.00 92.69 326 ALA A CA 1
ATOM 2104 C C . ALA A 1 326 ? 11.583 8.842 22.512 1.00 92.69 326 ALA A C 1
ATOM 2106 O O . ALA A 1 326 ? 11.082 9.406 23.482 1.00 92.69 326 ALA A O 1
ATOM 2107 N N . THR A 1 327 ? 12.021 9.508 21.444 1.00 93.00 327 THR A N 1
ATOM 2108 C CA . THR A 1 327 ? 11.922 10.957 21.232 1.00 93.00 327 THR A CA 1
ATOM 2109 C C . THR A 1 327 ? 10.532 11.413 20.774 1.00 93.00 327 THR A C 1
ATOM 2111 O O . THR A 1 327 ? 10.271 12.614 20.755 1.00 93.00 327 THR A O 1
ATOM 2114 N N . SER A 1 328 ? 9.628 10.487 20.432 1.00 94.25 328 SER A N 1
ATOM 2115 C CA . SER A 1 328 ? 8.238 10.794 20.079 1.00 94.25 328 SER A CA 1
ATOM 2116 C C . SER A 1 328 ? 7.469 11.251 21.316 1.00 94.25 328 SER A C 1
ATOM 2118 O O . SER A 1 328 ? 7.295 10.489 22.272 1.00 94.25 328 SER A O 1
ATOM 2120 N N . THR A 1 329 ? 6.975 12.486 21.284 1.00 94.25 329 THR A N 1
ATOM 2121 C CA . THR A 1 329 ? 6.184 13.095 22.365 1.00 94.25 329 THR A CA 1
ATOM 2122 C C . THR A 1 329 ? 4.848 13.603 21.833 1.00 94.25 329 THR A C 1
ATOM 2124 O O . THR A 1 329 ? 4.636 13.666 20.627 1.00 94.25 329 THR A O 1
ATOM 2127 N N . THR A 1 330 ? 3.939 14.011 22.719 1.00 91.44 330 THR A N 1
ATOM 2128 C CA . THR A 1 330 ? 2.672 14.638 22.308 1.00 91.44 330 THR A CA 1
ATOM 2129 C C . THR A 1 330 ? 2.861 15.998 21.631 1.00 91.44 330 THR A C 1
ATOM 2131 O O . THR A 1 330 ? 2.021 16.386 20.828 1.00 91.44 330 THR A O 1
ATOM 2134 N N . ALA A 1 331 ? 3.948 16.717 21.935 1.00 91.75 331 ALA A N 1
ATOM 2135 C CA . ALA A 1 331 ? 4.268 18.013 21.328 1.00 91.75 331 ALA A CA 1
ATOM 2136 C C . ALA A 1 331 ? 5.004 17.881 19.983 1.00 91.75 331 ALA A C 1
ATOM 2138 O O . ALA A 1 331 ? 4.844 18.729 19.111 1.00 91.75 331 ALA A O 1
ATOM 2139 N N . SER A 1 332 ? 5.785 16.810 19.822 1.00 93.19 332 SER A N 1
ATOM 2140 C CA . SER A 1 332 ? 6.535 16.493 18.604 1.00 93.19 332 SER A CA 1
ATOM 2141 C C . SER A 1 332 ? 6.375 15.003 18.287 1.00 93.19 332 SER A C 1
ATOM 2143 O O . SER A 1 332 ? 7.258 14.205 18.632 1.00 93.19 332 SER A O 1
ATOM 2145 N N . PRO A 1 333 ? 5.237 14.595 17.700 1.00 94.25 333 PRO A N 1
ATOM 2146 C CA . PRO A 1 333 ? 4.988 13.194 17.405 1.00 94.25 333 PRO A CA 1
ATOM 2147 C C . PRO A 1 333 ? 5.827 12.716 16.221 1.00 94.25 333 PRO A C 1
ATOM 2149 O O . PRO A 1 333 ? 5.905 13.368 15.179 1.00 94.25 333 PRO A O 1
ATOM 2152 N N . LEU A 1 334 ? 6.425 11.535 16.370 1.00 95.50 334 LEU A N 1
ATOM 2153 C CA . LEU A 1 334 ? 7.076 10.813 15.271 1.00 95.50 334 LEU A CA 1
ATOM 2154 C C . LEU A 1 334 ? 6.204 9.677 14.737 1.00 95.50 334 LEU A C 1
ATOM 2156 O O . LEU A 1 334 ? 6.416 9.228 13.615 1.00 95.50 334 LEU A O 1
ATOM 2160 N N . PHE A 1 335 ? 5.195 9.253 15.501 1.00 97.25 335 PHE A N 1
ATOM 2161 C CA . PHE A 1 335 ? 4.107 8.418 15.010 1.00 97.25 335 PHE A CA 1
ATOM 2162 C C . PHE A 1 335 ? 2.770 9.061 15.396 1.00 97.25 335 PHE A C 1
ATOM 2164 O O . PHE A 1 335 ? 2.408 9.114 16.574 1.00 97.25 335 PHE A O 1
ATOM 2171 N N . GLU A 1 336 ? 2.051 9.557 14.388 1.00 98.12 336 GLU A N 1
ATOM 2172 C CA . GLU A 1 336 ? 0.763 10.228 14.538 1.00 98.12 336 GLU A CA 1
ATOM 2173 C C . GLU A 1 336 ? -0.318 9.597 13.654 1.00 98.12 336 GLU A C 1
ATOM 2175 O O . GLU A 1 336 ? -0.110 9.329 12.468 1.00 98.12 336 GLU A O 1
ATOM 2180 N N . ILE A 1 337 ? -1.505 9.401 14.227 1.00 98.62 337 ILE A N 1
ATOM 2181 C CA . ILE A 1 337 ? -2.718 9.002 13.514 1.00 98.62 337 ILE A CA 1
ATOM 2182 C C . ILE A 1 337 ? -3.710 10.160 13.622 1.00 98.62 337 ILE A C 1
ATOM 2184 O O . ILE A 1 337 ? -4.258 10.400 14.695 1.00 98.62 337 ILE A O 1
ATOM 2188 N N . GLY A 1 338 ? -3.956 10.864 12.520 1.00 97.94 338 GLY A N 1
ATOM 2189 C CA . GLY A 1 338 ? -4.922 11.958 12.442 1.00 97.94 338 GLY A CA 1
ATOM 2190 C C . GLY A 1 338 ? -6.374 11.476 12.499 1.00 97.94 338 GLY A C 1
ATOM 2191 O O . GLY A 1 338 ? -6.662 10.285 12.409 1.00 97.94 338 GLY A O 1
ATOM 2192 N N . VAL A 1 339 ? -7.321 12.411 12.609 1.00 96.56 339 VAL A N 1
ATOM 2193 C CA . VAL A 1 339 ? -8.750 12.120 12.859 1.00 96.56 339 VAL A CA 1
ATOM 2194 C C . VAL A 1 339 ? -9.400 11.152 11.866 1.00 96.56 339 VAL A C 1
ATOM 2196 O O . VAL A 1 339 ? -10.208 10.303 12.264 1.00 96.56 339 VAL A O 1
ATOM 2199 N N . ALA A 1 340 ? -9.025 11.264 10.590 1.00 95.06 340 ALA A N 1
ATOM 2200 C CA . ALA A 1 340 ? -9.492 10.411 9.500 1.00 95.06 340 ALA A CA 1
ATOM 2201 C C . ALA A 1 340 ? -8.567 9.209 9.246 1.00 95.06 340 ALA A C 1
ATOM 2203 O O . ALA A 1 340 ? -8.931 8.300 8.500 1.00 95.06 340 ALA A O 1
ATOM 2204 N N . GLY A 1 341 ? -7.388 9.196 9.866 1.00 98.12 341 GLY A N 1
ATOM 2205 C CA . GLY A 1 341 ? -6.401 8.141 9.741 1.00 98.12 341 GLY A CA 1
ATOM 2206 C C . GLY A 1 341 ? -6.808 6.866 10.465 1.00 98.12 341 GLY A C 1
ATOM 2207 O O . GLY A 1 341 ? -7.411 6.880 11.547 1.00 98.12 341 GLY A O 1
ATOM 2208 N N . ARG A 1 342 ? -6.448 5.729 9.870 1.00 98.31 342 ARG A N 1
ATOM 2209 C CA . ARG A 1 342 ? -6.672 4.413 10.462 1.00 98.31 342 ARG A CA 1
ATOM 2210 C C . ARG A 1 342 ? -5.428 3.541 10.365 1.00 98.31 342 ARG A C 1
ATOM 2212 O O . ARG A 1 342 ? -4.892 3.342 9.281 1.00 98.31 342 ARG A O 1
ATOM 2219 N N . VAL A 1 343 ? -5.043 2.929 11.481 1.00 98.75 343 VAL A N 1
ATOM 2220 C CA . VAL A 1 343 ? -4.005 1.893 11.538 1.00 98.75 343 VAL A CA 1
ATOM 2221 C C . VAL A 1 343 ? -4.645 0.544 11.870 1.00 98.75 343 VAL A C 1
ATOM 2223 O O . VAL A 1 343 ? -5.429 0.400 12.819 1.00 98.75 343 VAL A O 1
ATOM 2226 N N . THR A 1 344 ? -4.345 -0.458 11.043 1.00 97.81 344 THR A N 1
ATOM 2227 C CA . THR A 1 344 ? -4.971 -1.787 11.093 1.00 97.81 344 THR A CA 1
ATOM 2228 C C . THR A 1 344 ? -3.957 -2.913 10.966 1.00 97.81 344 THR A C 1
ATOM 2230 O O . THR A 1 344 ? -2.880 -2.730 10.406 1.00 97.81 344 THR A O 1
ATOM 2233 N N . GLY A 1 345 ? -4.323 -4.099 11.453 1.00 95.44 345 GLY A N 1
ATOM 2234 C CA . GLY A 1 345 ? -3.614 -5.337 11.138 1.00 95.44 345 GLY A CA 1
ATOM 2235 C C . GLY A 1 345 ? -3.969 -5.891 9.754 1.00 95.44 345 GLY A C 1
ATOM 2236 O O . GLY A 1 345 ? -4.834 -5.380 9.038 1.00 95.44 345 GLY A O 1
ATOM 2237 N N . GLY A 1 346 ? -3.329 -6.990 9.378 1.00 89.00 346 GLY A N 1
ATOM 2238 C CA . GLY A 1 346 ? -3.753 -7.832 8.265 1.00 89.00 346 GLY A CA 1
ATOM 2239 C C . GLY A 1 346 ? -5.050 -8.598 8.575 1.00 89.00 346 GLY A C 1
ATOM 2240 O O . GLY A 1 346 ? -5.594 -8.505 9.675 1.00 89.00 346 GLY A O 1
ATOM 2241 N N . PRO A 1 347 ? -5.572 -9.381 7.615 1.00 81.81 347 PRO A N 1
ATOM 2242 C CA . PRO A 1 347 ? -6.817 -10.133 7.804 1.00 81.81 347 PRO A CA 1
ATOM 2243 C C . PRO A 1 347 ? -6.744 -11.206 8.901 1.00 81.81 347 PRO A C 1
ATOM 2245 O O . PRO A 1 347 ? -7.771 -11.585 9.457 1.00 81.81 347 PRO A O 1
ATOM 2248 N N . THR A 1 348 ? -5.545 -11.730 9.169 1.00 85.56 348 THR A N 1
ATOM 2249 C CA . THR A 1 348 ? -5.309 -12.864 10.082 1.00 85.56 348 THR A CA 1
ATOM 2250 C C . THR A 1 348 ? -4.227 -12.603 11.122 1.00 85.56 348 THR A C 1
ATOM 2252 O O . THR A 1 348 ? -4.223 -13.246 12.165 1.00 85.56 348 THR A O 1
ATOM 2255 N N . THR A 1 349 ? -3.302 -11.693 10.835 1.00 93.00 349 THR A N 1
ATOM 2256 C CA . THR A 1 349 ? -2.140 -11.363 11.665 1.00 93.00 349 THR A CA 1
ATOM 2257 C C . THR A 1 349 ? -1.997 -9.850 11.736 1.00 93.00 349 THR A C 1
ATOM 2259 O O . THR A 1 349 ? -2.486 -9.137 10.860 1.00 93.00 349 THR A O 1
ATOM 2262 N N . ALA A 1 350 ? -1.346 -9.349 12.777 1.00 96.12 350 ALA A N 1
ATOM 2263 C CA . ALA A 1 350 ? -1.071 -7.931 12.947 1.00 96.12 350 ALA A CA 1
ATOM 2264 C C . ALA A 1 350 ? 0.335 -7.751 13.515 1.00 96.12 350 ALA A C 1
ATOM 2266 O O . ALA A 1 350 ? 0.810 -8.616 14.254 1.00 96.12 350 ALA A O 1
ATOM 2267 N N . ALA A 1 351 ? 0.964 -6.622 13.196 1.00 97.56 351 ALA A N 1
ATOM 2268 C CA . ALA A 1 351 ? 2.205 -6.206 13.834 1.00 97.56 351 ALA A CA 1
ATOM 2269 C C . ALA A 1 351 ? 2.022 -5.971 15.344 1.00 97.56 351 ALA A C 1
ATOM 2271 O O . ALA A 1 351 ? 0.896 -5.835 15.830 1.00 97.56 351 ALA A O 1
ATOM 2272 N N . THR A 1 352 ? 3.122 -5.889 16.085 1.00 98.12 352 THR A N 1
ATOM 2273 C CA . THR A 1 352 ? 3.148 -5.339 17.449 1.00 98.12 352 THR A CA 1
ATOM 2274 C C . THR A 1 352 ? 3.691 -3.918 17.388 1.00 98.12 352 THR A C 1
ATOM 2276 O O . THR A 1 352 ? 4.717 -3.694 16.762 1.00 98.12 352 THR A O 1
ATOM 2279 N N . ILE A 1 353 ? 3.023 -2.955 18.021 1.00 98.00 353 ILE A N 1
ATOM 2280 C CA . ILE A 1 353 ? 3.540 -1.596 18.187 1.00 98.00 353 ILE A CA 1
ATOM 2281 C C . ILE A 1 353 ? 4.267 -1.518 19.530 1.00 98.00 353 ILE A C 1
ATOM 2283 O O . ILE A 1 353 ? 3.652 -1.752 20.570 1.00 98.00 353 ILE A O 1
ATOM 2287 N N . THR A 1 354 ? 5.554 -1.184 19.518 1.00 96.44 354 THR A N 1
ATOM 2288 C CA . THR A 1 354 ? 6.428 -1.151 20.704 1.00 96.44 354 THR A CA 1
ATOM 2289 C C . THR A 1 354 ? 7.121 0.202 20.856 1.00 96.44 354 THR A C 1
ATOM 2291 O O . THR A 1 354 ? 6.953 1.098 20.033 1.00 96.44 354 THR A O 1
ATOM 2294 N N . GLY A 1 355 ? 7.935 0.352 21.900 1.00 93.94 355 GLY A N 1
ATOM 2295 C CA . GLY A 1 355 ? 8.777 1.528 22.121 1.00 93.94 355 GLY A CA 1
ATOM 2296 C C . GLY A 1 355 ? 8.367 2.319 23.358 1.00 93.94 355 GLY A C 1
ATOM 2297 O O . GLY A 1 355 ? 7.282 2.138 23.906 1.00 93.94 355 GLY A O 1
ATOM 2298 N N . THR A 1 356 ? 9.269 3.178 23.827 1.00 93.69 356 THR A N 1
ATOM 2299 C CA . THR A 1 356 ? 9.073 3.978 25.048 1.00 93.69 356 THR A CA 1
ATOM 2300 C C . THR A 1 356 ? 8.502 5.369 24.779 1.00 93.69 356 THR A C 1
ATOM 2302 O O . THR A 1 356 ? 8.109 6.048 25.730 1.00 93.69 356 THR A O 1
ATOM 2305 N N . GLY A 1 357 ? 8.448 5.790 23.511 1.00 94.81 357 GLY A N 1
ATOM 2306 C CA . GLY A 1 357 ? 7.822 7.044 23.103 1.00 94.81 357 GLY A CA 1
ATOM 2307 C C . GLY A 1 357 ? 6.297 7.007 23.164 1.00 94.81 357 GLY A C 1
ATOM 2308 O O . GLY A 1 357 ? 5.688 6.020 23.577 1.00 94.81 357 GLY A O 1
ATOM 2309 N N . VAL A 1 358 ? 5.675 8.105 22.738 1.00 96.31 358 VAL A N 1
ATOM 2310 C CA . VAL A 1 358 ? 4.215 8.250 22.688 1.00 96.31 358 VAL A CA 1
ATOM 2311 C C . VAL A 1 358 ? 3.721 8.183 21.244 1.00 96.31 358 VAL A C 1
ATOM 2313 O O . VAL A 1 358 ? 4.165 8.961 20.398 1.00 96.31 358 VAL A O 1
ATOM 2316 N N . LEU A 1 359 ? 2.790 7.263 20.981 1.00 97.69 359 LEU A N 1
ATOM 2317 C CA . LEU A 1 359 ? 1.951 7.237 19.783 1.00 97.69 359 LEU A CA 1
ATOM 2318 C C . LEU A 1 359 ? 0.788 8.210 19.979 1.00 97.69 359 LEU A C 1
ATOM 2320 O O . LEU A 1 359 ? -0.044 8.012 20.869 1.00 97.69 359 LEU A O 1
ATOM 2324 N N . VAL A 1 360 ? 0.702 9.230 19.130 1.00 98.31 360 VAL A N 1
ATOM 2325 C CA . VAL A 1 360 ? -0.406 10.188 19.168 1.00 98.31 360 VAL A CA 1
ATOM 2326 C C . VAL A 1 360 ? -1.541 9.677 18.289 1.00 98.31 360 VAL A C 1
ATOM 2328 O O . VAL A 1 360 ? -1.398 9.575 17.071 1.00 98.31 360 VAL A O 1
ATOM 2331 N N . ASN A 1 361 ? -2.672 9.316 18.901 1.00 98.50 361 ASN A N 1
ATOM 2332 C CA . ASN A 1 361 ? -3.803 8.722 18.193 1.00 98.50 361 ASN A CA 1
ATOM 2333 C C . ASN A 1 361 ? -5.060 9.592 18.283 1.00 98.50 361 ASN A C 1
ATOM 2335 O O . ASN A 1 361 ? -5.895 9.412 19.168 1.00 98.50 361 ASN A O 1
ATOM 2339 N N . HIS A 1 362 ? -5.235 10.455 17.288 1.00 97.81 362 HIS A N 1
ATOM 2340 C CA . HIS A 1 362 ? -6.473 11.188 17.030 1.00 97.81 362 HIS A CA 1
ATOM 2341 C C . HIS A 1 362 ? -7.450 10.411 16.148 1.00 97.81 362 HIS A C 1
ATOM 2343 O O . HIS A 1 362 ? -8.576 10.853 15.950 1.00 97.81 362 HIS A O 1
ATOM 2349 N N . GLY A 1 363 ? -7.043 9.271 15.588 1.00 98.12 363 GLY A N 1
ATOM 2350 C CA . GLY A 1 363 ? -7.786 8.514 14.586 1.00 98.12 363 GLY A CA 1
ATOM 2351 C C . GLY A 1 363 ? -8.350 7.202 15.106 1.00 98.12 363 GLY A C 1
ATOM 2352 O O . GLY A 1 363 ? -9.160 7.157 16.036 1.00 98.12 363 GLY A O 1
ATOM 2353 N N . THR A 1 364 ? -8.019 6.113 14.426 1.00 98.44 364 THR A N 1
ATOM 2354 C CA . THR A 1 364 ? -8.479 4.772 14.787 1.00 98.44 364 THR A CA 1
ATOM 2355 C C . THR A 1 364 ? -7.345 3.768 14.723 1.00 98.44 364 THR A C 1
ATOM 2357 O O . THR A 1 364 ? -6.750 3.556 13.668 1.00 98.44 364 THR A O 1
ATOM 2360 N N . LEU A 1 365 ? -7.124 3.076 15.836 1.00 98.38 365 LEU A N 1
ATOM 2361 C CA . LEU A 1 365 ? -6.166 1.988 15.958 1.00 98.38 365 LEU A CA 1
ATOM 2362 C C . LEU A 1 365 ? -6.905 0.696 16.337 1.00 98.38 365 LEU A C 1
ATOM 2364 O O . LEU A 1 365 ? -7.546 0.607 17.382 1.00 98.38 365 LEU A O 1
ATOM 2368 N N . THR A 1 366 ? -6.837 -0.307 15.460 1.00 97.50 366 THR A N 1
ATOM 2369 C CA . THR A 1 366 ? -7.675 -1.531 15.555 1.00 97.50 366 THR A CA 1
ATOM 2370 C C . THR A 1 366 ? -6.903 -2.797 15.892 1.00 97.50 366 THR A C 1
ATOM 2372 O O . THR A 1 366 ? -7.503 -3.856 16.077 1.00 97.50 366 THR A O 1
ATOM 2375 N N . LEU A 1 367 ? -5.578 -2.700 16.008 1.00 97.50 367 LEU A N 1
ATOM 2376 C CA . LEU A 1 367 ? -4.727 -3.829 16.362 1.00 97.50 367 LEU A CA 1
ATOM 2377 C C . LEU A 1 367 ? -5.171 -4.458 17.700 1.00 97.50 367 LEU A C 1
ATOM 2379 O O . LEU A 1 367 ? -5.778 -3.769 18.536 1.00 97.50 367 LEU A O 1
ATOM 2383 N N . PRO A 1 368 ? -4.902 -5.760 17.922 1.00 95.94 368 PRO A N 1
ATOM 2384 C CA . PRO A 1 368 ? -5.152 -6.393 19.213 1.00 95.94 368 PRO A CA 1
ATOM 2385 C C . PRO A 1 368 ? -4.515 -5.586 20.346 1.00 95.94 368 PRO A C 1
ATOM 2387 O O . PRO A 1 368 ? -3.395 -5.105 20.211 1.00 95.94 368 PRO A O 1
ATOM 2390 N N . THR A 1 369 ? -5.200 -5.437 21.478 1.00 95.06 369 THR A N 1
ATOM 2391 C CA . THR A 1 369 ? -4.685 -4.644 22.610 1.00 95.06 369 THR A CA 1
ATOM 2392 C C . THR A 1 369 ? -3.377 -5.209 23.167 1.00 95.06 369 THR A C 1
ATOM 2394 O O . THR A 1 369 ? -2.518 -4.448 23.589 1.00 95.06 369 THR A O 1
ATOM 2397 N N . THR A 1 370 ? -3.180 -6.528 23.092 1.00 95.81 370 THR A N 1
ATOM 2398 C CA . THR A 1 370 ? -1.924 -7.216 23.446 1.00 95.81 370 THR A CA 1
ATOM 2399 C C . THR A 1 370 ? -0.745 -6.845 22.548 1.00 95.81 370 THR A C 1
ATOM 2401 O O . THR A 1 370 ? 0.405 -7.012 22.946 1.00 95.81 370 THR A O 1
ATOM 2404 N N . ASN A 1 371 ? -1.030 -6.349 21.342 1.00 97.69 371 ASN A N 1
ATOM 2405 C CA . ASN A 1 371 ? -0.036 -5.917 20.370 1.00 97.69 371 ASN A CA 1
ATOM 2406 C C . ASN A 1 371 ? 0.323 -4.436 20.537 1.00 97.69 371 ASN A C 1
ATOM 2408 O O . ASN A 1 371 ? 1.164 -3.944 19.798 1.00 97.69 371 ASN A O 1
ATOM 2412 N N . ILE A 1 372 ? -0.304 -3.710 21.466 1.00 97.94 372 ILE A N 1
ATOM 2413 C CA . ILE A 1 372 ? 0.031 -2.316 21.759 1.00 97.94 372 ILE A CA 1
ATOM 2414 C C . ILE A 1 372 ? 0.859 -2.285 23.044 1.00 97.94 372 ILE A C 1
ATOM 2416 O O . ILE A 1 372 ? 0.334 -2.409 24.146 1.00 97.94 372 ILE A O 1
ATOM 2420 N N . GLN A 1 373 ? 2.171 -2.146 22.884 1.00 97.25 373 GLN A N 1
ATOM 2421 C CA . GLN A 1 373 ? 3.187 -2.183 23.940 1.00 97.25 373 GLN A CA 1
ATOM 2422 C C . GLN A 1 373 ? 3.964 -0.858 23.991 1.00 97.25 373 GLN A C 1
ATOM 2424 O O . GLN A 1 373 ? 5.184 -0.826 24.135 1.00 97.25 373 GLN A O 1
ATOM 2429 N N . THR A 1 374 ? 3.237 0.242 23.820 1.00 96.50 374 THR A N 1
ATOM 2430 C CA . THR A 1 374 ? 3.738 1.619 23.837 1.00 96.50 374 THR A CA 1
ATOM 2431 C C . THR A 1 374 ? 2.703 2.524 24.506 1.00 96.50 374 THR A C 1
ATOM 2433 O O . THR A 1 374 ? 1.556 2.116 24.723 1.00 96.50 374 THR A O 1
ATOM 2436 N N . LYS A 1 375 ? 3.082 3.760 24.832 1.00 97.56 375 LYS A N 1
ATOM 2437 C CA . LYS A 1 375 ? 2.132 4.764 25.319 1.00 97.56 375 LYS A CA 1
ATOM 2438 C C . LYS A 1 375 ? 1.286 5.282 24.160 1.00 97.56 375 LYS A C 1
ATOM 2440 O O . LYS A 1 375 ? 1.819 5.607 23.104 1.00 97.56 375 LYS A O 1
ATOM 2445 N N . VAL A 1 376 ? -0.023 5.410 24.380 1.00 98.44 376 VAL A N 1
ATOM 2446 C CA . VAL A 1 376 ? -0.961 5.972 23.395 1.00 98.44 376 VAL A CA 1
ATOM 2447 C C . VAL A 1 376 ? -1.689 7.153 24.012 1.00 98.44 376 VAL A C 1
ATOM 2449 O O . VAL A 1 376 ? -2.354 6.978 25.034 1.00 98.44 376 VAL A O 1
ATOM 2452 N N . SER A 1 377 ? -1.563 8.329 23.400 1.00 98.19 377 SER A N 1
ATOM 2453 C CA . SER A 1 377 ? -2.274 9.542 23.810 1.00 98.19 377 SER A CA 1
ATOM 2454 C C . SER A 1 377 ? -3.525 9.795 22.962 1.00 98.19 377 SER A C 1
ATOM 2456 O O . SER A 1 377 ? -3.739 9.188 21.912 1.00 98.19 377 SER A O 1
ATOM 2458 N N . ASP A 1 378 ? -4.344 10.720 23.450 1.00 98.19 378 ASP A N 1
ATOM 2459 C CA . ASP A 1 378 ? -5.673 11.091 22.985 1.00 98.19 378 ASP A CA 1
ATOM 2460 C C . ASP A 1 378 ? -6.685 9.937 23.058 1.00 98.19 378 ASP A C 1
ATOM 2462 O O . ASP A 1 378 ? -7.212 9.657 24.143 1.00 98.19 378 ASP A O 1
ATOM 2466 N N . ARG A 1 379 ? -6.940 9.219 21.957 1.00 97.81 379 ARG A N 1
ATOM 2467 C CA . ARG A 1 379 ? -7.912 8.116 21.929 1.00 97.81 379 ARG A CA 1
ATOM 2468 C C . ARG A 1 379 ? -7.312 6.849 22.526 1.00 97.81 379 ARG A C 1
ATOM 2470 O O . ARG A 1 379 ? -6.825 5.970 21.811 1.00 97.81 379 ARG A O 1
ATOM 2477 N N . HIS A 1 380 ? -7.395 6.753 23.849 1.00 98.19 380 HIS A N 1
ATOM 2478 C CA . HIS A 1 380 ? -7.013 5.591 24.642 1.00 98.19 380 HIS A CA 1
ATOM 2479 C C . HIS A 1 380 ? -7.942 5.471 25.854 1.00 98.19 380 HIS A C 1
ATOM 2481 O O . HIS A 1 380 ? -7.808 6.189 26.842 1.00 98.19 380 HIS A O 1
ATOM 2487 N N . TYR A 1 381 ? -8.895 4.546 25.774 1.00 98.12 381 TYR A N 1
ATOM 2488 C CA . TYR A 1 381 ? -9.960 4.372 26.759 1.00 98.12 381 TYR A CA 1
ATOM 2489 C C . TYR A 1 381 ? -9.880 2.994 27.396 1.00 98.12 381 TYR A C 1
ATOM 2491 O O . TYR A 1 381 ? -9.682 2.003 26.690 1.00 98.12 381 TYR A O 1
ATOM 2499 N N . ARG A 1 382 ? -10.116 2.911 28.709 1.00 97.50 382 ARG A N 1
ATOM 2500 C CA . ARG A 1 382 ? -10.311 1.645 29.424 1.00 97.50 382 ARG A CA 1
ATOM 2501 C C . ARG A 1 382 ? -11.653 1.666 30.141 1.00 97.50 382 ARG A C 1
ATOM 2503 O O . ARG A 1 382 ? -11.826 2.368 31.132 1.00 97.50 382 ARG A O 1
ATOM 2510 N N . ILE A 1 383 ? -12.586 0.862 29.643 1.00 97.94 383 ILE A N 1
ATOM 2511 C CA . ILE A 1 383 ? -13.957 0.775 30.141 1.00 97.94 383 ILE A CA 1
ATOM 2512 C C . ILE A 1 383 ? -14.052 -0.412 31.098 1.00 97.94 383 ILE A C 1
ATOM 2514 O O . ILE A 1 383 ? -14.012 -1.561 30.663 1.00 97.94 383 ILE A O 1
ATOM 2518 N N . ALA A 1 384 ? -14.154 -0.134 32.394 1.00 97.44 384 ALA A N 1
ATOM 2519 C CA . ALA A 1 384 ? -14.466 -1.115 33.426 1.00 97.44 384 ALA A CA 1
ATOM 2520 C C . ALA A 1 384 ? -15.982 -1.190 33.634 1.00 97.44 384 ALA A C 1
ATOM 2522 O O . ALA A 1 384 ? -16.678 -0.185 33.512 1.00 97.44 384 ALA A O 1
ATOM 2523 N N . PHE A 1 385 ? -16.495 -2.373 33.957 1.00 96.25 385 PHE A N 1
ATOM 2524 C CA . PHE A 1 385 ? -17.930 -2.601 34.096 1.00 96.25 385 PHE A CA 1
ATOM 2525 C C . PHE A 1 385 ? -18.313 -2.768 35.564 1.00 96.25 385 PHE A C 1
ATOM 2527 O O . PHE A 1 385 ? -17.717 -3.565 36.281 1.00 96.25 385 PHE A O 1
ATOM 2534 N N . ASP A 1 386 ? -19.334 -2.037 35.998 1.00 95.50 386 ASP A N 1
ATOM 2535 C CA . ASP A 1 386 ? -19.919 -2.131 37.332 1.00 95.50 386 ASP A CA 1
ATOM 2536 C C . ASP A 1 386 ? -21.373 -2.599 37.216 1.00 95.50 386 ASP A C 1
ATOM 2538 O O . ASP A 1 386 ? -22.207 -1.974 36.558 1.00 95.50 386 ASP A O 1
ATOM 2542 N N . LEU A 1 387 ? -21.691 -3.708 37.880 1.00 93.19 387 LEU A N 1
ATOM 2543 C CA . LEU A 1 387 ? -23.023 -4.307 37.872 1.00 93.19 387 LEU A CA 1
ATOM 2544 C C . LEU A 1 387 ? -24.091 -3.463 38.593 1.00 93.19 387 LEU A C 1
ATOM 2546 O O . LEU A 1 387 ? -25.276 -3.795 38.504 1.00 93.19 387 LEU A O 1
ATOM 2550 N N . ASN A 1 388 ? -23.701 -2.382 39.276 1.00 91.25 388 ASN A N 1
ATOM 2551 C CA . ASN A 1 388 ? -24.576 -1.378 39.880 1.00 91.25 388 ASN A CA 1
ATOM 2552 C C . ASN A 1 388 ? -25.674 -2.012 40.757 1.00 91.25 388 ASN A C 1
ATOM 2554 O O . ASN A 1 388 ? -26.881 -1.890 40.515 1.00 91.25 388 ASN A O 1
ATOM 2558 N N . GLY A 1 389 ? -25.224 -2.784 41.749 1.00 77.94 389 GLY A N 1
ATOM 2559 C CA . GLY A 1 389 ? -26.080 -3.459 42.725 1.00 77.94 389 GLY A CA 1
ATOM 2560 C C . GLY A 1 389 ? -26.597 -4.845 42.319 1.00 77.94 389 GLY A C 1
ATOM 2561 O O . GLY A 1 389 ? -27.359 -5.432 43.085 1.00 77.94 389 GLY A O 1
ATOM 2562 N N . ALA A 1 390 ? -26.216 -5.394 41.158 1.00 79.69 390 ALA A N 1
ATOM 2563 C CA . ALA A 1 390 ? -26.437 -6.816 40.870 1.00 79.69 390 ALA A CA 1
ATOM 2564 C C . ALA A 1 390 ? -25.315 -7.689 41.462 1.00 79.69 390 ALA A C 1
ATOM 2566 O O . ALA A 1 390 ? -24.154 -7.287 41.505 1.00 79.69 390 ALA A O 1
ATOM 2567 N N . THR A 1 391 ? -25.659 -8.898 41.905 1.00 73.31 391 THR A N 1
ATOM 2568 C CA . THR A 1 391 ? -24.701 -9.888 42.421 1.00 73.31 391 THR A CA 1
ATOM 2569 C C . THR A 1 391 ? -24.050 -10.661 41.272 1.00 73.31 391 THR A C 1
ATOM 2571 O O . THR A 1 391 ? -24.761 -11.124 40.381 1.00 73.31 391 THR A O 1
ATOM 2574 N N . GLY A 1 392 ? -22.731 -10.867 41.310 1.00 78.12 392 GLY A N 1
ATOM 2575 C CA . GLY A 1 392 ? -21.995 -11.657 40.316 1.00 78.12 392 GLY A CA 1
ATOM 2576 C C . GLY A 1 392 ? -20.597 -11.104 40.035 1.00 78.12 392 GLY A C 1
ATOM 2577 O O . GLY A 1 392 ? -20.155 -10.158 40.684 1.00 78.12 392 GLY A O 1
ATOM 2578 N N . THR A 1 393 ? -19.906 -11.695 39.060 1.00 86.12 393 THR A N 1
ATOM 2579 C CA . THR A 1 393 ? -18.608 -11.210 38.570 1.00 86.12 393 THR A CA 1
ATOM 2580 C C . THR A 1 393 ? -18.830 -10.184 37.462 1.00 86.12 393 THR A C 1
ATOM 2582 O O . THR A 1 393 ? -19.551 -10.454 36.500 1.00 86.12 393 THR A O 1
ATOM 2585 N N . ALA A 1 394 ? -18.224 -9.005 37.597 1.00 89.81 394 ALA A N 1
ATOM 2586 C CA . ALA A 1 394 ? -18.244 -7.995 36.547 1.00 89.81 394 ALA A CA 1
ATOM 2587 C C . ALA A 1 394 ? -17.505 -8.490 35.285 1.00 89.81 394 ALA A C 1
ATOM 2589 O O . ALA A 1 394 ? -16.514 -9.210 35.416 1.00 89.81 394 ALA A O 1
ATOM 2590 N N . PRO A 1 395 ? -17.953 -8.109 34.074 1.00 93.06 395 PRO A N 1
ATOM 2591 C CA . PRO A 1 395 ? -17.213 -8.398 32.851 1.00 93.06 395 PRO A CA 1
ATOM 2592 C C . PRO A 1 395 ? -15.802 -7.803 32.851 1.00 93.06 395 PRO A C 1
ATOM 2594 O O . PRO A 1 395 ? -15.558 -6.757 33.459 1.00 93.06 395 PRO A O 1
ATOM 2597 N N . ASP A 1 396 ? -14.906 -8.428 32.087 1.00 93.75 396 ASP A N 1
ATOM 2598 C CA . ASP A 1 396 ? -13.564 -7.901 31.853 1.00 93.75 396 ASP A CA 1
ATOM 2599 C C . ASP A 1 396 ? -13.613 -6.508 31.215 1.00 93.75 396 ASP A C 1
ATOM 2601 O O . ASP A 1 396 ? -14.477 -6.198 30.387 1.00 93.75 396 ASP A O 1
ATOM 2605 N N . ALA A 1 397 ? -12.653 -5.664 31.592 1.00 96.12 397 ALA A N 1
ATOM 2606 C CA . ALA A 1 397 ? -12.545 -4.322 31.044 1.00 96.12 397 ALA A CA 1
ATOM 2607 C C . ALA A 1 397 ? -12.204 -4.353 29.545 1.00 96.12 397 ALA A C 1
ATOM 2609 O O . ALA A 1 397 ? -11.389 -5.156 29.090 1.00 96.12 397 ALA A O 1
ATOM 2610 N N . VAL A 1 398 ? -12.780 -3.421 28.787 1.00 97.44 398 VAL A N 1
ATOM 2611 C CA . VAL A 1 398 ? -12.519 -3.260 27.351 1.00 97.44 398 VAL A CA 1
ATOM 2612 C C . VAL A 1 398 ? -11.620 -2.050 27.127 1.00 97.44 398 VAL A C 1
ATOM 2614 O O . VAL A 1 398 ? -11.958 -0.940 27.536 1.00 97.44 398 VAL A O 1
ATOM 2617 N N . THR A 1 399 ? -10.497 -2.256 26.436 1.00 97.69 399 THR A N 1
ATOM 2618 C CA . THR A 1 399 ? -9.613 -1.169 25.991 1.00 97.69 399 THR A CA 1
ATOM 2619 C C . THR A 1 399 ? -9.872 -0.830 24.524 1.00 97.69 399 THR A C 1
ATOM 2621 O O . THR A 1 399 ? -9.889 -1.720 23.666 1.00 97.69 399 THR A O 1
ATOM 2624 N N . ALA A 1 400 ? -10.042 0.456 24.223 1.00 97.50 400 ALA A N 1
ATOM 2625 C CA . ALA A 1 400 ? -10.310 0.961 22.879 1.00 97.50 400 ALA A CA 1
ATOM 2626 C C . ALA A 1 400 ? -9.385 2.129 22.518 1.00 97.50 400 ALA A C 1
ATOM 2628 O O . ALA A 1 400 ? -9.097 2.981 23.356 1.00 97.50 400 ALA A O 1
ATOM 2629 N N . TYR A 1 401 ? -8.969 2.176 21.250 1.00 98.31 401 TYR A N 1
ATOM 2630 C CA . TYR A 1 401 ? -8.103 3.219 20.691 1.00 98.31 401 TYR A CA 1
ATOM 2631 C C . TYR A 1 401 ? -8.791 3.960 19.529 1.00 98.31 401 TYR A C 1
ATOM 2633 O O . TYR A 1 401 ? -8.222 4.177 18.456 1.00 98.31 401 TYR A O 1
ATOM 2641 N N . ALA A 1 402 ? -10.075 4.259 19.708 1.00 97.94 402 ALA A N 1
ATOM 2642 C CA . ALA A 1 402 ? -10.924 4.950 18.745 1.00 97.94 402 ALA A CA 1
ATOM 2643 C C . ALA A 1 402 ? -12.028 5.713 19.491 1.00 97.94 402 ALA A C 1
ATOM 2645 O O . ALA A 1 402 ? -12.276 5.450 20.666 1.00 97.94 402 ALA A O 1
ATOM 2646 N N . ASP A 1 403 ? -12.706 6.620 18.790 1.00 96.06 403 ASP A N 1
ATOM 2647 C CA . ASP A 1 403 ? -13.858 7.377 19.305 1.00 96.06 403 ASP A CA 1
ATOM 2648 C C . ASP A 1 403 ? -15.080 6.500 19.620 1.00 96.06 403 ASP A C 1
ATOM 2650 O O . ASP A 1 403 ? -15.904 6.866 20.443 1.00 96.06 403 ASP A O 1
ATOM 2654 N N . THR A 1 404 ? -15.204 5.327 19.000 1.00 96.00 404 THR A N 1
ATOM 2655 C CA . THR A 1 404 ? -16.283 4.367 19.250 1.00 96.00 404 THR A CA 1
ATOM 2656 C C . THR A 1 404 ? -15.730 2.949 19.320 1.00 96.00 404 THR A C 1
ATOM 2658 O O . THR A 1 404 ? -14.732 2.613 18.673 1.00 96.00 404 THR A O 1
ATOM 2661 N N . LEU A 1 405 ? -16.418 2.067 20.049 1.00 95.44 405 LEU A N 1
ATOM 2662 C CA . LEU A 1 405 ? -16.035 0.653 20.117 1.00 95.44 405 LEU A CA 1
ATOM 2663 C C . LEU A 1 405 ? -16.108 -0.023 18.743 1.00 95.44 405 LEU A C 1
ATOM 2665 O O . LEU A 1 405 ? -15.223 -0.798 18.403 1.00 95.44 405 LEU A O 1
ATOM 2669 N N . THR A 1 406 ? -17.104 0.318 17.922 1.00 94.81 406 THR A N 1
ATOM 2670 C CA . THR A 1 406 ? -17.254 -0.245 16.571 1.00 94.81 406 THR A CA 1
ATOM 2671 C C . THR A 1 406 ? -16.091 0.151 15.663 1.00 94.81 406 THR A C 1
ATOM 2673 O O . THR A 1 406 ? -15.546 -0.715 14.986 1.00 94.81 406 THR A O 1
ATOM 2676 N N . ARG A 1 407 ? -15.667 1.426 15.658 1.00 93.56 407 ARG A N 1
ATOM 2677 C CA . ARG A 1 407 ? -14.503 1.849 14.855 1.00 93.56 407 ARG A CA 1
ATOM 2678 C C . ARG A 1 407 ? -13.199 1.249 15.370 1.00 93.56 407 ARG A C 1
ATOM 2680 O O . ARG A 1 407 ? -12.342 0.908 14.564 1.00 93.56 407 ARG A O 1
ATOM 2687 N N . GLY A 1 408 ? -13.068 1.075 16.683 1.00 94.81 408 GLY A N 1
ATOM 2688 C CA . GLY A 1 408 ? -11.917 0.425 17.312 1.00 94.81 408 GLY A CA 1
ATOM 2689 C C . GLY A 1 408 ? -11.890 -1.101 17.190 1.00 94.81 408 GLY A C 1
ATOM 2690 O O . GLY A 1 408 ? -11.031 -1.723 17.812 1.00 94.81 408 GLY A O 1
ATOM 2691 N N . ASP A 1 409 ? -12.817 -1.714 16.443 1.00 94.06 409 ASP A N 1
ATOM 2692 C CA . ASP A 1 409 ? -12.991 -3.168 16.355 1.00 94.06 409 ASP A CA 1
ATOM 2693 C C . ASP A 1 409 ? -13.073 -3.818 17.758 1.00 94.06 409 ASP A C 1
ATOM 2695 O O . ASP A 1 409 ? -12.356 -4.765 18.094 1.00 94.06 409 ASP A O 1
ATOM 2699 N N . ARG A 1 410 ? -13.932 -3.254 18.621 1.00 95.44 410 ARG A N 1
ATOM 2700 C CA . ARG A 1 410 ? -14.230 -3.707 19.990 1.00 95.44 410 ARG A CA 1
ATOM 2701 C C . ARG A 1 410 ? -15.707 -4.052 20.151 1.00 95.44 410 ARG A C 1
ATOM 2703 O O . ARG A 1 410 ? -16.580 -3.509 19.478 1.00 95.44 410 ARG A O 1
ATOM 2710 N N . VAL A 1 411 ? -15.986 -4.955 21.087 1.00 91.81 411 VAL A N 1
ATOM 2711 C CA . VAL A 1 411 ? -17.333 -5.467 21.361 1.00 91.81 411 VAL A CA 1
ATOM 2712 C C . VAL A 1 411 ? -17.649 -5.265 22.838 1.00 91.81 411 VAL A C 1
ATOM 2714 O O . VAL A 1 411 ? -16.793 -5.479 23.693 1.00 91.81 411 VAL A O 1
ATOM 2717 N N . LEU A 1 412 ? -18.877 -4.838 23.134 1.00 90.31 412 LEU A N 1
ATOM 2718 C CA . LEU A 1 412 ? -19.371 -4.774 24.509 1.00 90.31 412 LEU A CA 1
ATOM 2719 C C . LEU A 1 412 ? -19.568 -6.187 25.079 1.00 90.31 412 LEU A C 1
ATOM 2721 O O . LEU A 1 412 ? -19.917 -7.103 24.330 1.00 90.31 412 LEU A O 1
ATOM 2725 N N . PRO A 1 413 ? -19.403 -6.375 26.398 1.00 91.31 413 PRO A N 1
ATOM 2726 C CA . PRO A 1 413 ? -19.688 -7.655 27.025 1.00 91.31 413 PRO A CA 1
ATOM 2727 C C . PRO A 1 413 ? -21.162 -8.036 26.855 1.00 91.31 413 PRO A C 1
ATOM 2729 O O . PRO A 1 413 ? -22.029 -7.190 26.610 1.00 91.31 413 PRO A O 1
ATOM 2732 N N . ALA A 1 414 ? -21.451 -9.328 27.017 1.00 88.00 414 ALA A N 1
ATOM 2733 C CA . ALA A 1 414 ? -22.827 -9.803 27.080 1.00 88.00 414 ALA A CA 1
ATOM 2734 C C . ALA A 1 414 ? -23.600 -9.071 28.191 1.00 88.00 414 ALA A C 1
ATOM 2736 O O . ALA A 1 414 ? -23.033 -8.725 29.230 1.00 88.00 414 ALA A O 1
ATOM 2737 N N . ALA A 1 415 ? -24.894 -8.836 27.963 1.00 86.94 415 ALA A N 1
ATOM 2738 C CA . ALA A 1 415 ? -25.746 -8.165 28.937 1.00 86.94 415 ALA A CA 1
ATOM 2739 C C . ALA A 1 415 ? -25.738 -8.933 30.277 1.00 86.94 415 ALA A C 1
ATOM 2741 O O . ALA A 1 415 ? -26.009 -10.139 30.275 1.00 86.94 415 ALA A O 1
ATOM 2742 N N . PRO A 1 416 ? -25.435 -8.272 31.409 1.00 87.62 416 PRO A N 1
ATOM 2743 C CA . PRO A 1 416 ? -25.505 -8.904 32.717 1.00 87.62 416 PRO A CA 1
ATOM 2744 C C . PRO A 1 416 ? -26.962 -9.174 33.115 1.00 87.62 416 PRO A C 1
ATOM 2746 O O . PRO A 1 416 ? -27.898 -8.584 32.573 1.00 87.62 416 PRO A O 1
ATOM 2749 N N . THR A 1 417 ? -27.162 -10.034 34.112 1.00 85.69 417 THR A N 1
ATOM 2750 C CA . THR A 1 417 ? -28.492 -10.392 34.630 1.00 85.69 417 THR A CA 1
ATOM 2751 C C . THR A 1 417 ? -28.639 -10.024 36.102 1.00 85.69 417 THR A C 1
ATOM 2753 O O . THR A 1 417 ? -27.720 -10.257 36.885 1.00 85.69 417 THR A O 1
ATOM 2756 N N . ARG A 1 418 ? -29.814 -9.523 36.496 1.00 83.62 418 ARG A N 1
ATOM 2757 C CA . ARG A 1 418 ? -30.178 -9.231 37.889 1.00 83.62 418 ARG A CA 1
ATOM 2758 C C . ARG A 1 418 ? -31.598 -9.741 38.159 1.00 83.62 418 ARG A C 1
ATOM 2760 O O . ARG A 1 418 ? -32.499 -9.373 37.414 1.00 83.62 418 ARG A O 1
ATOM 2767 N N . PRO A 1 419 ? -31.835 -10.560 39.198 1.00 81.50 419 PRO A N 1
ATOM 2768 C CA . PRO A 1 419 ? -33.181 -11.031 39.518 1.00 81.50 419 PRO A CA 1
ATOM 2769 C C . PRO A 1 419 ? -34.181 -9.883 39.731 1.00 81.50 419 PRO A C 1
ATOM 2771 O O . PRO A 1 419 ? -33.879 -8.896 40.411 1.00 81.50 419 PRO A O 1
ATOM 2774 N N . GLY A 1 420 ? -35.373 -10.021 39.146 1.00 80.75 420 GLY A N 1
ATOM 2775 C CA . GLY A 1 420 ? -36.454 -9.037 39.242 1.00 80.75 420 GLY A CA 1
ATOM 2776 C C . GLY A 1 420 ? -36.156 -7.696 38.568 1.00 80.75 420 GLY A C 1
ATOM 2777 O O . GLY A 1 420 ? -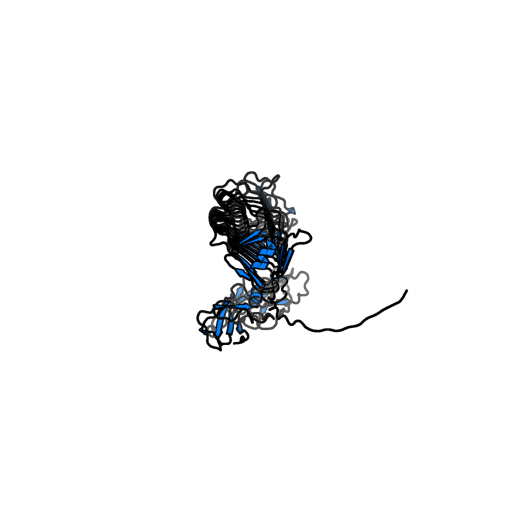36.794 -6.707 38.920 1.00 80.75 420 GLY A O 1
ATOM 2778 N N . HIS A 1 421 ? -35.162 -7.631 37.675 1.00 85.06 421 HIS A N 1
ATOM 2779 C CA . HIS A 1 421 ? -34.832 -6.442 36.895 1.00 85.06 421 HIS A CA 1
ATOM 2780 C C . HIS A 1 421 ? -34.429 -6.803 35.458 1.00 85.06 421 HIS A C 1
ATOM 2782 O O . HIS A 1 421 ? -33.726 -7.783 35.207 1.00 85.06 421 HIS A O 1
ATOM 2788 N N . THR A 1 422 ? -34.748 -5.914 34.521 1.00 87.75 422 THR A N 1
ATOM 2789 C CA . THR A 1 422 ? -34.313 -5.991 33.123 1.00 87.75 422 THR A CA 1
ATOM 2790 C C . THR A 1 422 ? -33.118 -5.063 32.889 1.00 87.75 422 THR A C 1
ATOM 2792 O O . THR A 1 422 ? -33.127 -3.905 33.313 1.00 87.75 422 THR A O 1
ATOM 2795 N N . PHE A 1 423 ? -32.075 -5.563 32.216 1.00 89.62 423 PHE A N 1
ATOM 2796 C CA . PHE A 1 423 ? -30.907 -4.765 31.830 1.00 89.62 423 PHE A CA 1
ATOM 2797 C C . PHE A 1 423 ? -31.245 -3.839 30.657 1.00 89.62 423 PHE A C 1
ATOM 2799 O O . PHE A 1 423 ? -31.693 -4.295 29.606 1.00 89.62 423 PHE A O 1
ATOM 2806 N N . VAL A 1 424 ? -30.998 -2.541 30.824 1.00 89.38 424 VAL A N 1
ATOM 2807 C CA . VAL A 1 424 ? -31.329 -1.502 29.832 1.00 89.38 424 VAL A CA 1
ATOM 2808 C C . VAL A 1 424 ? -30.103 -1.061 29.031 1.00 89.38 424 VAL A C 1
ATOM 2810 O O . VAL A 1 424 ? -30.229 -0.630 27.887 1.00 89.38 424 VAL A O 1
ATOM 2813 N N . GLY A 1 425 ? -28.909 -1.162 29.614 1.00 91.00 425 GLY A N 1
ATOM 2814 C CA . GLY A 1 425 ? -27.668 -0.717 28.989 1.00 91.00 425 GLY A CA 1
ATOM 2815 C C . GLY A 1 425 ? -26.636 -0.242 30.004 1.00 91.00 425 GLY A C 1
ATOM 2816 O O . GLY A 1 425 ? -26.836 -0.336 31.214 1.00 91.00 425 GLY A O 1
ATOM 2817 N N . TRP A 1 426 ? -25.534 0.292 29.494 1.00 94.31 426 TRP A N 1
ATOM 2818 C CA . TRP A 1 426 ? -24.434 0.831 30.288 1.00 94.31 426 TRP A CA 1
ATOM 2819 C C . TRP A 1 426 ? -24.464 2.368 30.290 1.00 94.31 426 TRP A C 1
ATOM 2821 O O . TRP A 1 426 ? -24.786 2.983 29.273 1.00 94.31 426 TRP A O 1
ATOM 2831 N N . SER A 1 427 ? -24.127 2.994 31.418 1.00 93.56 427 SER A N 1
ATOM 2832 C CA . SER A 1 427 ? -24.074 4.455 31.602 1.00 93.56 427 SER A CA 1
ATOM 2833 C C . SER A 1 427 ? -22.779 4.873 32.287 1.00 93.56 427 SER A C 1
ATOM 2835 O O . SER A 1 427 ? -22.289 4.147 33.147 1.00 93.56 427 SER A O 1
ATOM 2837 N N . SER A 1 428 ? -22.246 6.051 31.954 1.00 92.56 428 SER A N 1
ATOM 2838 C CA . SER A 1 428 ? -21.047 6.600 32.605 1.00 92.56 428 SER A CA 1
ATOM 2839 C C . SER A 1 428 ? -21.261 7.018 34.066 1.00 92.56 428 SER A C 1
ATOM 2841 O O . SER A 1 428 ? -20.297 7.294 34.772 1.00 92.56 428 SER A O 1
ATOM 2843 N N . THR A 1 429 ? -22.511 7.060 34.541 1.00 90.38 429 THR A N 1
ATOM 2844 C CA . THR A 1 429 ? -22.844 7.306 35.953 1.00 90.38 429 THR A CA 1
ATOM 2845 C C . THR A 1 429 ? -23.749 6.218 36.523 1.00 90.38 429 THR A C 1
ATOM 2847 O O . THR A 1 429 ? -24.616 5.683 35.820 1.00 90.38 429 THR A O 1
ATOM 2850 N N . ALA A 1 430 ? -23.603 5.947 37.824 1.00 88.38 430 ALA A N 1
ATOM 2851 C CA . ALA A 1 430 ? -24.419 4.980 38.564 1.00 88.38 430 ALA A CA 1
ATOM 2852 C C . ALA A 1 430 ? -25.915 5.347 38.615 1.00 88.38 430 ALA A C 1
ATOM 2854 O O . ALA A 1 430 ? -26.771 4.464 38.638 1.00 88.38 430 ALA A O 1
ATOM 2855 N N . THR A 1 431 ? -26.246 6.644 38.568 1.00 83.31 431 THR A N 1
ATOM 2856 C CA . THR A 1 431 ? -27.630 7.154 38.524 1.00 83.31 431 THR A CA 1
ATOM 2857 C C . THR A 1 431 ? -28.330 6.881 37.191 1.00 83.31 431 THR A C 1
ATOM 2859 O O . THR A 1 431 ? -29.547 7.017 37.091 1.00 83.31 431 THR A O 1
ATOM 2862 N N . GLY A 1 432 ? -27.580 6.517 36.145 1.00 75.88 432 GLY A N 1
ATOM 2863 C CA . GLY A 1 432 ? -28.121 6.259 34.812 1.00 75.88 432 GLY A CA 1
ATOM 2864 C C . GLY A 1 432 ? -28.469 7.511 33.999 1.00 75.88 432 GLY A C 1
ATOM 2865 O O . GLY A 1 432 ? -29.057 7.370 32.927 1.00 75.88 432 GLY A O 1
ATOM 2866 N N . THR A 1 433 ? -28.130 8.705 34.496 1.00 81.94 433 THR A N 1
ATOM 2867 C CA . THR A 1 433 ? -28.304 10.001 33.808 1.00 81.94 433 THR A CA 1
ATOM 2868 C C . THR A 1 433 ? -27.077 10.421 32.997 1.00 81.94 433 THR A C 1
ATOM 2870 O O . THR A 1 433 ? -27.112 11.450 32.330 1.00 81.94 433 THR A O 1
ATOM 2873 N N . GLY A 1 434 ? -25.984 9.662 33.094 1.00 83.50 434 GLY A N 1
ATOM 2874 C CA . GLY A 1 434 ? -24.751 9.897 32.357 1.00 83.50 434 GLY A CA 1
ATOM 2875 C C . GLY A 1 434 ? -24.838 9.515 30.882 1.00 83.50 434 GLY A C 1
ATOM 2876 O O . GLY A 1 434 ? -25.857 9.032 30.382 1.00 83.50 434 GLY A O 1
ATOM 2877 N N . THR A 1 435 ? -23.720 9.701 30.188 1.00 89.00 435 THR A N 1
ATOM 2878 C CA . THR A 1 435 ? -23.545 9.325 28.785 1.00 89.00 435 THR A CA 1
ATOM 2879 C C . THR A 1 435 ? -23.776 7.819 28.605 1.00 89.00 435 THR A C 1
ATOM 2881 O O . THR A 1 435 ? -23.134 7.014 29.292 1.00 89.00 435 THR A O 1
ATOM 2884 N N . PRO A 1 436 ? -24.668 7.399 27.689 1.00 90.19 436 PRO A N 1
ATOM 2885 C CA . PRO A 1 436 ? -24.847 5.990 27.362 1.00 90.19 436 PRO A CA 1
ATOM 2886 C C . PRO A 1 436 ? -23.577 5.392 26.748 1.00 90.19 436 PRO A C 1
ATOM 2888 O O . PRO A 1 436 ? -23.060 5.903 25.756 1.00 90.19 436 PRO A O 1
ATOM 2891 N N . ILE A 1 437 ? -23.112 4.263 27.283 1.00 93.62 437 ILE A N 1
ATOM 2892 C CA . ILE A 1 437 ? -21.970 3.525 26.733 1.00 93.62 437 ILE A CA 1
ATOM 2893 C C . ILE A 1 437 ? -22.507 2.455 25.779 1.00 93.62 437 ILE A C 1
ATOM 2895 O O . ILE A 1 437 ? -23.053 1.433 26.198 1.00 93.62 437 ILE A O 1
ATOM 2899 N N . THR A 1 438 ? -22.384 2.707 24.476 1.00 93.62 438 THR A N 1
ATOM 2900 C CA . THR A 1 438 ? -22.878 1.817 23.412 1.00 93.62 438 THR A CA 1
ATOM 2901 C C . THR A 1 438 ? -21.773 1.510 22.403 1.00 93.62 438 THR A C 1
ATOM 2903 O O . THR A 1 438 ? -20.737 2.169 22.383 1.00 93.62 438 THR A O 1
ATOM 2906 N N . ALA A 1 439 ? -21.982 0.516 21.534 1.00 92.25 439 ALA A N 1
ATOM 2907 C CA . ALA A 1 439 ? -20.982 0.142 20.531 1.00 92.25 439 ALA A CA 1
ATOM 2908 C C . ALA A 1 439 ? -20.652 1.282 19.543 1.00 92.25 439 ALA A C 1
ATOM 2910 O O . ALA A 1 439 ? -19.550 1.324 18.998 1.00 92.25 439 ALA A O 1
ATOM 2911 N N . THR A 1 440 ? -21.597 2.192 19.304 1.00 94.31 440 THR A N 1
ATOM 2912 C CA . THR A 1 440 ? -21.474 3.326 18.373 1.00 94.31 440 THR A CA 1
ATOM 2913 C C . THR A 1 440 ? -21.477 4.678 19.086 1.00 94.31 440 THR A C 1
ATOM 2915 O O . THR A 1 440 ? -21.528 5.706 18.421 1.00 94.31 440 THR A O 1
ATOM 2918 N N . GLY A 1 441 ? -21.490 4.685 20.421 1.00 93.69 441 GLY A N 1
ATOM 2919 C CA . GLY A 1 441 ? -21.479 5.908 21.217 1.00 93.69 441 GLY A CA 1
ATOM 2920 C C . GLY A 1 441 ? -20.099 6.547 21.194 1.00 93.69 441 GLY A C 1
ATOM 2921 O O . GLY A 1 441 ? -19.101 5.836 21.320 1.00 93.69 441 GLY A O 1
ATOM 2922 N N . ASP A 1 442 ? -20.070 7.866 21.029 1.00 94.06 442 ASP A N 1
ATOM 2923 C CA . ASP A 1 442 ? -18.841 8.652 21.042 1.00 94.06 442 ASP A CA 1
ATOM 2924 C C . ASP A 1 442 ? -18.254 8.709 22.461 1.00 94.06 442 ASP A C 1
ATOM 2926 O O . ASP A 1 442 ? -18.923 9.106 23.419 1.00 94.06 442 ASP A O 1
ATOM 2930 N N . LEU A 1 443 ? -17.004 8.270 22.584 1.00 95.00 443 LEU A N 1
ATOM 2931 C CA . LEU A 1 443 ? -16.225 8.235 23.816 1.00 95.00 443 LEU A CA 1
ATOM 2932 C C . LEU A 1 443 ? -15.440 9.532 24.043 1.00 95.00 443 LEU A C 1
ATOM 2934 O O . LEU A 1 443 ? -15.009 9.770 25.169 1.00 95.00 443 LEU A O 1
ATOM 2938 N N . THR A 1 444 ? -15.268 10.382 23.026 1.00 94.50 444 THR A N 1
ATOM 2939 C CA . THR A 1 444 ? -14.471 11.615 23.143 1.00 94.50 444 THR A CA 1
ATOM 2940 C C . THR A 1 444 ? -14.972 12.591 24.218 1.00 94.50 444 THR A C 1
ATOM 2942 O O . THR A 1 444 ? -14.129 13.167 24.908 1.00 94.50 444 THR A O 1
ATOM 2945 N N . PRO A 1 445 ? -16.289 12.720 24.507 1.00 94.75 445 PRO A N 1
ATOM 2946 C CA . PRO A 1 445 ? -16.758 13.564 25.609 1.00 94.75 445 PRO A CA 1
ATOM 2947 C C . PRO A 1 445 ? -16.392 13.034 27.005 1.00 94.75 445 PRO A C 1
ATOM 2949 O O . PRO A 1 445 ? -16.554 13.751 27.988 1.00 94.75 445 PRO A O 1
ATOM 2952 N N . LEU A 1 446 ? -15.943 11.777 27.117 1.00 93.25 446 LEU A N 1
ATOM 2953 C CA . LEU A 1 446 ? -15.554 11.151 28.387 1.00 93.25 446 LEU A CA 1
ATOM 2954 C C . LEU A 1 446 ? -14.089 11.421 28.758 1.00 93.25 446 LEU A C 1
ATOM 2956 O O . LEU A 1 446 ? -13.663 11.035 29.845 1.00 93.25 446 LEU A O 1
ATOM 2960 N N . GLY A 1 447 ? -13.333 12.085 27.880 1.00 94.75 447 GLY A N 1
ATOM 2961 C CA . GLY A 1 447 ? -11.964 12.527 28.122 1.00 94.75 447 GLY A CA 1
ATOM 2962 C C . GLY A 1 447 ? -10.986 12.127 27.017 1.00 94.75 447 GLY A C 1
ATOM 2963 O O . GLY A 1 447 ? -11.333 11.457 26.043 1.00 94.75 447 GLY A O 1
ATOM 2964 N N . SER A 1 448 ? -9.732 12.526 27.212 1.00 96.00 448 SER A N 1
ATOM 2965 C CA . SER A 1 448 ? -8.600 12.255 26.321 1.00 96.00 448 SER A CA 1
ATOM 2966 C C . SER A 1 448 ? -7.367 11.882 27.145 1.00 96.00 448 SER A C 1
ATOM 2968 O O . SER A 1 448 ? -7.109 12.497 28.181 1.00 96.00 448 SER A O 1
ATOM 2970 N N . SER A 1 449 ? -6.581 10.908 26.688 1.00 97.00 449 SER A N 1
ATOM 2971 C CA . SER A 1 449 ? -5.324 10.525 27.342 1.00 97.00 449 SER A CA 1
ATOM 2972 C C . SER A 1 449 ? -4.223 11.558 27.073 1.00 97.00 449 SER A C 1
ATOM 2974 O O . SER A 1 449 ? -3.816 11.743 25.930 1.00 97.00 449 SER A O 1
ATOM 2976 N N . THR A 1 450 ? -3.701 12.235 28.095 1.00 92.12 450 THR A N 1
ATOM 2977 C CA . THR A 1 450 ? -2.673 13.281 27.905 1.00 92.12 450 THR A CA 1
ATOM 2978 C C . THR A 1 450 ? -1.241 12.786 28.108 1.00 92.12 450 THR A C 1
ATOM 2980 O O . THR A 1 450 ? -0.312 13.344 27.533 1.00 92.12 450 THR A O 1
ATOM 2983 N N . ASP A 1 451 ? -1.049 11.744 28.915 1.00 86.69 451 ASP A N 1
ATOM 2984 C CA . ASP A 1 451 ? 0.260 11.222 29.343 1.00 86.69 451 ASP A CA 1
ATOM 2985 C C . ASP A 1 451 ? 0.525 9.776 28.876 1.00 86.69 451 ASP A C 1
ATOM 2987 O O . ASP A 1 451 ? 1.525 9.150 29.249 1.00 86.69 451 ASP A O 1
ATOM 2991 N N . GLY A 1 452 ? -0.379 9.241 28.051 1.00 91.75 452 GLY A N 1
ATOM 2992 C CA . GLY A 1 452 ? -0.351 7.866 27.570 1.00 91.75 452 GLY A CA 1
ATOM 2993 C C . GLY A 1 452 ? -1.126 6.876 28.443 1.00 91.75 452 GLY A C 1
ATOM 2994 O O . GLY A 1 452 ? -1.266 5.714 28.050 1.00 91.75 452 GLY A O 1
ATOM 2995 N N . THR A 1 453 ? -1.634 7.295 29.609 1.00 93.88 453 THR A N 1
ATOM 2996 C CA . THR A 1 453 ? -2.474 6.448 30.466 1.00 93.88 453 THR A CA 1
ATOM 2997 C C . THR A 1 453 ? -3.907 6.384 29.933 1.00 93.88 453 THR A C 1
ATOM 2999 O O . THR A 1 453 ? -4.423 7.387 29.434 1.00 93.88 453 THR A O 1
ATOM 3002 N N . PRO A 1 454 ? -4.577 5.219 29.981 1.00 97.00 454 PRO A N 1
ATOM 3003 C CA . PRO A 1 454 ? -5.942 5.119 29.486 1.00 97.00 454 PRO A CA 1
ATOM 3004 C C . PRO A 1 454 ? -6.895 5.972 30.322 1.00 97.00 454 PRO A C 1
ATOM 3006 O O . PRO A 1 454 ? -6.874 5.911 31.552 1.00 97.00 454 PRO A O 1
ATOM 3009 N N . VAL A 1 455 ? -7.816 6.663 29.652 1.00 97.88 455 VAL A N 1
ATOM 3010 C CA . VAL A 1 455 ? -8.963 7.300 30.303 1.00 97.88 455 VAL A CA 1
ATOM 3011 C C . VAL A 1 455 ? -9.814 6.206 30.949 1.00 97.88 455 VAL A C 1
ATOM 3013 O O . VAL A 1 455 ? -10.380 5.350 30.258 1.00 97.88 455 VAL A O 1
ATOM 3016 N N . ALA A 1 456 ? -9.873 6.205 32.281 1.00 96.81 456 ALA A N 1
ATOM 3017 C CA . ALA A 1 456 ? -10.645 5.238 33.047 1.00 96.81 456 ALA A CA 1
ATOM 3018 C C . ALA A 1 456 ? -12.135 5.598 33.005 1.00 96.81 456 ALA A C 1
ATOM 3020 O O . ALA A 1 456 ? -12.550 6.639 33.509 1.00 96.81 456 ALA A O 1
ATOM 3021 N N . ILE A 1 457 ? -12.943 4.715 32.421 1.00 96.62 457 ILE A N 1
ATOM 3022 C CA . ILE A 1 457 ? -14.397 4.862 32.336 1.00 96.62 457 ILE A CA 1
ATOM 3023 C C . ILE A 1 457 ? -15.033 3.738 33.144 1.00 96.62 457 ILE A C 1
ATOM 3025 O O . ILE A 1 457 ? -14.786 2.565 32.868 1.00 96.62 457 ILE A O 1
ATOM 3029 N N . THR A 1 458 ? -15.897 4.084 34.095 1.00 96.12 458 THR A N 1
ATOM 3030 C CA . THR A 1 458 ? -16.748 3.102 34.775 1.00 96.12 458 THR A CA 1
ATOM 3031 C C . THR A 1 458 ? -18.116 3.081 34.105 1.00 96.12 458 THR A C 1
ATOM 3033 O O . THR A 1 458 ? -18.900 4.022 34.202 1.00 96.12 458 THR A O 1
ATOM 3036 N N . ALA A 1 459 ? -18.397 2.000 33.389 1.00 96.12 459 ALA A N 1
ATOM 3037 C CA . ALA A 1 459 ? -19.692 1.719 32.801 1.00 96.12 459 ALA A CA 1
ATOM 3038 C C . ALA A 1 459 ? -20.581 1.036 33.848 1.00 96.12 459 ALA A C 1
ATOM 3040 O O . ALA A 1 459 ? -20.401 -0.141 34.155 1.00 96.12 459 ALA A O 1
ATOM 3041 N N . HIS A 1 460 ? -21.562 1.761 34.376 1.00 95.62 460 HIS A N 1
ATOM 3042 C CA . HIS A 1 460 ? -22.526 1.248 35.345 1.00 95.62 460 HIS A CA 1
ATOM 3043 C C . HIS A 1 460 ? -23.744 0.644 34.642 1.00 95.62 460 HIS A C 1
ATOM 3045 O O . HIS A 1 460 ? -24.338 1.258 33.747 1.00 95.62 460 HIS A O 1
ATOM 3051 N N . ALA A 1 461 ? -24.132 -0.560 35.055 1.00 93.62 461 ALA A N 1
ATOM 3052 C CA . ALA A 1 461 ? -25.310 -1.238 34.542 1.00 93.62 461 ALA A CA 1
ATOM 3053 C C . ALA A 1 461 ? -26.587 -0.473 34.920 1.00 93.62 461 ALA A C 1
ATOM 3055 O O . ALA A 1 461 ? -26.792 -0.081 36.072 1.00 93.62 461 ALA A O 1
ATOM 3056 N N . ARG A 1 462 ? -27.474 -0.275 33.945 1.00 91.94 462 ARG A N 1
ATOM 3057 C CA . ARG A 1 462 ? -28.803 0.298 34.159 1.00 91.94 462 ARG A CA 1
ATOM 3058 C C . ARG A 1 462 ? -29.845 -0.803 34.211 1.00 91.94 462 ARG A C 1
ATOM 3060 O O . ARG A 1 462 ? -29.911 -1.655 33.325 1.00 91.94 462 ARG A O 1
ATOM 3067 N N . TRP A 1 463 ? -30.683 -0.719 35.234 1.00 88.25 463 TRP A N 1
ATOM 3068 C CA . TRP A 1 463 ? -31.716 -1.691 35.547 1.00 88.25 463 TRP A CA 1
ATOM 3069 C C . TRP A 1 463 ? -33.068 -0.997 35.623 1.00 88.25 463 TRP A C 1
ATOM 3071 O O . TRP A 1 463 ? -33.182 0.078 36.211 1.00 88.25 463 TRP A O 1
ATOM 3081 N N . THR A 1 464 ? -34.097 -1.630 35.081 1.00 86.94 464 THR A N 1
ATOM 3082 C CA . THR A 1 464 ? -35.492 -1.290 35.376 1.00 86.94 464 THR A CA 1
ATOM 3083 C C . THR A 1 464 ? -36.105 -2.440 36.163 1.00 86.94 464 THR A C 1
ATOM 3085 O O . THR A 1 464 ? -35.961 -3.576 35.703 1.00 86.94 464 THR A O 1
ATOM 3088 N N . PRO A 1 465 ? -36.752 -2.194 37.320 1.00 80.75 465 PRO A N 1
ATOM 3089 C CA . PRO A 1 465 ? -37.474 -3.235 38.040 1.00 80.75 465 PRO A CA 1
ATOM 3090 C C . PRO A 1 465 ? -38.453 -3.938 37.107 1.00 80.75 465 PRO A C 1
ATOM 3092 O O . PRO A 1 465 ? -39.184 -3.287 36.356 1.00 80.75 465 PRO A O 1
ATOM 3095 N N . ASP A 1 466 ? -38.459 -5.262 37.158 1.00 71.50 466 ASP A N 1
ATOM 3096 C CA . ASP A 1 466 ? -39.504 -6.035 36.512 1.00 71.50 466 ASP A CA 1
ATOM 3097 C C . ASP A 1 466 ? -40.822 -5.732 37.253 1.00 71.50 466 ASP A C 1
ATOM 3099 O O . ASP A 1 466 ? -40.820 -5.589 38.480 1.00 71.50 466 ASP A O 1
ATOM 3103 N N . PRO A 1 467 ? -41.956 -5.579 36.551 1.00 61.41 467 PRO A N 1
ATOM 3104 C CA . PRO A 1 467 ? -43.213 -5.170 37.174 1.00 61.41 467 PRO A CA 1
ATOM 3105 C C . PRO A 1 467 ? -43.623 -6.119 38.316 1.00 61.41 467 PRO A C 1
ATOM 3107 O O . PRO A 1 467 ? -43.779 -7.323 38.111 1.00 61.41 467 PRO A O 1
ATOM 3110 N N . THR A 1 468 ? -43.814 -5.574 39.523 1.00 48.34 468 THR A N 1
ATOM 3111 C CA . THR A 1 468 ? -44.203 -6.320 40.729 1.00 48.34 468 THR A CA 1
ATOM 3112 C C . THR A 1 468 ? -45.723 -6.484 40.816 1.00 48.34 468 THR A C 1
ATOM 3114 O O . THR A 1 468 ? -46.450 -5.591 41.241 1.00 48.34 468 THR A O 1
ATOM 3117 N N . GLY A 1 469 ? -46.219 -7.664 40.446 1.00 46.69 469 GLY A N 1
ATOM 3118 C CA . GLY A 1 469 ? -47.593 -8.105 40.701 1.00 46.69 469 GLY A CA 1
ATOM 3119 C C . GLY A 1 469 ? -47.682 -9.635 40.687 1.00 46.69 469 GLY A C 1
ATOM 3120 O O . GLY A 1 469 ? -46.828 -10.273 40.064 1.00 46.69 469 GLY A O 1
ATOM 3121 N N . PRO A 1 470 ? -48.665 -10.256 41.374 1.00 40.59 470 PRO A N 1
ATOM 3122 C CA . PRO A 1 470 ? -48.842 -11.702 41.340 1.00 40.59 470 PRO A CA 1
ATOM 3123 C C . PRO A 1 470 ? -49.053 -12.143 39.891 1.00 40.59 470 PRO A C 1
ATOM 3125 O O . PRO A 1 470 ? -49.988 -11.725 39.208 1.00 40.59 470 PRO A O 1
ATOM 3128 N N . VAL A 1 471 ? -48.135 -12.974 39.408 1.00 45.47 471 VAL A N 1
ATOM 3129 C CA . VAL A 1 471 ? -48.094 -13.451 38.027 1.00 45.47 471 VAL A CA 1
ATOM 3130 C C . VAL A 1 471 ? -49.190 -14.494 37.834 1.00 45.47 471 VAL A C 1
ATOM 3132 O O . VAL A 1 471 ? -48.919 -15.688 37.858 1.00 45.47 471 VAL A O 1
ATOM 3135 N N . THR A 1 472 ? -50.441 -14.068 37.667 1.00 44.91 472 THR A N 1
ATOM 3136 C CA . THR A 1 472 ? -51.492 -14.958 37.144 1.00 44.91 472 THR A CA 1
ATOM 3137 C C . THR A 1 472 ? -52.430 -14.325 36.123 1.00 44.91 472 THR A C 1
ATOM 3139 O O . THR A 1 472 ? -53.009 -15.098 35.370 1.00 44.91 472 THR A O 1
ATOM 3142 N N . ASP A 1 473 ? -52.503 -12.993 35.971 1.00 48.41 473 ASP A N 1
ATOM 3143 C CA . ASP A 1 473 ? -53.497 -12.415 35.041 1.00 48.41 473 ASP A CA 1
ATOM 3144 C C . ASP A 1 473 ? -53.079 -11.127 34.300 1.00 48.41 473 ASP A C 1
ATOM 3146 O O . ASP A 1 473 ? -53.902 -10.270 33.986 1.00 48.41 473 ASP A O 1
ATOM 3150 N N . LEU A 1 474 ? -51.788 -10.957 33.980 1.00 55.78 474 LEU A N 1
ATOM 3151 C CA . LEU A 1 474 ? -51.404 -9.901 33.030 1.00 55.78 474 LEU A CA 1
ATOM 3152 C C . LEU A 1 474 ? -52.027 -10.205 31.653 1.00 55.78 474 LEU A C 1
ATOM 3154 O O . LEU A 1 474 ? -51.850 -11.328 31.157 1.00 55.78 474 LEU A O 1
ATOM 3158 N N . PRO A 1 475 ? -52.680 -9.229 30.993 1.00 62.12 475 PRO A N 1
ATOM 3159 C CA . PRO A 1 475 ? -53.219 -9.430 29.657 1.00 62.12 475 PRO A CA 1
ATOM 3160 C C . PRO A 1 475 ? -52.092 -9.866 28.713 1.00 62.12 475 PRO A C 1
ATOM 3162 O O . PRO A 1 475 ? -51.008 -9.274 28.660 1.00 62.12 475 PRO A O 1
ATOM 3165 N N . ARG A 1 476 ? -52.320 -10.962 27.984 1.00 65.38 476 ARG A N 1
ATOM 3166 C CA . ARG A 1 476 ? -51.381 -11.419 26.953 1.00 65.38 476 ARG A CA 1
ATOM 3167 C C . ARG A 1 476 ? -51.408 -10.421 25.806 1.00 65.38 476 ARG A C 1
ATOM 3169 O O . ARG A 1 476 ? -52.483 -10.052 25.343 1.00 65.38 476 ARG A O 1
ATOM 3176 N N . LEU A 1 477 ? -50.233 -10.050 25.300 1.00 73.25 477 LEU A N 1
ATOM 3177 C CA . LEU A 1 477 ? -50.147 -9.222 24.098 1.00 73.25 477 LEU A CA 1
ATOM 3178 C C . LEU A 1 477 ? -50.933 -9.847 22.932 1.00 73.25 477 LEU A C 1
ATOM 3180 O O . LEU A 1 477 ? -50.950 -11.083 22.810 1.00 73.25 477 LEU A O 1
ATOM 3184 N N . PRO A 1 478 ? -51.539 -9.037 22.043 1.00 72.38 478 PRO A N 1
ATOM 3185 C CA . PRO A 1 478 ? -52.142 -9.531 20.811 1.00 72.38 478 PRO A CA 1
ATOM 3186 C C . PRO A 1 478 ? -51.126 -10.312 19.971 1.00 72.38 478 PRO A C 1
ATOM 3188 O O . PRO A 1 478 ? -49.911 -10.148 20.101 1.00 72.38 478 PRO A O 1
ATOM 3191 N N . GLY A 1 479 ? -51.619 -11.212 19.121 1.00 67.81 479 GLY A N 1
ATOM 3192 C CA . GLY A 1 479 ? -50.747 -11.908 18.179 1.00 67.81 479 GLY A CA 1
ATOM 3193 C C . GLY A 1 479 ? -50.238 -10.910 17.158 1.00 67.81 479 GLY A C 1
ATOM 3194 O O . GLY A 1 479 ? -51.022 -10.110 16.664 1.00 67.81 479 GLY A O 1
ATOM 3195 N N . ILE A 1 480 ? -48.944 -10.956 16.853 1.00 75.94 480 ILE A N 1
ATOM 3196 C CA . ILE A 1 480 ? -48.403 -10.190 15.734 1.00 75.94 480 ILE A CA 1
ATOM 3197 C C . ILE A 1 480 ? -48.504 -11.036 14.472 1.00 75.94 480 ILE A C 1
ATOM 3199 O O . ILE A 1 480 ? -48.060 -12.190 14.443 1.00 75.94 480 ILE A O 1
ATOM 3203 N N . ASP A 1 481 ? -49.076 -10.454 13.427 1.00 81.06 481 ASP A N 1
ATOM 3204 C CA . ASP A 1 481 ? -49.056 -11.074 12.114 1.00 81.06 481 ASP A CA 1
ATOM 3205 C C . ASP A 1 481 ? -47.667 -10.926 11.501 1.00 81.06 481 ASP A C 1
ATOM 3207 O O . ASP A 1 481 ? -46.997 -9.896 11.612 1.00 81.06 481 ASP A O 1
ATOM 3211 N N . THR A 1 482 ? -47.209 -12.011 10.882 1.00 82.44 482 THR A N 1
ATOM 3212 C CA . THR A 1 482 ? -45.862 -12.118 10.325 1.00 82.44 482 THR A CA 1
ATOM 3213 C C . THR A 1 482 ? -45.958 -12.460 8.851 1.00 82.44 482 THR A C 1
ATOM 3215 O O . THR A 1 482 ? -46.623 -13.416 8.457 1.00 82.44 482 THR A O 1
ATOM 3218 N N . GLN A 1 483 ? -45.277 -11.671 8.028 1.00 83.56 483 GLN A N 1
ATOM 3219 C CA . GLN A 1 483 ? -45.154 -11.901 6.593 1.00 83.56 483 GLN A CA 1
ATOM 3220 C C . GLN A 1 483 ? -43.687 -12.166 6.262 1.00 83.56 483 GLN A C 1
ATOM 3222 O O . GLN A 1 483 ? -42.793 -11.474 6.748 1.00 83.56 483 GLN A O 1
ATOM 3227 N N . VAL A 1 484 ? -43.427 -13.208 5.471 1.00 81.44 484 VAL A N 1
ATOM 3228 C CA . VAL A 1 484 ? -42.071 -13.628 5.096 1.00 81.44 484 VAL A CA 1
ATOM 3229 C C . VAL A 1 484 ? -41.800 -13.221 3.655 1.00 81.44 484 VAL A C 1
ATOM 3231 O O . VAL A 1 484 ? -42.517 -13.645 2.751 1.00 81.44 484 VAL A O 1
ATOM 3234 N N . THR A 1 485 ? -40.721 -12.475 3.435 1.00 80.69 485 THR A N 1
ATOM 3235 C CA . THR A 1 485 ? -40.300 -12.001 2.114 1.00 80.69 485 THR A CA 1
ATOM 3236 C C . THR A 1 485 ? -38.854 -12.424 1.828 1.00 80.69 485 THR A C 1
ATOM 3238 O O . THR A 1 485 ? -37.961 -12.081 2.603 1.00 80.69 485 THR A O 1
ATOM 3241 N N . PRO A 1 486 ? -38.576 -13.133 0.719 1.00 75.31 486 PRO A N 1
ATOM 3242 C CA . PRO A 1 486 ? -39.550 -13.700 -0.215 1.00 75.31 486 PRO A CA 1
ATOM 3243 C C . PRO A 1 486 ? -40.347 -14.849 0.429 1.00 75.31 486 PRO A C 1
ATOM 3245 O O . PRO A 1 486 ? -39.800 -15.624 1.212 1.00 75.31 486 PRO A O 1
ATOM 3248 N N . ALA A 1 487 ? -41.621 -14.998 0.048 1.00 68.12 487 ALA A N 1
ATOM 3249 C CA . ALA A 1 487 ? -42.505 -16.070 0.536 1.00 68.12 487 ALA A CA 1
ATOM 3250 C C . ALA A 1 487 ? -42.098 -17.476 0.039 1.00 68.12 487 ALA A C 1
ATOM 3252 O O . ALA A 1 487 ? -42.654 -18.504 0.437 1.00 68.12 487 ALA A O 1
ATOM 3253 N N . GLU A 1 488 ? -41.117 -17.529 -0.860 1.00 74.94 488 GLU A N 1
ATOM 3254 C CA . GLU A 1 488 ? -40.593 -18.747 -1.452 1.00 74.94 488 GLU A CA 1
ATOM 3255 C C . GLU A 1 488 ? -39.667 -19.536 -0.507 1.00 74.94 488 GLU A C 1
ATOM 3257 O O . GLU A 1 488 ? -39.468 -19.239 0.671 1.00 74.94 488 GLU A O 1
ATOM 3262 N N . ARG A 1 489 ? -39.090 -20.628 -1.022 1.00 81.56 489 ARG A N 1
ATOM 3263 C CA . ARG A 1 489 ? -38.199 -21.488 -0.236 1.00 81.56 489 ARG A CA 1
ATOM 3264 C C . ARG A 1 489 ? -36.912 -20.736 0.131 1.00 81.56 489 ARG A C 1
ATOM 3266 O O . ARG A 1 489 ? -36.257 -20.227 -0.778 1.00 81.56 489 ARG A O 1
ATOM 3273 N N . PRO A 1 490 ? -36.466 -20.784 1.401 1.00 87.12 490 PRO A N 1
ATOM 3274 C CA . PRO A 1 490 ? -35.219 -20.148 1.799 1.00 87.12 490 PRO A CA 1
ATOM 3275 C C . PRO A 1 490 ? -34.034 -20.796 1.083 1.00 87.12 490 PRO A C 1
ATOM 3277 O O . PRO A 1 490 ? -33.940 -22.027 0.976 1.00 87.12 490 PRO A O 1
ATOM 3280 N N . ARG A 1 491 ? -33.113 -19.961 0.608 1.00 88.38 491 ARG A N 1
ATOM 3281 C CA . ARG A 1 491 ? -31.907 -20.369 -0.110 1.00 88.38 491 ARG A CA 1
ATOM 3282 C C . ARG A 1 491 ? -30.692 -19.723 0.520 1.00 88.38 491 ARG A C 1
ATOM 3284 O O . ARG A 1 491 ? -30.755 -18.603 1.014 1.00 88.38 491 ARG A O 1
ATOM 3291 N N . ILE A 1 492 ? -29.585 -20.449 0.485 1.00 87.31 492 ILE A N 1
ATOM 3292 C CA . ILE A 1 492 ? -28.297 -19.920 0.929 1.00 87.31 492 ILE A CA 1
ATOM 3293 C C . ILE A 1 492 ? -27.957 -18.682 0.092 1.00 87.31 492 ILE A C 1
ATOM 3295 O O . ILE A 1 492 ? -28.126 -18.708 -1.125 1.00 87.31 492 ILE A O 1
ATOM 3299 N N . GLY A 1 493 ? -27.529 -17.607 0.756 1.00 81.56 493 GLY A N 1
ATOM 3300 C CA . GLY A 1 493 ? -27.173 -16.338 0.111 1.00 81.56 493 GLY A CA 1
ATOM 3301 C C . GLY A 1 493 ? -28.351 -15.429 -0.270 1.00 81.56 493 GLY A C 1
ATOM 3302 O O . GLY A 1 493 ? -28.117 -14.301 -0.691 1.00 81.56 493 GLY A O 1
ATOM 3303 N N . THR A 1 494 ? -29.606 -15.861 -0.099 1.00 84.44 494 THR A N 1
ATOM 3304 C CA . THR A 1 494 ? -30.791 -15.012 -0.312 1.00 84.44 494 THR A CA 1
ATOM 3305 C C . THR A 1 494 ? -31.364 -14.588 1.034 1.00 84.44 494 THR A C 1
ATOM 3307 O O . THR A 1 494 ? -31.803 -15.440 1.806 1.00 84.44 494 THR A O 1
ATOM 3310 N N . ALA A 1 495 ? -31.356 -13.284 1.318 1.00 86.06 495 ALA A N 1
ATOM 3311 C CA . ALA A 1 495 ? -31.906 -12.750 2.558 1.00 86.06 495 ALA A CA 1
ATOM 3312 C C . ALA A 1 495 ? -33.403 -13.066 2.668 1.00 86.06 495 ALA A C 1
ATOM 3314 O O . ALA A 1 495 ? -34.178 -12.797 1.751 1.00 86.06 495 ALA A O 1
ATOM 3315 N N . VAL A 1 496 ? -33.796 -13.629 3.805 1.00 86.94 496 VAL A N 1
ATOM 3316 C CA . VAL A 1 496 ? -35.188 -13.754 4.223 1.00 86.94 496 VAL A CA 1
ATOM 3317 C C . VAL A 1 496 ? -35.457 -12.628 5.204 1.00 86.94 496 VAL A C 1
ATOM 3319 O O . VAL A 1 496 ? -34.740 -12.483 6.190 1.00 86.94 496 VAL A O 1
ATOM 3322 N N . ARG A 1 497 ? -36.504 -11.853 4.963 1.00 86.62 497 ARG A N 1
ATOM 3323 C CA . ARG A 1 497 ? -36.999 -10.815 5.859 1.00 86.62 497 ARG A CA 1
ATOM 3324 C C . ARG A 1 497 ? -38.354 -11.236 6.407 1.00 86.62 497 ARG A C 1
ATOM 3326 O O . ARG A 1 497 ? -39.200 -11.708 5.655 1.00 86.62 497 ARG A O 1
ATOM 3333 N N . VAL A 1 498 ? -38.556 -11.059 7.704 1.00 85.56 498 VAL A N 1
ATOM 3334 C CA . VAL A 1 498 ? -39.870 -11.164 8.332 1.00 85.56 498 VAL A CA 1
ATOM 3335 C C . VAL A 1 498 ? -40.323 -9.756 8.669 1.00 85.56 498 VAL A C 1
ATOM 3337 O O . VAL A 1 498 ? -39.657 -9.051 9.422 1.00 85.56 498 VAL A O 1
ATOM 3340 N N . THR A 1 499 ? -41.426 -9.329 8.073 1.00 82.25 499 THR A N 1
ATOM 3341 C CA . THR A 1 499 ? -42.107 -8.090 8.441 1.00 82.25 499 THR A CA 1
ATOM 3342 C C . THR A 1 499 ? -43.209 -8.423 9.429 1.00 82.25 499 THR A C 1
ATOM 3344 O O . THR A 1 499 ? -43.974 -9.365 9.218 1.00 82.25 499 THR A O 1
ATOM 3347 N N . THR A 1 500 ? -43.269 -7.660 10.511 1.00 79.44 500 THR A N 1
ATOM 3348 C CA . THR A 1 500 ? -44.290 -7.781 11.550 1.00 79.44 500 THR A CA 1
ATOM 3349 C C . THR A 1 500 ? -45.238 -6.604 11.454 1.00 79.44 500 THR A C 1
ATOM 3351 O O . THR A 1 500 ? -44.775 -5.469 11.326 1.00 79.44 500 THR A O 1
ATOM 3354 N N . THR A 1 501 ? -46.535 -6.846 11.582 1.00 73.69 501 THR A N 1
ATOM 3355 C CA . THR A 1 501 ? -47.476 -5.772 11.905 1.00 73.69 501 THR A CA 1
ATOM 3356 C C . THR A 1 501 ? -47.297 -5.452 13.394 1.00 73.69 501 THR A C 1
ATOM 3358 O O . THR A 1 501 ? -47.403 -6.377 14.207 1.00 73.69 501 THR A O 1
ATOM 3361 N N . PRO A 1 502 ? -46.945 -4.212 13.781 1.00 59.62 502 PRO A N 1
ATOM 3362 C CA . PRO A 1 502 ? -46.791 -3.866 15.190 1.00 59.62 502 PRO A CA 1
ATOM 3363 C C . PRO A 1 502 ? -48.109 -4.115 15.938 1.00 59.62 502 PRO A C 1
ATOM 3365 O O . PRO A 1 502 ? -49.168 -3.797 15.394 1.00 59.62 502 PRO A O 1
ATOM 3368 N N . PRO A 1 503 ? -48.082 -4.683 17.154 1.00 62.69 503 PRO A N 1
ATOM 3369 C CA . PRO A 1 503 ? -49.278 -4.724 17.981 1.00 62.69 503 PRO A CA 1
ATOM 3370 C C . PRO A 1 503 ? -49.648 -3.289 18.372 1.00 62.69 503 PRO A C 1
ATOM 3372 O O . PRO A 1 503 ? -48.762 -2.495 18.689 1.00 62.69 503 PRO A O 1
ATOM 3375 N N . ASP A 1 504 ? -50.942 -2.968 18.354 1.00 66.12 504 ASP A N 1
ATOM 3376 C CA . ASP A 1 504 ? -51.487 -1.654 18.725 1.00 66.12 504 ASP A CA 1
ATOM 3377 C C . ASP A 1 504 ? -51.451 -1.460 20.255 1.00 66.12 504 ASP A C 1
ATOM 3379 O O . ASP A 1 504 ? -52.470 -1.412 20.939 1.00 66.12 504 ASP A O 1
ATOM 3383 N N . VAL A 1 505 ? -50.239 -1.497 20.820 1.00 72.38 505 VAL A N 1
ATOM 3384 C CA . VAL A 1 505 ? -49.953 -1.376 22.253 1.00 72.38 505 VAL A CA 1
ATOM 3385 C C . VAL A 1 505 ? -48.779 -0.403 22.430 1.00 72.38 505 VAL A C 1
ATOM 3387 O O . VAL A 1 505 ? -47.660 -0.710 22.000 1.00 72.38 505 VAL A O 1
ATOM 3390 N N . PRO A 1 506 ? -48.992 0.767 23.062 1.00 67.19 506 PRO A N 1
ATOM 3391 C CA . PRO A 1 506 ? -47.945 1.761 23.279 1.00 67.19 506 PRO A CA 1
ATOM 3392 C C . PRO A 1 506 ? -46.724 1.185 24.010 1.00 67.19 506 PRO A C 1
ATOM 3394 O O . PRO A 1 506 ? -46.848 0.532 25.045 1.00 67.19 506 PRO A O 1
ATOM 3397 N N . GLY A 1 507 ? -45.527 1.432 23.472 1.00 67.62 507 GLY A N 1
ATOM 3398 C CA . GLY A 1 507 ? -44.264 0.987 24.076 1.00 67.62 507 GLY A CA 1
ATOM 3399 C C . GLY A 1 507 ? -43.902 -0.487 23.848 1.00 67.62 507 GLY A C 1
ATOM 3400 O O . GLY A 1 507 ? -42.941 -0.964 24.451 1.00 67.62 507 GLY A O 1
ATOM 3401 N N . ALA A 1 508 ? -44.624 -1.217 22.990 1.00 75.19 508 ALA A N 1
ATOM 3402 C CA . ALA A 1 508 ? -44.261 -2.584 22.629 1.00 75.19 508 ALA A CA 1
ATOM 3403 C C . ALA A 1 508 ? -42.953 -2.638 21.815 1.00 75.19 508 ALA A C 1
ATOM 3405 O O . ALA A 1 508 ? -42.815 -1.998 20.773 1.00 75.19 508 ALA A O 1
ATOM 3406 N N . THR A 1 509 ? -42.002 -3.460 22.258 1.00 77.12 509 THR A N 1
ATOM 3407 C CA . THR A 1 509 ? -40.731 -3.728 21.573 1.00 77.12 509 THR A CA 1
ATOM 3408 C C . THR A 1 509 ? -40.630 -5.203 21.197 1.00 77.12 509 THR A C 1
ATOM 3410 O O . THR A 1 509 ? -41.186 -6.070 21.869 1.00 77.12 509 THR A O 1
ATOM 3413 N N . SER A 1 510 ? -39.949 -5.507 20.088 1.00 80.19 510 SER A N 1
ATOM 3414 C CA . SER A 1 510 ? -39.745 -6.883 19.618 1.00 80.19 510 SER A CA 1
ATOM 3415 C C . SER A 1 510 ? -38.263 -7.191 19.476 1.00 80.19 510 SER A C 1
ATOM 3417 O O . SER A 1 510 ? -37.528 -6.458 18.817 1.00 80.19 510 SER A O 1
ATOM 3419 N N . THR A 1 511 ? -37.841 -8.306 20.064 1.00 83.38 511 THR A N 1
ATOM 3420 C CA . THR A 1 511 ? -36.518 -8.893 19.840 1.00 83.38 511 THR A CA 1
ATOM 3421 C C . THR A 1 511 ? -36.633 -10.086 18.902 1.00 83.38 511 THR A C 1
ATOM 3423 O O . THR A 1 511 ? -37.661 -10.768 18.854 1.00 83.38 511 THR A O 1
ATOM 3426 N N . TYR A 1 512 ? -35.576 -10.329 18.131 1.00 88.62 512 TYR A N 1
ATOM 3427 C CA . TYR A 1 512 ? -35.546 -11.358 17.099 1.00 88.62 512 TYR A CA 1
ATOM 3428 C C . TYR A 1 512 ? -34.433 -12.348 17.408 1.00 88.62 512 TYR A C 1
ATOM 3430 O O . TYR A 1 512 ? -33.319 -11.947 17.728 1.00 88.62 512 TYR A O 1
ATOM 3438 N N . GLN A 1 513 ? -34.714 -13.637 17.261 1.00 92.81 513 GLN A N 1
ATOM 3439 C CA . GLN A 1 513 ? -33.701 -14.682 17.307 1.00 92.81 513 GLN A CA 1
ATOM 3440 C C . GLN A 1 513 ? -34.000 -15.730 16.240 1.00 92.81 513 GLN A C 1
ATOM 3442 O O . GLN A 1 513 ? -35.031 -16.411 16.264 1.00 92.81 513 GLN A O 1
ATOM 3447 N N . TRP A 1 514 ? -33.087 -15.885 15.283 1.00 91.62 514 TRP A N 1
ATOM 3448 C CA . TRP A 1 514 ? -33.185 -16.960 14.304 1.00 91.62 514 TRP A CA 1
ATOM 3449 C C . TRP A 1 514 ? -32.699 -18.273 14.900 1.00 91.62 514 TRP A C 1
ATOM 3451 O O . TRP A 1 514 ? -31.647 -18.352 15.536 1.00 91.62 514 TRP A O 1
ATOM 3461 N N . GLN A 1 515 ? -33.463 -19.326 14.642 1.00 90.94 515 GLN A N 1
ATOM 3462 C CA . GLN A 1 515 ? -33.162 -20.677 15.082 1.00 90.94 515 GLN A CA 1
ATOM 3463 C C . GLN A 1 515 ? -33.135 -21.629 13.903 1.00 90.94 515 GLN A C 1
ATOM 3465 O O . GLN A 1 515 ? -33.911 -21.497 12.952 1.00 90.94 515 GLN A O 1
ATOM 3470 N N . ARG A 1 516 ? -32.294 -22.654 14.009 1.00 90.12 516 ARG A N 1
ATOM 3471 C CA . ARG A 1 516 ? -32.271 -23.788 13.086 1.00 90.12 516 ARG A CA 1
ATOM 3472 C C . ARG A 1 516 ? -32.529 -25.092 13.817 1.00 90.12 516 ARG A C 1
ATOM 3474 O O . ARG A 1 516 ? -32.306 -25.209 15.017 1.00 90.12 516 ARG A O 1
ATOM 3481 N N . THR A 1 517 ? -32.995 -26.095 13.089 1.00 85.12 517 THR A N 1
ATOM 3482 C CA . THR A 1 517 ? -33.101 -27.449 13.640 1.00 85.12 517 THR A CA 1
ATOM 3483 C C . THR A 1 517 ? -31.714 -28.000 13.983 1.00 85.12 517 THR A C 1
ATOM 3485 O O . THR A 1 517 ? -30.766 -27.775 13.239 1.00 85.12 517 THR A O 1
ATOM 3488 N N . THR A 1 518 ? -31.587 -28.771 15.064 1.00 80.00 518 THR A N 1
ATOM 3489 C CA . THR A 1 518 ? -30.311 -29.402 15.469 1.00 80.00 518 THR A CA 1
ATOM 3490 C C . THR A 1 518 ? -29.841 -30.504 14.516 1.00 80.00 518 THR A C 1
ATOM 3492 O O . THR A 1 518 ? -28.671 -30.877 14.521 1.00 80.00 518 THR A O 1
ATOM 3495 N N . ARG A 1 519 ? -30.738 -31.027 13.669 1.00 77.31 519 ARG A N 1
ATOM 3496 C CA . ARG A 1 519 ? -30.433 -32.043 12.649 1.00 77.31 519 ARG A CA 1
ATOM 3497 C C . ARG A 1 519 ? -30.945 -31.635 11.264 1.00 77.31 519 ARG A C 1
ATOM 3499 O O 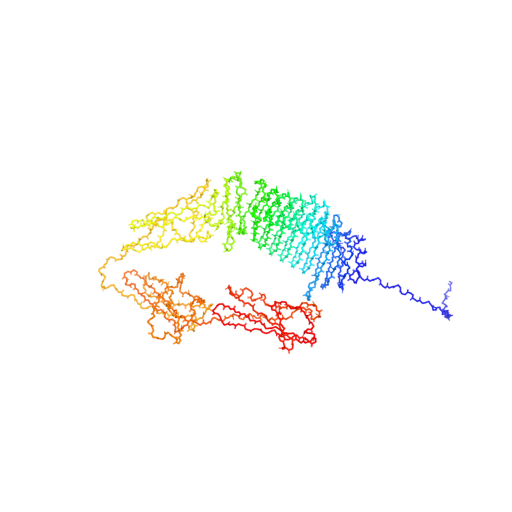. ARG A 1 519 ? -31.981 -30.971 11.138 1.00 77.31 519 ARG A O 1
ATOM 3506 N N . LYS A 1 520 ? -30.239 -32.082 10.218 1.00 80.50 520 LYS A N 1
ATOM 3507 C CA . LYS A 1 520 ? -30.596 -31.898 8.797 1.00 80.50 520 LYS A CA 1
ATOM 3508 C C . LYS A 1 520 ? -31.831 -32.722 8.418 1.00 80.50 520 LYS A C 1
ATOM 3510 O O . LYS A 1 520 ? -32.038 -33.827 8.911 1.00 80.50 520 LYS A O 1
ATOM 3515 N N . ILE A 1 521 ? -32.626 -32.220 7.476 1.00 72.56 521 ILE A N 1
ATOM 3516 C CA . ILE A 1 521 ? -33.816 -32.900 6.952 1.00 72.56 521 ILE A CA 1
ATOM 3517 C C . ILE A 1 521 ? -33.431 -33.740 5.725 1.00 72.56 521 ILE A C 1
ATOM 3519 O O . ILE A 1 521 ? -33.096 -33.194 4.671 1.00 72.56 521 ILE A O 1
ATOM 3523 N N . GLY A 1 522 ? -33.519 -35.069 5.850 1.00 68.75 522 GLY A N 1
ATOM 3524 C CA . GLY A 1 522 ? -33.246 -36.040 4.782 1.00 68.75 522 GLY A CA 1
ATOM 3525 C C . GLY A 1 522 ? -33.885 -37.413 5.043 1.00 68.75 522 GLY A C 1
ATOM 3526 O O . GLY A 1 522 ? -34.398 -37.654 6.136 1.00 68.75 522 GLY A O 1
ATOM 3527 N N . LYS A 1 523 ? -33.861 -38.308 4.039 1.00 56.81 523 LYS A N 1
ATOM 3528 C CA . LYS A 1 523 ? -34.527 -39.630 4.082 1.00 56.81 523 LYS A CA 1
ATOM 3529 C C . LYS A 1 523 ? -34.066 -40.521 5.253 1.00 56.81 523 LYS A C 1
ATOM 3531 O O . LYS A 1 523 ? -34.884 -41.255 5.785 1.00 56.81 523 LYS A O 1
ATOM 3536 N N . ALA A 1 524 ? -32.813 -40.395 5.694 1.00 57.69 524 ALA A N 1
ATOM 3537 C CA . ALA A 1 524 ? -32.215 -41.229 6.744 1.00 57.69 524 ALA A CA 1
ATOM 3538 C C . ALA A 1 524 ? -32.635 -40.880 8.193 1.00 57.69 524 ALA A C 1
ATOM 3540 O O . ALA A 1 524 ? -32.303 -41.613 9.112 1.00 57.69 524 ALA A O 1
ATOM 3541 N N . TRP A 1 525 ? -33.359 -39.775 8.425 1.00 56.12 525 TRP A N 1
ATOM 3542 C CA . TRP A 1 525 ? -33.557 -39.214 9.777 1.00 56.12 525 TRP A CA 1
ATOM 3543 C C . TRP A 1 525 ? -35.025 -38.860 10.066 1.00 56.12 525 TRP A C 1
ATOM 3545 O O . TRP A 1 525 ? -35.340 -37.820 10.656 1.00 56.12 525 TRP A O 1
ATOM 3555 N N . LYS A 1 526 ? -35.956 -39.683 9.568 1.00 54.81 526 LYS A N 1
ATOM 3556 C CA . LYS A 1 526 ? -37.400 -39.400 9.633 1.00 54.81 526 LYS A CA 1
ATOM 3557 C C . LYS A 1 526 ? -38.012 -39.662 11.021 1.00 54.81 526 LYS A C 1
ATOM 3559 O O . LYS A 1 526 ? -38.999 -39.006 11.336 1.00 54.81 526 LYS A O 1
ATOM 3564 N N . HIS A 1 527 ? -37.395 -40.525 11.838 1.00 56.00 527 HIS A N 1
ATOM 3565 C CA . HIS A 1 527 ? -37.982 -41.093 13.065 1.00 56.00 527 HIS A CA 1
ATOM 3566 C C . HIS A 1 527 ? -37.450 -40.531 14.402 1.00 56.00 527 HIS A C 1
ATOM 3568 O O . HIS A 1 527 ? -37.922 -40.948 15.450 1.00 56.00 527 HIS A O 1
ATOM 3574 N N . LEU A 1 528 ? -36.499 -39.586 14.403 1.00 53.00 528 LEU A N 1
ATOM 3575 C CA . LEU A 1 528 ? -35.908 -39.037 15.639 1.00 53.00 528 LEU A CA 1
ATOM 3576 C C . LEU A 1 528 ? -36.461 -37.636 15.987 1.00 53.00 528 LEU A C 1
ATOM 3578 O O . LEU A 1 528 ? -36.707 -36.841 15.067 1.00 53.00 528 LEU A O 1
ATOM 3582 N N . PRO A 1 529 ? -36.625 -37.302 17.285 1.00 54.88 529 PRO A N 1
ATOM 3583 C CA . PRO A 1 529 ? -37.122 -36.000 17.728 1.00 54.88 529 PRO A CA 1
ATOM 3584 C C . PRO A 1 529 ? -36.175 -34.865 17.313 1.00 54.88 529 PRO A C 1
ATOM 3586 O O . PRO A 1 529 ? -34.952 -35.016 17.282 1.00 54.88 529 PRO A O 1
ATOM 3589 N N . ARG A 1 530 ? -36.749 -33.712 16.947 1.00 68.25 530 ARG A N 1
ATOM 3590 C CA . ARG A 1 530 ? -36.014 -32.540 16.444 1.00 68.25 530 ARG A CA 1
ATOM 3591 C C . ARG A 1 530 ? -36.092 -31.403 17.458 1.00 68.25 530 ARG A C 1
ATOM 3593 O O . ARG A 1 530 ? -37.190 -30.935 17.743 1.00 68.25 530 ARG A O 1
ATOM 3600 N N . SER A 1 531 ? -34.945 -30.924 17.932 1.00 81.81 531 SER A N 1
ATOM 3601 C CA . SER A 1 531 ? -34.832 -29.702 18.738 1.00 81.81 531 SER A CA 1
ATOM 3602 C C . SER A 1 531 ? -34.387 -28.508 17.882 1.00 81.81 531 SER A C 1
ATOM 3604 O O . SER A 1 531 ? -33.963 -28.669 16.731 1.00 81.81 531 SER A O 1
ATOM 3606 N N . TRP A 1 532 ? -34.529 -27.301 18.428 1.00 85.00 532 TRP A N 1
ATOM 3607 C CA . TRP A 1 532 ? -34.115 -26.044 17.803 1.00 85.00 532 TRP A CA 1
ATOM 3608 C C . TRP A 1 532 ? -32.946 -25.449 18.578 1.00 85.00 532 TRP A C 1
ATOM 3610 O O . TRP A 1 532 ? -32.913 -25.555 19.798 1.00 85.00 532 TRP A O 1
ATOM 3620 N N . VAL A 1 533 ? -32.006 -24.845 17.860 1.00 86.94 533 VAL A N 1
ATOM 3621 C CA . VAL A 1 533 ? -30.846 -24.156 18.426 1.00 86.94 533 VAL A CA 1
ATOM 3622 C C . VAL A 1 533 ? -30.727 -22.773 17.807 1.00 86.94 533 VAL A C 1
ATOM 3624 O O . VAL A 1 533 ? -31.041 -22.593 16.622 1.00 86.94 533 VAL A O 1
ATOM 3627 N N . ASP A 1 534 ? -30.276 -21.813 18.604 1.00 88.94 534 ASP A N 1
ATOM 3628 C CA . ASP A 1 534 ? -30.018 -20.454 18.152 1.00 88.94 534 ASP A CA 1
ATOM 3629 C C . ASP A 1 534 ? -28.895 -20.426 17.120 1.00 88.94 534 ASP A C 1
ATOM 3631 O O . ASP A 1 534 ? -27.892 -21.140 17.208 1.00 88.94 534 ASP A O 1
ATOM 3635 N N . ILE A 1 535 ? -29.095 -19.608 16.093 1.00 85.19 535 ILE A N 1
ATOM 3636 C CA . ILE A 1 535 ? -28.040 -19.246 15.162 1.00 85.19 535 ILE A CA 1
ATOM 3637 C C . ILE A 1 535 ? -27.319 -18.044 15.788 1.00 85.19 535 ILE A C 1
ATOM 3639 O O . ILE A 1 535 ? -27.949 -16.992 15.940 1.00 85.19 535 ILE A O 1
ATOM 3643 N N . PRO A 1 536 ? -26.029 -18.168 16.154 1.00 80.81 536 PRO A N 1
ATOM 3644 C CA . PRO A 1 536 ? -25.288 -17.071 16.767 1.00 80.81 536 PRO A CA 1
ATOM 3645 C C . PRO A 1 536 ? -25.353 -15.806 15.909 1.00 80.81 536 PRO A C 1
ATOM 3647 O O . PRO A 1 536 ? -25.296 -15.900 14.681 1.00 80.81 536 PRO A O 1
ATOM 3650 N N . THR A 1 537 ? -25.487 -14.653 16.573 1.00 75.50 537 THR A N 1
ATOM 3651 C CA . THR A 1 537 ? -25.525 -13.295 15.988 1.00 75.50 537 THR A CA 1
ATOM 3652 C C . THR A 1 537 ? -26.669 -13.000 15.006 1.00 75.50 537 THR A C 1
ATOM 3654 O O . THR A 1 537 ? -26.743 -11.906 14.452 1.00 75.50 537 THR A O 1
ATOM 3657 N N . ALA A 1 538 ? -27.608 -13.931 14.806 1.00 85.25 538 ALA A N 1
ATOM 3658 C CA . ALA A 1 538 ? -28.767 -13.741 13.939 1.00 85.25 538 ALA A CA 1
ATOM 3659 C C . ALA A 1 538 ? -29.962 -13.161 14.718 1.00 85.25 538 ALA A C 1
ATOM 3661 O O . ALA A 1 538 ? -30.964 -13.844 14.940 1.00 85.25 538 ALA A O 1
ATOM 3662 N N . THR A 1 539 ? -29.843 -11.893 15.123 1.00 88.00 539 THR A N 1
ATOM 3663 C CA . THR A 1 539 ? -30.804 -11.190 15.998 1.00 88.00 539 THR A CA 1
ATOM 3664 C C . THR A 1 539 ? -31.595 -10.073 15.303 1.00 88.00 539 THR A C 1
ATOM 3666 O O . THR A 1 539 ? -32.177 -9.199 15.942 1.00 88.00 539 THR A O 1
ATOM 3669 N N . SER A 1 540 ? -31.632 -10.087 13.968 1.00 86.81 540 SER A N 1
ATOM 3670 C CA . SER A 1 540 ? -32.376 -9.126 13.144 1.00 86.81 540 SER A CA 1
ATOM 3671 C C . SER A 1 540 ? -33.679 -9.731 12.609 1.00 86.81 540 SER A C 1
ATOM 3673 O O . SER A 1 540 ? -33.794 -10.946 12.444 1.00 86.81 540 SER A O 1
ATOM 3675 N N . ALA A 1 541 ? -34.640 -8.883 12.229 1.00 83.62 541 ALA A N 1
ATOM 3676 C CA . ALA A 1 541 ? -35.832 -9.274 11.469 1.00 83.62 541 ALA A CA 1
ATOM 3677 C C . ALA A 1 541 ? -35.500 -9.861 10.078 1.00 83.62 541 ALA A C 1
ATOM 3679 O O . ALA A 1 541 ? -36.362 -10.433 9.408 1.00 83.62 541 ALA A O 1
ATOM 3680 N N . SER A 1 542 ? -34.245 -9.739 9.631 1.00 88.00 542 SER A N 1
ATOM 3681 C CA . SER A 1 542 ? -33.741 -10.378 8.417 1.00 88.00 542 SER A CA 1
ATOM 3682 C C . SER A 1 542 ? -32.589 -11.338 8.699 1.00 88.00 542 SER A C 1
ATOM 3684 O O . SER A 1 542 ? -31.769 -11.106 9.586 1.00 88.00 542 SER A O 1
ATOM 3686 N N . TYR A 1 543 ? -32.517 -12.418 7.924 1.00 90.50 543 TYR A N 1
ATOM 3687 C CA . TYR A 1 543 ? -31.432 -13.385 7.981 1.00 90.50 543 TYR A CA 1
ATOM 3688 C C . TYR A 1 543 ? -31.111 -13.947 6.604 1.00 90.50 543 TYR A C 1
ATOM 3690 O O . TYR A 1 543 ? -31.995 -14.384 5.867 1.00 90.50 543 TYR A O 1
ATOM 3698 N N . THR A 1 544 ? -29.822 -13.990 6.283 1.00 90.62 544 THR A N 1
ATOM 3699 C CA . THR A 1 544 ? -29.310 -14.618 5.065 1.00 90.62 544 THR A CA 1
ATOM 3700 C C . THR A 1 544 ? -28.776 -16.009 5.408 1.00 90.62 544 THR A C 1
ATOM 3702 O O . THR A 1 544 ? -27.741 -16.103 6.076 1.00 90.62 544 THR A O 1
ATOM 3705 N N . PRO A 1 545 ? -29.435 -17.099 4.963 1.00 89.94 545 PRO A N 1
ATOM 3706 C CA . PRO A 1 545 ? -29.000 -18.457 5.269 1.00 89.94 545 PRO A CA 1
ATOM 3707 C C . PRO A 1 545 ? -27.584 -18.738 4.766 1.00 89.94 545 PRO A C 1
ATOM 3709 O O . PRO A 1 545 ? -27.211 -18.355 3.652 1.00 89.94 545 PRO A O 1
ATOM 3712 N N . ARG A 1 546 ? -26.804 -19.453 5.578 1.00 88.56 546 ARG A N 1
ATOM 3713 C CA . ARG A 1 546 ? -25.400 -19.796 5.329 1.00 88.56 546 ARG A CA 1
ATOM 3714 C C . ARG A 1 546 ? -25.258 -21.273 4.935 1.00 88.56 546 ARG A C 1
ATOM 3716 O O . ARG A 1 546 ? -26.184 -22.067 5.123 1.00 88.56 546 ARG A O 1
ATOM 3723 N N . PRO A 1 547 ? -24.086 -21.707 4.429 1.00 84.25 547 PRO A N 1
ATOM 3724 C CA . PRO A 1 547 ? -23.853 -23.112 4.082 1.00 84.25 547 PRO A CA 1
ATOM 3725 C C . PRO A 1 547 ? -24.143 -24.107 5.218 1.00 84.25 547 PRO A C 1
ATOM 3727 O O . PRO A 1 547 ? -24.604 -25.219 4.954 1.00 84.25 547 PRO A O 1
ATOM 3730 N N . ALA A 1 548 ? -23.941 -23.699 6.475 1.00 84.56 548 ALA A N 1
ATOM 3731 C CA . ALA A 1 548 ? -24.239 -24.509 7.657 1.00 84.56 548 ALA A CA 1
ATOM 3732 C C . ALA A 1 548 ? -25.742 -24.825 7.819 1.00 84.56 548 ALA A C 1
ATOM 3734 O O . ALA A 1 548 ? -26.103 -25.878 8.346 1.00 84.56 548 ALA A O 1
ATOM 3735 N N . ASP A 1 549 ? -26.630 -23.977 7.298 1.00 87.56 549 ASP A N 1
ATOM 3736 C CA . ASP A 1 549 ? -28.083 -24.128 7.445 1.00 87.56 549 ASP A CA 1
ATOM 3737 C C . ASP A 1 549 ? -28.683 -25.024 6.362 1.00 87.56 549 ASP A C 1
ATOM 3739 O O . ASP A 1 549 ? -29.869 -25.348 6.396 1.00 87.56 549 ASP A O 1
ATOM 3743 N N . ARG A 1 550 ? -27.863 -25.496 5.416 1.00 88.06 550 ARG A N 1
ATOM 3744 C CA . ARG A 1 550 ? -28.290 -26.386 4.336 1.00 88.06 550 ARG A CA 1
ATOM 3745 C C . ARG A 1 550 ? -29.041 -27.598 4.892 1.00 88.06 550 ARG A C 1
ATOM 3747 O O . ARG A 1 550 ? -28.523 -28.326 5.739 1.00 88.06 550 ARG A O 1
ATOM 3754 N N . LEU A 1 551 ? -30.225 -27.861 4.332 1.00 85.44 551 LEU A N 1
ATOM 3755 C CA . LEU A 1 551 ? -31.153 -28.926 4.738 1.00 85.44 551 LEU A CA 1
ATOM 3756 C C . LEU A 1 551 ? -31.767 -28.764 6.135 1.00 85.44 551 LEU A C 1
ATOM 3758 O O . LEU A 1 551 ? -32.611 -29.583 6.495 1.00 85.44 551 LEU A O 1
ATOM 3762 N N . HIS A 1 552 ? -31.424 -27.733 6.899 1.00 86.81 552 HIS A N 1
ATOM 3763 C CA . HIS A 1 552 ? -32.131 -27.413 8.131 1.00 86.81 552 HIS A CA 1
ATOM 3764 C C . HIS A 1 552 ? -33.426 -26.668 7.819 1.00 86.81 552 HIS A C 1
ATOM 3766 O O . HIS A 1 552 ? -33.607 -26.089 6.742 1.00 86.81 552 HIS A O 1
ATOM 3772 N N . ARG A 1 553 ? -34.360 -26.704 8.764 1.00 87.56 553 ARG A N 1
ATOM 3773 C CA . ARG A 1 553 ? -35.426 -25.706 8.814 1.00 87.56 553 ARG A CA 1
ATOM 3774 C C . ARG A 1 553 ? -34.935 -24.541 9.650 1.00 87.56 553 ARG A C 1
ATOM 3776 O O . ARG A 1 553 ? -34.254 -24.762 10.646 1.00 87.56 553 ARG A O 1
ATOM 3783 N N . ILE A 1 554 ? -35.314 -23.342 9.236 1.00 88.81 554 ILE A N 1
ATOM 3784 C CA . ILE A 1 554 ? -35.080 -22.119 9.990 1.00 88.81 554 ILE A CA 1
ATOM 3785 C C . ILE A 1 554 ? -36.422 -21.530 10.410 1.00 88.81 554 ILE A C 1
ATOM 3787 O O . ILE A 1 554 ? -37.430 -21.689 9.712 1.00 88.81 554 ILE A O 1
ATOM 3791 N N . ARG A 1 555 ? -36.440 -20.905 11.577 1.00 89.81 555 ARG A N 1
ATOM 3792 C CA . ARG A 1 555 ? -37.582 -20.157 12.096 1.00 89.81 555 ARG A CA 1
ATOM 3793 C C . ARG A 1 555 ? -37.070 -18.885 12.741 1.00 89.81 555 ARG A C 1
ATOM 3795 O O . ARG A 1 555 ? -35.949 -18.876 13.249 1.00 89.81 555 ARG A O 1
ATOM 3802 N N . LEU A 1 556 ? -37.910 -17.865 12.751 1.00 90.94 556 LEU A N 1
ATOM 3803 C CA . LEU A 1 556 ? -37.669 -16.674 13.542 1.00 90.94 556 LEU A CA 1
ATOM 3804 C C . LEU A 1 556 ? -38.524 -16.747 14.805 1.00 90.94 556 LEU A C 1
ATOM 3806 O O . LEU A 1 556 ? -39.736 -16.962 14.730 1.00 90.94 556 LEU A O 1
ATOM 3810 N N . VAL A 1 557 ? -37.871 -16.617 15.952 1.00 89.31 557 VAL A N 1
ATOM 3811 C CA . VAL A 1 557 ? -38.516 -16.431 17.247 1.00 89.31 557 VAL A CA 1
ATOM 3812 C C . VAL A 1 557 ? -38.559 -14.934 17.500 1.00 89.31 557 VAL A C 1
ATOM 3814 O O . VAL A 1 557 ? -37.518 -14.280 17.503 1.00 89.31 557 VAL A O 1
ATOM 3817 N N . ILE A 1 558 ? -39.766 -14.401 17.642 1.00 86.94 558 ILE A N 1
ATOM 3818 C CA . ILE A 1 558 ? -40.007 -12.992 17.923 1.00 86.94 558 ILE A CA 1
ATOM 3819 C C . ILE A 1 558 ? -40.553 -12.924 19.336 1.00 86.94 558 ILE A C 1
ATOM 3821 O O . ILE A 1 558 ? -41.602 -13.509 19.611 1.00 86.94 558 ILE A O 1
ATOM 3825 N N . THR A 1 559 ? -39.840 -12.249 20.225 1.00 85.00 559 THR A N 1
ATOM 3826 C CA . THR A 1 559 ? -40.301 -12.029 21.594 1.00 85.00 559 THR A CA 1
ATOM 3827 C C . THR A 1 559 ? -40.721 -10.581 21.704 1.00 85.00 559 THR A C 1
ATOM 3829 O O . THR A 1 559 ? -39.878 -9.684 21.650 1.00 85.00 559 THR A O 1
ATOM 3832 N N . THR A 1 560 ? -42.029 -10.366 21.814 1.00 80.50 560 THR A N 1
ATOM 3833 C CA . THR A 1 560 ? -42.602 -9.038 22.003 1.00 80.50 560 THR A CA 1
ATOM 3834 C C . THR A 1 560 ? -42.854 -8.808 23.480 1.00 80.50 560 THR A C 1
ATOM 3836 O O . THR A 1 560 ? -43.450 -9.646 24.162 1.00 80.50 560 THR A O 1
ATOM 3839 N N . THR A 1 561 ? -42.405 -7.659 23.957 1.00 76.81 561 THR A N 1
ATOM 3840 C CA . THR A 1 561 ? -42.566 -7.198 25.330 1.00 76.81 561 THR A CA 1
ATOM 3841 C C . THR A 1 561 ? -43.213 -5.828 25.302 1.00 76.81 561 THR A C 1
ATOM 3843 O O . THR A 1 561 ? -42.804 -4.975 24.522 1.00 76.81 561 THR A O 1
ATOM 3846 N N . ALA A 1 562 ? -44.205 -5.606 26.153 1.00 75.56 562 ALA A N 1
ATOM 3847 C CA . ALA A 1 562 ? -44.732 -4.278 26.419 1.00 75.56 562 ALA A CA 1
ATOM 3848 C C . ALA A 1 562 ? -44.881 -4.119 27.934 1.00 75.56 562 ALA A C 1
ATOM 3850 O O . ALA A 1 562 ? -45.153 -5.116 28.617 1.00 75.56 562 ALA A O 1
ATOM 3851 N N . PRO A 1 563 ? -44.725 -2.899 28.469 1.00 70.81 563 PRO A N 1
ATOM 3852 C CA . PRO A 1 563 ? -44.997 -2.632 29.875 1.00 70.81 563 PRO A CA 1
ATOM 3853 C C . PRO A 1 563 ? -46.393 -3.141 30.278 1.00 70.81 563 PRO A C 1
ATOM 3855 O O . PRO A 1 563 ? -47.368 -2.965 29.545 1.00 70.81 563 PRO A O 1
ATOM 3858 N N . GLY A 1 564 ? -46.492 -3.822 31.423 1.00 66.62 564 GLY A N 1
ATOM 3859 C CA . GLY A 1 564 ? -47.768 -4.312 31.965 1.00 66.62 564 GLY A CA 1
ATOM 3860 C C . GLY A 1 564 ? -48.411 -5.503 31.236 1.00 66.62 564 GLY A C 1
ATOM 3861 O O . GLY A 1 564 ? -49.569 -5.803 31.507 1.00 66.62 564 GLY A O 1
ATOM 3862 N N . HIS A 1 565 ? -47.701 -6.193 30.336 1.00 72.50 565 HIS A N 1
ATOM 3863 C CA . HIS A 1 565 ? -48.222 -7.366 29.623 1.00 72.50 565 HIS A CA 1
ATOM 3864 C C . HIS A 1 565 ? -47.296 -8.581 29.753 1.00 72.50 565 HIS A C 1
ATOM 3866 O O . HIS A 1 565 ? -46.079 -8.443 29.876 1.00 72.50 565 HIS A O 1
ATOM 3872 N N . GLN A 1 566 ? -47.856 -9.794 29.662 1.00 73.75 566 GLN A N 1
ATOM 3873 C CA . GLN A 1 566 ? -47.036 -11.003 29.519 1.00 73.75 566 GLN A CA 1
ATOM 3874 C C . GLN A 1 566 ? -46.272 -10.965 28.183 1.00 73.75 566 GLN A C 1
ATOM 3876 O O . GLN A 1 566 ? -46.906 -10.749 27.140 1.00 73.75 566 GLN A O 1
ATOM 3881 N N . PRO A 1 567 ? -44.948 -11.232 28.176 1.00 71.12 567 PRO A N 1
ATOM 3882 C CA . PRO A 1 567 ? -44.191 -11.387 26.945 1.00 71.12 567 PRO A CA 1
ATOM 3883 C C . PRO A 1 567 ? -44.846 -12.439 26.062 1.00 71.12 567 PRO A C 1
ATOM 3885 O O . PRO A 1 567 ? -45.194 -13.534 26.515 1.00 71.12 567 PRO A O 1
ATOM 3888 N N . ARG A 1 568 ? -45.004 -12.119 24.783 1.00 80.81 568 ARG A N 1
ATOM 3889 C CA . ARG A 1 568 ? -45.552 -13.060 23.816 1.00 80.81 568 ARG A CA 1
ATOM 3890 C C . ARG A 1 568 ? -44.469 -13.470 22.846 1.00 80.81 568 ARG A C 1
ATOM 3892 O O . ARG A 1 568 ? -43.882 -12.642 22.153 1.00 80.81 568 ARG A O 1
ATOM 3899 N N . THR A 1 569 ? -44.242 -14.775 22.769 1.00 84.00 569 THR A N 1
ATOM 3900 C CA . THR A 1 569 ? -43.370 -15.355 21.756 1.00 84.00 569 THR A CA 1
ATOM 3901 C C . THR A 1 569 ? -44.192 -15.754 20.540 1.00 84.00 569 THR A C 1
ATOM 3903 O O . THR A 1 569 ? -45.037 -16.648 20.610 1.00 84.00 569 THR A O 1
ATOM 3906 N N . THR A 1 570 ? -43.908 -15.124 19.405 1.00 84.31 570 THR A N 1
ATOM 3907 C CA . THR A 1 570 ? -44.459 -15.501 18.104 1.00 84.31 570 THR A CA 1
ATOM 3908 C C . THR A 1 570 ? -43.382 -16.209 17.295 1.00 84.31 570 THR A C 1
ATOM 3910 O O . THR A 1 570 ? -42.274 -15.708 17.115 1.00 84.31 570 THR A O 1
ATOM 3913 N N . VAL A 1 571 ? -43.691 -17.411 16.810 1.00 85.81 571 VAL A N 1
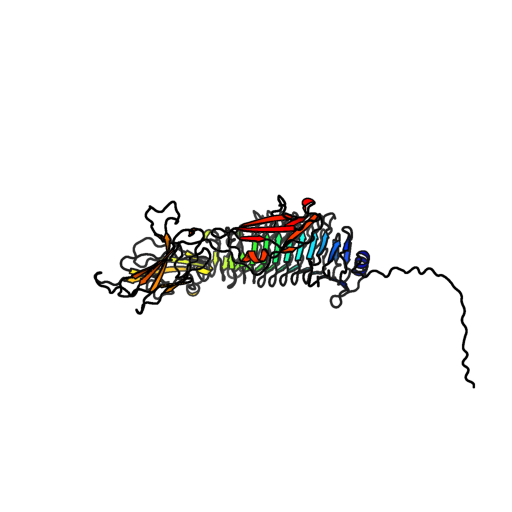ATOM 3914 C CA . VAL A 1 571 ? -42.746 -18.223 16.037 1.00 85.81 571 VAL A CA 1
ATOM 3915 C C . VAL A 1 571 ? -43.141 -18.205 14.570 1.00 85.81 571 VAL A C 1
ATOM 3917 O O . VAL A 1 571 ? -44.076 -18.893 14.161 1.00 85.81 571 VAL A O 1
ATOM 3920 N N . THR A 1 572 ? -42.363 -17.496 13.759 1.00 85.94 572 THR A N 1
ATOM 3921 C CA . THR A 1 572 ? -42.541 -17.476 12.305 1.00 85.94 572 THR A CA 1
ATOM 3922 C C . THR A 1 572 ? -41.791 -18.651 11.697 1.00 85.94 572 THR A C 1
ATOM 3924 O O . THR A 1 572 ? -40.557 -18.678 11.639 1.00 85.94 572 THR A O 1
ATOM 3927 N N . ARG A 1 573 ? -42.531 -19.673 11.264 1.00 80.81 573 ARG A N 1
ATOM 3928 C CA . ARG A 1 573 ? -41.943 -20.855 10.626 1.00 80.81 573 ARG A CA 1
ATOM 3929 C C . ARG A 1 573 ? -41.835 -20.633 9.132 1.00 80.81 573 ARG A C 1
ATOM 3931 O O . ARG A 1 573 ? -42.842 -20.425 8.464 1.00 80.81 573 ARG A O 1
ATOM 3938 N N . LEU A 1 574 ? -40.637 -20.817 8.586 1.00 81.38 574 LEU A N 1
ATOM 3939 C CA . LEU A 1 574 ? -40.515 -20.916 7.143 1.00 81.38 574 LEU A CA 1
ATOM 3940 C C . LEU A 1 574 ? -41.077 -22.259 6.659 1.00 81.38 574 LEU A C 1
ATOM 3942 O O . LEU A 1 574 ? -40.842 -23.308 7.280 1.00 81.38 574 LEU A O 1
ATOM 3946 N N . PRO A 1 575 ? -41.791 -22.266 5.523 1.00 64.50 575 PRO A N 1
ATOM 3947 C CA . PRO A 1 575 ? -42.589 -23.414 5.112 1.00 64.50 575 PRO A CA 1
ATOM 3948 C C . PRO A 1 575 ? -41.725 -24.648 4.817 1.00 64.50 575 PRO A C 1
ATOM 3950 O O . PRO A 1 575 ? -42.169 -25.790 4.987 1.00 64.50 575 PRO A O 1
ATOM 3953 N N . ARG A 1 576 ? -40.460 -24.471 4.403 1.00 77.94 576 ARG A N 1
ATOM 3954 C CA . ARG A 1 576 ? -39.599 -25.558 3.905 1.00 77.94 576 ARG A CA 1
ATOM 3955 C C . ARG A 1 576 ? -38.135 -25.416 4.342 1.00 77.94 576 ARG A C 1
ATOM 3957 O O . ARG A 1 576 ? -37.713 -24.388 4.852 1.00 77.94 576 ARG A O 1
ATOM 3964 N N . ARG A 1 577 ? -37.376 -26.506 4.178 1.00 85.06 577 ARG A N 1
ATOM 3965 C CA . ARG A 1 577 ? -35.931 -26.570 4.467 1.00 85.06 577 ARG A CA 1
ATOM 3966 C C . ARG A 1 577 ? -35.133 -25.608 3.582 1.00 85.06 577 ARG A C 1
ATOM 3968 O O . ARG A 1 577 ? -35.521 -25.396 2.432 1.00 85.06 577 ARG A O 1
ATOM 3975 N N . VAL A 1 578 ? -33.988 -25.147 4.080 1.00 87.75 578 VAL A N 1
ATOM 3976 C CA . VAL A 1 578 ? -33.036 -24.325 3.325 1.00 87.75 578 VAL A CA 1
ATOM 3977 C C . VAL A 1 578 ? -32.461 -25.128 2.159 1.00 87.75 578 VAL A C 1
ATOM 3979 O O . VAL A 1 578 ? -31.913 -26.226 2.334 1.00 87.75 578 VAL A O 1
ATOM 3982 N N . LEU A 1 579 ? -32.616 -24.582 0.955 1.00 88.94 579 LEU A N 1
ATOM 3983 C CA . LEU A 1 579 ? -32.084 -25.135 -0.283 1.00 88.94 579 LEU A CA 1
ATOM 3984 C C . LEU A 1 579 ? -30.717 -24.539 -0.620 1.00 88.94 579 LEU A C 1
ATOM 3986 O O . LEU A 1 579 ? -30.280 -23.542 -0.047 1.00 88.94 579 LEU A O 1
ATOM 3990 N N . LYS A 1 580 ? -30.049 -25.170 -1.588 1.00 86.19 580 LYS A N 1
ATOM 3991 C CA . LYS A 1 580 ? -28.846 -24.601 -2.185 1.00 86.19 580 LYS A CA 1
ATOM 3992 C C . LYS A 1 580 ? -29.158 -23.223 -2.786 1.00 86.19 580 LYS A C 1
ATOM 3994 O O . LYS A 1 580 ? -30.225 -23.025 -3.380 1.00 86.19 580 LYS A O 1
ATOM 3999 N N . GLY A 1 581 ? -28.210 -22.307 -2.620 1.00 84.56 581 GLY A N 1
ATOM 4000 C CA . GLY A 1 581 ? -28.217 -21.010 -3.284 1.00 84.56 581 GLY A CA 1
ATOM 4001 C C . GLY A 1 581 ? -27.953 -21.137 -4.781 1.00 84.56 581 GLY A C 1
ATOM 4002 O O . GLY A 1 581 ? -27.439 -22.157 -5.256 1.00 84.56 581 GLY A O 1
ATOM 4003 N N . HIS A 1 582 ? -28.289 -20.089 -5.523 1.00 84.38 582 HIS A N 1
ATOM 4004 C CA . HIS A 1 582 ? -27.910 -19.942 -6.924 1.00 84.38 582 HIS A CA 1
ATOM 4005 C C . HIS A 1 582 ? -26.835 -18.868 -7.024 1.00 84.38 582 HIS A C 1
ATOM 4007 O O . HIS A 1 582 ? -27.000 -17.777 -6.488 1.00 84.38 582 HIS A O 1
ATOM 4013 N N . LEU A 1 583 ? -25.738 -19.178 -7.711 1.00 75.25 583 LEU A N 1
ATOM 4014 C CA . LEU A 1 583 ? -24.753 -18.163 -8.065 1.00 75.25 583 LEU A CA 1
ATOM 4015 C C . LEU A 1 583 ? -25.400 -17.174 -9.048 1.00 75.25 583 LEU A C 1
ATOM 4017 O O . LEU A 1 583 ? -26.053 -17.606 -10.009 1.00 75.25 583 LEU A O 1
ATOM 4021 N N . ARG A 1 584 ? -25.246 -15.866 -8.791 1.00 69.12 584 ARG A N 1
ATOM 4022 C CA . ARG A 1 584 ? -25.752 -14.802 -9.673 1.00 69.12 584 ARG A CA 1
ATOM 4023 C C . ARG A 1 584 ? -25.165 -14.952 -11.082 1.00 69.12 584 ARG A C 1
ATOM 4025 O O . ARG A 1 584 ? -24.035 -15.405 -11.255 1.00 69.12 584 ARG A O 1
ATOM 4032 N N . ARG A 1 585 ? -25.970 -14.614 -12.096 1.00 64.25 585 ARG A N 1
ATOM 4033 C CA . ARG A 1 585 ? -25.523 -14.480 -13.489 1.00 64.25 585 ARG A CA 1
ATOM 4034 C C . ARG A 1 585 ? -25.117 -13.021 -13.703 1.00 64.25 585 ARG A C 1
ATOM 4036 O O . ARG A 1 585 ? -26.012 -12.191 -13.607 1.00 64.25 585 ARG A O 1
ATOM 4043 N N . PRO A 1 586 ? -23.847 -12.698 -13.966 1.00 59.47 586 PRO A N 1
ATOM 4044 C CA . PRO A 1 586 ? -23.504 -11.399 -14.521 1.00 59.47 586 PRO A CA 1
ATOM 4045 C C . PRO A 1 586 ? -23.825 -11.367 -16.022 1.00 59.47 586 PRO A C 1
ATOM 4047 O O . PRO A 1 586 ? -23.862 -12.411 -16.682 1.00 59.47 586 PRO A O 1
ATOM 4050 N N . ASP A 1 587 ? -24.023 -10.161 -16.550 1.00 58.78 587 ASP A N 1
ATOM 4051 C CA . ASP A 1 587 ? -24.417 -9.927 -17.946 1.00 58.78 587 ASP A CA 1
ATOM 4052 C C . ASP A 1 587 ? -2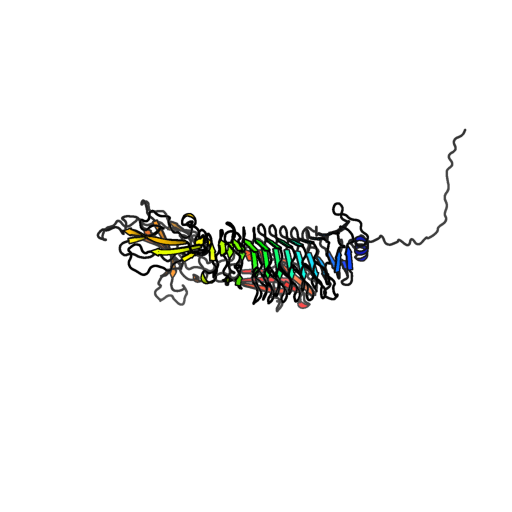3.256 -10.122 -18.943 1.00 58.78 587 ASP A C 1
ATOM 4054 O O . ASP A 1 587 ? -23.465 -10.320 -20.141 1.00 58.78 587 ASP A O 1
ATOM 4058 N N . ALA A 1 588 ? -22.012 -10.149 -18.451 1.00 63.47 588 ALA A N 1
ATOM 4059 C CA . ALA A 1 588 ? -20.815 -10.310 -19.270 1.00 63.47 588 ALA A CA 1
ATOM 4060 C C . ALA A 1 588 ? -20.593 -11.769 -19.727 1.00 63.47 588 ALA A C 1
ATOM 4062 O O . ALA A 1 588 ? -20.487 -12.702 -18.920 1.00 63.47 588 ALA A O 1
ATOM 4063 N N . ARG A 1 589 ? -20.449 -11.970 -21.046 1.00 77.31 589 ARG A N 1
ATOM 4064 C CA . ARG A 1 589 ? -20.070 -13.264 -21.640 1.00 77.31 589 ARG A CA 1
ATOM 4065 C C . ARG A 1 589 ? -18.577 -13.545 -21.450 1.00 77.31 589 ARG A C 1
ATOM 4067 O O . ARG A 1 589 ? -17.739 -12.682 -21.697 1.00 77.31 589 ARG A O 1
ATOM 4074 N N . ILE A 1 590 ? -18.238 -14.786 -21.092 1.00 83.81 590 ILE A N 1
ATOM 4075 C CA . ILE A 1 590 ? -16.843 -15.250 -21.062 1.00 83.81 590 ILE A CA 1
ATOM 4076 C C . ILE A 1 590 ? -16.413 -15.598 -22.488 1.00 83.81 590 ILE A C 1
ATOM 4078 O O . ILE A 1 590 ? -17.075 -16.384 -23.170 1.00 83.81 590 ILE A O 1
ATOM 4082 N N . THR A 1 591 ? -15.297 -15.024 -22.928 1.00 87.31 591 THR A N 1
ATOM 4083 C CA . THR A 1 591 ? -14.736 -15.222 -24.273 1.00 87.31 591 THR A CA 1
ATOM 4084 C C . THR A 1 591 ? -13.269 -15.630 -24.191 1.00 87.31 591 THR A C 1
ATOM 4086 O O . THR A 1 591 ? -12.609 -15.389 -23.182 1.00 87.31 591 THR A O 1
ATOM 4089 N N . ILE A 1 592 ? -12.761 -16.274 -25.241 1.00 89.19 592 ILE A N 1
ATOM 4090 C CA . ILE A 1 592 ? -11.334 -16.577 -25.388 1.00 89.19 592 ILE A CA 1
ATOM 4091 C C . ILE A 1 592 ? -10.698 -15.417 -26.158 1.00 89.19 592 ILE A C 1
ATOM 4093 O O . ILE A 1 592 ? -11.194 -15.052 -27.222 1.00 89.19 592 ILE A O 1
ATOM 4097 N N . ARG A 1 593 ? -9.630 -14.827 -25.615 1.00 87.69 593 ARG A N 1
ATOM 4098 C CA . ARG A 1 593 ? -8.858 -13.739 -26.239 1.00 87.69 593 ARG A CA 1
ATOM 4099 C C . ARG A 1 593 ? -7.375 -14.103 -26.316 1.00 87.69 593 ARG A C 1
ATOM 4101 O O . ARG A 1 593 ? -6.899 -14.845 -25.463 1.00 87.69 593 ARG A O 1
ATOM 4108 N N . GLY A 1 594 ? -6.660 -13.538 -27.284 1.00 83.94 594 GLY A N 1
ATOM 4109 C CA . GLY A 1 594 ? -5.241 -13.810 -27.549 1.00 83.94 594 GLY A CA 1
ATOM 4110 C C . GLY A 1 594 ? -5.023 -14.488 -28.903 1.00 83.94 594 GLY A C 1
ATOM 4111 O O . GLY A 1 594 ? -5.992 -14.935 -29.528 1.00 83.94 594 GLY A O 1
ATOM 4112 N N . SER A 1 595 ? -3.762 -14.543 -29.343 1.00 80.88 595 SER A N 1
ATOM 4113 C CA . SER A 1 595 ? -3.370 -15.253 -30.567 1.00 80.88 595 SER A CA 1
ATOM 4114 C C . SER A 1 595 ? -3.552 -16.765 -30.391 1.00 80.88 595 SER A C 1
ATOM 4116 O O . SER A 1 595 ? -3.318 -17.311 -29.311 1.00 80.88 595 SER A O 1
ATOM 4118 N N . ARG A 1 596 ? -4.007 -17.421 -31.464 1.00 79.25 596 ARG A N 1
ATOM 4119 C CA . ARG A 1 596 ? -4.202 -18.875 -31.537 1.00 79.25 596 ARG A CA 1
ATOM 4120 C C . ARG A 1 596 ? -3.049 -19.593 -32.239 1.00 79.25 596 ARG A C 1
ATOM 4122 O O . ARG A 1 596 ? -3.168 -20.785 -32.501 1.00 79.25 596 ARG A O 1
ATOM 4129 N N . ASP A 1 597 ? -1.964 -18.886 -32.532 1.00 82.75 597 ASP A N 1
ATOM 4130 C CA . ASP A 1 597 ? -0.809 -19.481 -33.192 1.00 82.75 597 ASP A CA 1
ATOM 4131 C C . ASP A 1 597 ? -0.085 -20.434 -32.237 1.00 82.75 597 ASP A C 1
ATOM 4133 O O . ASP A 1 597 ? -0.156 -20.301 -31.010 1.00 82.75 597 ASP A O 1
ATOM 4137 N N . LEU A 1 598 ? 0.599 -21.426 -32.801 1.00 84.06 598 LEU A N 1
ATOM 4138 C CA . LEU A 1 598 ? 1.338 -22.420 -32.030 1.00 84.06 598 LEU A CA 1
ATOM 4139 C C . LEU A 1 598 ? 2.369 -21.732 -31.117 1.00 84.06 598 LEU A C 1
ATOM 4141 O O . LEU A 1 598 ? 3.149 -20.906 -31.571 1.00 84.06 598 LEU A O 1
ATOM 4145 N N . GLY A 1 599 ? 2.377 -22.079 -29.829 1.00 80.69 599 GLY A N 1
ATOM 4146 C CA . GLY A 1 599 ? 3.255 -21.476 -28.821 1.00 80.69 599 GLY A CA 1
ATOM 4147 C C . GLY A 1 599 ? 2.685 -20.224 -28.143 1.00 80.69 599 GLY A C 1
ATOM 4148 O O . GLY A 1 599 ? 3.120 -19.893 -27.040 1.00 80.69 599 GLY A O 1
ATOM 4149 N N . ASN A 1 600 ? 1.656 -19.585 -28.712 1.00 85.38 600 ASN A N 1
ATOM 4150 C CA . ASN A 1 600 ? 1.018 -18.412 -28.115 1.00 85.38 600 ASN A CA 1
ATOM 4151 C C . ASN A 1 600 ? -0.016 -18.782 -27.053 1.00 85.38 600 ASN A C 1
ATOM 4153 O O . ASN A 1 600 ? -0.581 -19.877 -27.029 1.00 85.38 600 ASN A O 1
ATOM 4157 N N . THR A 1 601 ? -0.269 -17.852 -26.133 1.00 88.00 601 THR A N 1
ATOM 4158 C CA . THR A 1 601 ? -1.171 -18.084 -25.004 1.00 88.00 601 THR A CA 1
ATOM 4159 C C . THR A 1 601 ? -2.506 -17.376 -25.197 1.00 88.00 601 THR A C 1
ATOM 4161 O O . THR A 1 601 ? -2.593 -16.149 -25.208 1.00 88.00 601 THR A O 1
ATOM 4164 N N . VAL A 1 602 ? -3.583 -18.158 -25.246 1.00 87.94 602 VAL A N 1
ATOM 4165 C CA . VAL A 1 602 ? -4.954 -17.647 -25.165 1.00 87.94 602 VAL A CA 1
ATOM 4166 C C . VAL A 1 602 ? -5.415 -17.565 -23.712 1.00 87.94 602 VAL A C 1
ATOM 4168 O O . VAL A 1 602 ? -5.023 -18.367 -22.865 1.00 87.94 602 VAL A O 1
ATOM 4171 N N . ARG A 1 603 ? -6.290 -16.607 -23.398 1.00 90.44 603 ARG A N 1
ATOM 4172 C CA . ARG A 1 603 ? -6.831 -16.377 -22.051 1.00 90.44 603 ARG A CA 1
ATOM 4173 C C . ARG A 1 603 ? -8.345 -16.236 -22.045 1.00 90.44 603 ARG A C 1
ATOM 4175 O O . ARG A 1 603 ? -8.947 -15.734 -22.993 1.00 90.44 603 ARG A O 1
ATOM 4182 N N . LEU A 1 604 ? -8.961 -16.614 -20.932 1.00 87.25 604 LEU A N 1
ATOM 4183 C CA . LEU A 1 604 ? -10.378 -16.359 -20.680 1.00 87.25 604 LEU A CA 1
ATOM 4184 C C . LEU A 1 604 ? -10.595 -14.914 -20.217 1.00 87.25 604 LEU A C 1
ATOM 4186 O O . LEU A 1 604 ? -10.175 -14.533 -19.124 1.00 87.25 604 LEU A O 1
ATOM 4190 N N . ALA A 1 605 ? -11.294 -14.124 -21.028 1.00 82.19 605 ALA A N 1
ATOM 4191 C CA . ALA A 1 605 ? -11.713 -12.763 -20.711 1.00 82.19 605 ALA A CA 1
ATOM 4192 C C . ALA A 1 605 ? -13.130 -12.737 -20.112 1.00 82.19 605 ALA A C 1
ATOM 4194 O O . ALA A 1 605 ? -13.965 -13.587 -20.422 1.00 82.19 605 ALA A O 1
ATOM 4195 N N . GLY A 1 606 ? -13.404 -11.761 -19.240 1.00 74.31 606 GLY A N 1
ATOM 4196 C CA . GLY A 1 606 ? -14.703 -11.590 -18.567 1.00 74.31 606 GLY A CA 1
ATOM 4197 C C . GLY A 1 606 ? -14.871 -12.388 -17.266 1.00 74.31 606 GLY A C 1
ATOM 4198 O O . GLY A 1 606 ? -15.787 -12.122 -16.494 1.00 74.31 606 GLY A O 1
ATOM 4199 N N . LEU A 1 607 ? -13.952 -13.310 -16.946 1.00 74.00 607 LEU A N 1
ATOM 4200 C CA . LEU A 1 607 ? -13.988 -14.066 -15.684 1.00 74.00 607 LEU A CA 1
ATOM 4201 C C . LEU A 1 607 ? -13.691 -13.182 -14.452 1.00 74.00 607 LEU A C 1
ATOM 4203 O O . LEU A 1 607 ? -14.095 -13.520 -13.343 1.00 74.00 607 LEU A O 1
ATOM 4207 N N . ALA A 1 608 ? -13.018 -12.039 -14.635 1.00 66.25 608 ALA A N 1
ATOM 4208 C CA . ALA A 1 608 ? -12.756 -11.069 -13.569 1.00 66.25 608 ALA A CA 1
ATOM 4209 C C . ALA A 1 608 ? -14.039 -10.406 -13.037 1.00 66.25 608 ALA A C 1
ATOM 4211 O O . ALA A 1 608 ? -14.130 -10.171 -11.843 1.00 66.25 608 ALA A O 1
ATOM 4212 N N . HIS A 1 609 ? -15.066 -10.220 -13.874 1.00 63.53 609 HIS A N 1
ATOM 4213 C CA . HIS A 1 609 ? -16.358 -9.651 -13.452 1.00 63.53 609 HIS A CA 1
ATOM 4214 C C . HIS A 1 609 ? -17.149 -10.594 -12.530 1.00 63.53 609 HIS A C 1
ATOM 4216 O O . HIS A 1 609 ? -18.112 -10.191 -11.885 1.00 63.53 609 HIS A O 1
ATOM 4222 N N . TYR A 1 610 ? -16.740 -11.864 -12.451 1.00 62.91 610 TYR A N 1
ATOM 4223 C CA . TYR A 1 610 ? -17.262 -12.790 -11.456 1.00 62.91 610 TYR A CA 1
ATOM 4224 C C . TYR A 1 610 ? -16.548 -12.624 -10.103 1.00 62.91 610 TYR A C 1
ATOM 4226 O O . TYR A 1 610 ? -17.110 -13.038 -9.100 1.00 62.91 610 TYR A O 1
ATOM 4234 N N . ARG A 1 611 ? -15.347 -12.022 -10.032 1.00 59.28 611 ARG A N 1
ATOM 4235 C CA . ARG A 1 611 ? -14.508 -11.958 -8.816 1.00 59.28 611 ARG A CA 1
ATOM 4236 C C . ARG A 1 611 ? -15.172 -11.186 -7.678 1.00 59.28 611 ARG A C 1
ATOM 4238 O O . ARG A 1 611 ? -15.203 -11.707 -6.570 1.00 59.28 611 ARG A O 1
ATOM 4245 N N . ASP A 1 612 ? -15.795 -10.051 -7.975 1.00 53.56 612 ASP A N 1
ATOM 4246 C CA . ASP A 1 612 ? -16.455 -9.208 -6.963 1.00 53.56 612 ASP A CA 1
ATOM 4247 C C . ASP A 1 612 ? -17.808 -9.782 -6.500 1.00 53.56 612 ASP A C 1
ATOM 4249 O O . ASP A 1 612 ? -18.379 -9.355 -5.501 1.00 53.56 612 ASP A O 1
ATOM 4253 N N . GLN A 1 613 ? -18.318 -10.798 -7.208 1.00 54.22 613 GLN A N 1
ATOM 4254 C CA . GLN A 1 613 ? -19.583 -11.486 -6.915 1.00 54.22 613 GLN A CA 1
ATOM 4255 C C . GLN A 1 613 ? -19.387 -12.931 -6.430 1.00 54.22 613 GLN A C 1
ATOM 4257 O O . GLN A 1 613 ? -20.352 -13.604 -6.049 1.00 54.22 613 GLN A O 1
ATOM 4262 N N . LEU A 1 614 ? -18.154 -13.442 -6.476 1.00 57.50 614 LEU A N 1
ATOM 4263 C CA . LEU A 1 614 ? -17.814 -14.771 -5.996 1.00 57.50 614 LEU A CA 1
ATOM 4264 C C . LEU A 1 614 ? -17.810 -14.731 -4.471 1.00 57.50 614 LEU A C 1
ATOM 4266 O O . LEU A 1 614 ? -17.033 -14.023 -3.841 1.00 57.50 614 LEU A O 1
ATOM 4270 N N . LEU A 1 615 ? -18.699 -15.523 -3.876 1.00 58.34 615 LEU A N 1
ATOM 4271 C CA . LEU A 1 615 ? -18.751 -15.706 -2.431 1.00 58.34 615 LEU A CA 1
ATOM 4272 C C . LEU A 1 615 ? -17.379 -16.145 -1.907 1.00 58.34 615 LEU A C 1
ATOM 4274 O O . LEU A 1 615 ? -16.723 -16.990 -2.525 1.00 58.34 615 LEU A O 1
ATOM 4278 N N . ALA A 1 616 ? -16.986 -15.623 -0.744 1.00 57.38 616 ALA A N 1
ATOM 4279 C CA . ALA A 1 616 ? -15.779 -16.049 -0.046 1.00 57.38 616 ALA A CA 1
ATOM 4280 C C . ALA A 1 616 ? -15.712 -17.591 0.025 1.00 57.38 616 ALA A C 1
ATOM 4282 O O . ALA A 1 616 ? -16.632 -18.246 0.524 1.00 57.38 616 ALA A O 1
ATOM 4283 N N . GLY A 1 617 ? -14.645 -18.176 -0.533 1.00 64.56 617 GLY A N 1
ATOM 4284 C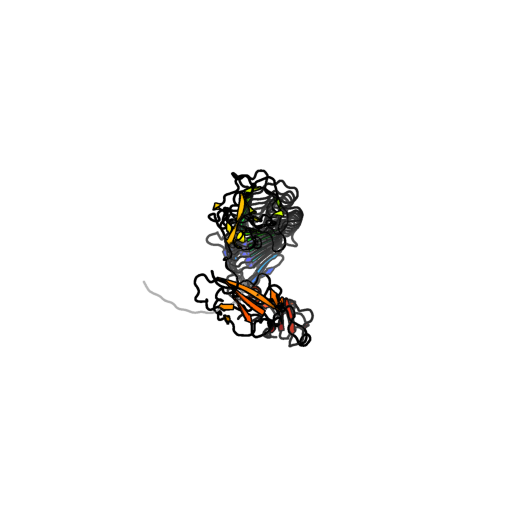 CA . GLY A 1 617 ? -14.440 -19.630 -0.600 1.00 64.56 617 GLY A CA 1
ATOM 4285 C C . GLY A 1 617 ? -14.974 -20.345 -1.854 1.00 64.56 617 GLY A C 1
ATOM 4286 O O . GLY A 1 617 ? -14.994 -21.578 -1.876 1.00 64.56 617 GLY A O 1
ATOM 4287 N N . ALA A 1 618 ? -15.409 -19.631 -2.897 1.00 75.44 618 ALA A N 1
ATOM 4288 C CA . ALA A 1 618 ? -15.754 -20.238 -4.185 1.00 75.44 618 ALA A CA 1
ATOM 4289 C C . ALA A 1 618 ? -14.509 -20.742 -4.951 1.00 75.44 618 ALA A C 1
ATOM 4291 O O . ALA A 1 618 ? -13.502 -20.045 -5.057 1.00 75.44 618 ALA A O 1
ATOM 4292 N N . LYS A 1 619 ? -14.584 -21.951 -5.522 1.00 82.38 619 LYS A N 1
ATOM 4293 C CA . LYS A 1 619 ? -13.540 -22.571 -6.353 1.00 82.38 619 LYS A CA 1
ATOM 4294 C C . LYS A 1 619 ? -13.938 -22.537 -7.825 1.00 82.38 619 LYS A C 1
ATOM 4296 O O . LYS A 1 619 ? -15.066 -22.886 -8.176 1.00 82.38 619 LYS A O 1
ATOM 4301 N N . VAL A 1 620 ? -12.991 -22.177 -8.688 1.00 84.31 620 VAL A N 1
ATOM 4302 C CA . VAL A 1 620 ? -13.171 -22.148 -10.145 1.00 84.31 620 VAL A CA 1
ATOM 4303 C C . VAL A 1 620 ? -12.303 -23.229 -10.779 1.00 84.31 620 VAL A C 1
ATOM 4305 O O . VAL A 1 620 ? -11.088 -23.231 -10.608 1.00 84.31 620 VAL A O 1
ATOM 4308 N N . THR A 1 621 ? -12.925 -24.133 -11.527 1.00 87.81 621 THR A N 1
ATOM 4309 C CA . THR A 1 621 ? -12.251 -25.183 -12.296 1.00 87.81 621 THR A CA 1
ATOM 4310 C C . THR A 1 621 ? -12.427 -24.906 -13.779 1.00 87.81 621 THR A C 1
ATOM 4312 O O . THR A 1 621 ? -13.537 -24.635 -14.232 1.00 87.81 621 THR A O 1
ATOM 4315 N N . ILE A 1 622 ? -11.337 -24.974 -14.537 1.00 90.44 622 ILE A N 1
ATOM 4316 C CA . ILE A 1 622 ? -11.317 -24.688 -15.972 1.00 90.44 622 ILE A CA 1
ATOM 4317 C C . ILE A 1 622 ? -10.813 -25.933 -16.690 1.00 90.44 622 ILE A C 1
ATOM 4319 O O . ILE A 1 622 ? -9.894 -26.596 -16.213 1.00 90.44 622 ILE A O 1
ATOM 4323 N N . VAL A 1 623 ? -11.436 -26.262 -17.818 1.00 92.12 623 VAL A N 1
ATOM 4324 C CA . VAL A 1 623 ? -10.991 -27.331 -18.714 1.00 92.12 623 VAL A CA 1
ATOM 4325 C C . VAL A 1 623 ? -11.081 -26.823 -20.144 1.00 92.12 623 VAL A C 1
ATOM 4327 O O . VAL A 1 623 ? -12.136 -26.336 -20.554 1.00 92.12 623 VAL A O 1
ATOM 4330 N N . TRP A 1 624 ? -9.985 -26.940 -20.884 1.00 90.62 624 TRP A N 1
ATOM 4331 C CA . TRP A 1 624 ? -9.907 -26.563 -22.293 1.00 90.62 624 TRP A CA 1
ATOM 4332 C C . TRP A 1 624 ? -10.158 -27.759 -23.217 1.00 90.62 624 TRP A C 1
ATOM 4334 O O . TRP A 1 624 ? -9.862 -28.906 -22.871 1.00 90.62 624 TRP A O 1
ATOM 4344 N N . TYR A 1 625 ? -10.701 -27.477 -24.399 1.00 91.94 625 TYR A N 1
ATOM 4345 C CA . TYR A 1 625 ? -11.049 -28.454 -25.425 1.00 91.94 625 TYR A CA 1
ATOM 4346 C C . TYR A 1 625 ? -10.660 -27.941 -26.811 1.00 91.94 625 TYR A C 1
ATOM 4348 O O . TYR A 1 625 ? -10.821 -26.753 -27.090 1.00 91.94 625 TYR A O 1
ATOM 4356 N N . ALA A 1 626 ? -10.248 -28.856 -27.687 1.00 90.06 626 ALA A N 1
ATOM 4357 C CA . ALA A 1 626 ? -10.005 -28.621 -29.109 1.00 90.06 626 ALA A CA 1
ATOM 4358 C C . ALA A 1 626 ? -10.940 -29.524 -29.930 1.00 90.06 626 ALA A C 1
ATOM 4360 O O . ALA A 1 626 ? -10.898 -30.743 -29.777 1.00 90.06 626 ALA A O 1
ATOM 4361 N N . ASP A 1 627 ? -11.849 -28.936 -30.717 1.00 88.69 627 ASP A N 1
ATOM 4362 C CA . ASP A 1 627 ? -12.901 -29.643 -31.479 1.00 88.69 627 ASP A CA 1
ATOM 4363 C C . ASP A 1 627 ? -13.715 -30.672 -30.665 1.00 88.69 627 ASP A C 1
ATOM 4365 O O . ASP A 1 627 ? -14.255 -31.645 -31.180 1.00 88.69 627 ASP A O 1
ATOM 4369 N N . GLY A 1 628 ? -13.854 -30.428 -29.359 1.00 84.06 628 GLY A N 1
ATOM 4370 C CA . GLY A 1 628 ? -14.588 -31.305 -28.438 1.00 84.06 628 GLY A CA 1
ATOM 4371 C C . GLY A 1 628 ? -13.721 -32.332 -27.711 1.00 84.06 628 GLY A C 1
ATOM 4372 O O . GLY A 1 628 ? -14.176 -32.886 -26.713 1.00 84.06 628 GLY A O 1
ATOM 4373 N N . ALA A 1 629 ? -12.465 -32.532 -28.117 1.00 87.69 629 ALA A N 1
ATOM 4374 C CA . ALA A 1 629 ? -11.514 -33.357 -27.379 1.00 87.69 629 ALA A CA 1
ATOM 4375 C C . ALA A 1 629 ? -10.923 -32.574 -26.198 1.00 87.69 629 ALA A C 1
ATOM 4377 O O . ALA A 1 629 ? -10.456 -31.444 -26.355 1.00 87.69 629 ALA A O 1
ATOM 4378 N N . ARG A 1 630 ? -10.945 -33.168 -24.999 1.00 89.06 630 ARG A N 1
ATOM 4379 C CA . ARG A 1 630 ? -10.402 -32.557 -23.778 1.00 89.06 630 ARG A CA 1
ATOM 4380 C C . ARG A 1 630 ? -8.882 -32.439 -23.871 1.00 89.06 630 ARG A C 1
ATOM 4382 O O . ARG A 1 630 ? -8.213 -33.432 -24.131 1.00 89.06 630 ARG A O 1
ATOM 4389 N N . LEU A 1 631 ? -8.343 -31.262 -23.560 1.00 86.00 631 LEU A N 1
ATOM 4390 C CA . LEU A 1 631 ? -6.903 -31.021 -23.466 1.00 86.00 631 LEU A CA 1
ATOM 4391 C C . LEU A 1 631 ? -6.427 -31.303 -22.024 1.00 86.00 631 LEU A C 1
ATOM 4393 O O . LEU A 1 631 ? -6.817 -30.584 -21.096 1.00 86.00 631 LEU A O 1
ATOM 4397 N N . PRO A 1 632 ? -5.629 -32.360 -21.778 1.00 72.81 632 PRO A N 1
ATOM 4398 C CA . PRO A 1 632 ? -5.162 -32.699 -20.435 1.00 72.81 632 PRO A CA 1
ATOM 4399 C C . PRO A 1 632 ? -4.237 -31.611 -19.876 1.00 72.81 632 PRO A C 1
ATOM 4401 O O . PRO A 1 632 ? -3.482 -30.997 -20.620 1.00 72.81 632 PRO A O 1
ATOM 4404 N N . ARG A 1 633 ? -4.269 -31.383 -18.554 1.00 71.62 633 ARG A N 1
ATOM 4405 C CA . ARG A 1 633 ? -3.415 -30.413 -17.820 1.00 71.62 633 ARG A CA 1
ATOM 4406 C C . ARG A 1 633 ? -3.613 -28.927 -18.174 1.00 71.62 633 ARG A C 1
ATOM 4408 O O . ARG A 1 633 ? -3.119 -28.065 -17.453 1.00 71.62 633 ARG A O 1
ATOM 4415 N N . ALA A 1 634 ? -4.422 -28.608 -19.182 1.00 80.56 634 ALA A N 1
ATOM 4416 C CA . ALA A 1 634 ? -4.889 -27.256 -19.464 1.00 80.56 634 ALA A CA 1
ATOM 4417 C C . ALA A 1 634 ? -6.035 -26.879 -18.507 1.00 80.56 634 ALA A C 1
ATOM 4419 O O . ALA A 1 634 ? -7.215 -26.999 -18.840 1.00 80.56 634 ALA A O 1
ATOM 4420 N N . THR A 1 635 ? -5.690 -26.475 -17.282 1.00 82.38 635 THR A N 1
ATOM 4421 C CA . THR A 1 635 ? -6.670 -26.115 -16.233 1.00 82.38 635 THR A CA 1
ATOM 4422 C C . THR A 1 635 ? -6.531 -24.687 -15.714 1.00 82.38 635 THR A C 1
ATOM 4424 O O . THR A 1 635 ? -7.223 -24.293 -14.773 1.00 82.38 635 THR A O 1
ATOM 4427 N N . ARG A 1 636 ? -5.631 -23.901 -16.311 1.00 87.12 636 ARG A N 1
ATOM 4428 C CA . ARG A 1 636 ? -5.413 -22.492 -15.975 1.00 87.12 636 ARG A CA 1
ATOM 4429 C C . ARG A 1 636 ? -6.376 -21.595 -16.765 1.00 87.12 636 ARG A C 1
ATOM 4431 O O . ARG A 1 636 ? -7.013 -22.017 -17.731 1.00 87.12 636 ARG A O 1
ATOM 4438 N N . ARG A 1 637 ? -6.494 -20.331 -16.336 1.00 86.38 637 ARG A N 1
ATOM 4439 C CA . ARG A 1 637 ? -7.242 -19.277 -17.063 1.00 86.38 637 ARG A CA 1
ATOM 4440 C C . ARG A 1 637 ? -6.646 -18.969 -18.431 1.00 86.38 637 ARG A C 1
ATOM 4442 O O . ARG A 1 637 ? -7.326 -18.401 -19.282 1.00 86.38 637 ARG A O 1
ATOM 4449 N N . THR A 1 638 ? -5.391 -19.339 -18.594 1.00 87.81 638 THR A N 1
ATOM 4450 C CA . THR A 1 638 ? -4.627 -19.287 -19.819 1.00 87.81 638 THR A CA 1
ATOM 4451 C C . THR A 1 638 ? -4.398 -20.698 -20.347 1.00 87.81 638 THR A C 1
ATOM 4453 O O . THR A 1 638 ? -4.346 -21.663 -19.579 1.00 87.81 638 THR A O 1
ATOM 4456 N N . TYR A 1 639 ? -4.265 -20.809 -21.660 1.00 88.19 639 TYR A N 1
ATOM 4457 C CA . TYR A 1 639 ? -3.832 -22.014 -22.343 1.00 88.19 639 TYR A CA 1
ATOM 4458 C C . TYR A 1 639 ? -2.843 -21.626 -23.436 1.00 88.19 639 TYR A C 1
ATOM 4460 O O . TYR A 1 639 ? -3.160 -20.805 -24.292 1.00 88.19 639 TYR A O 1
ATOM 4468 N N . THR A 1 640 ? -1.653 -22.211 -23.389 1.00 88.94 640 THR A N 1
ATOM 4469 C CA . THR A 1 640 ? -0.656 -22.091 -24.452 1.00 88.94 640 THR A CA 1
ATOM 4470 C C . THR A 1 640 ? -1.005 -23.082 -25.553 1.00 88.94 640 THR A C 1
ATOM 4472 O O . THR A 1 640 ? -1.138 -24.279 -25.282 1.00 88.94 640 THR A O 1
ATOM 4475 N N . VAL A 1 641 ? -1.205 -22.589 -26.775 1.00 87.12 641 VAL A N 1
ATOM 4476 C CA . VAL A 1 641 ? -1.622 -23.401 -27.917 1.00 87.12 641 VAL A CA 1
ATOM 4477 C C . VAL A 1 641 ? -0.498 -24.361 -28.272 1.00 87.12 641 VAL A C 1
ATOM 4479 O O . VAL A 1 641 ? 0.567 -23.962 -28.730 1.00 87.12 641 VAL A O 1
ATOM 4482 N N . GLY A 1 642 ? -0.736 -25.645 -28.025 1.00 85.88 642 GLY A N 1
ATOM 4483 C CA . GLY A 1 642 ? 0.185 -26.716 -28.387 1.00 85.88 642 GLY A CA 1
ATOM 4484 C C . GLY A 1 642 ? -0.252 -27.449 -29.658 1.00 85.88 642 GLY A C 1
ATOM 4485 O O . GLY A 1 642 ? -1.369 -27.246 -30.139 1.00 85.88 642 GLY A O 1
ATOM 4486 N N . PRO A 1 643 ? 0.566 -28.394 -30.153 1.00 84.00 643 PRO A N 1
ATOM 4487 C CA . PRO A 1 643 ? 0.287 -29.128 -31.392 1.00 84.00 643 PRO A CA 1
ATOM 4488 C C . PRO A 1 643 ? -1.072 -29.846 -31.400 1.00 84.00 643 PRO A C 1
ATOM 4490 O O . PRO A 1 643 ? -1.721 -29.970 -32.432 1.00 84.00 643 PRO A O 1
ATOM 4493 N N . ALA A 1 644 ? -1.558 -30.274 -30.229 1.00 80.81 644 ALA A N 1
ATOM 4494 C CA . ALA A 1 644 ? -2.849 -30.949 -30.083 1.00 80.81 644 ALA A CA 1
ATOM 4495 C C . ALA A 1 644 ? -4.068 -30.078 -30.459 1.00 80.81 644 ALA A C 1
ATOM 4497 O O . ALA A 1 644 ? -5.147 -30.633 -30.704 1.00 80.81 644 ALA A O 1
ATOM 4498 N N . ALA A 1 645 ? -3.901 -28.752 -30.493 1.00 82.12 645 ALA A N 1
ATOM 4499 C CA . ALA A 1 645 ? -4.931 -27.756 -30.779 1.00 82.12 645 ALA A CA 1
ATOM 4500 C C . ALA A 1 645 ? -4.845 -27.145 -32.194 1.00 82.12 645 ALA A C 1
ATOM 4502 O O . ALA A 1 645 ? -5.682 -26.311 -32.525 1.00 82.12 645 ALA A O 1
ATOM 4503 N N . LEU A 1 646 ? -3.874 -27.557 -33.017 1.00 83.25 646 LEU A N 1
ATOM 4504 C CA . LEU A 1 646 ? -3.672 -27.032 -34.371 1.00 83.25 646 LEU A CA 1
ATOM 4505 C C . LEU A 1 646 ? -4.863 -27.359 -35.297 1.00 83.25 646 LEU A C 1
ATOM 4507 O O . LEU A 1 646 ? -5.350 -28.491 -35.268 1.00 83.25 646 LEU A O 1
ATOM 4511 N N . ASP A 1 647 ? -5.314 -26.379 -36.091 1.00 84.31 647 ASP A N 1
ATOM 4512 C CA . ASP A 1 647 ? -6.488 -26.437 -36.997 1.00 84.31 647 ASP A CA 1
ATOM 4513 C C . ASP A 1 647 ? -7.807 -26.881 -36.321 1.00 84.31 647 ASP A C 1
ATOM 4515 O O . ASP A 1 647 ? -8.734 -27.406 -36.945 1.00 84.31 647 ASP A O 1
ATOM 4519 N N . LYS A 1 648 ? -7.913 -26.683 -35.002 1.00 86.56 648 LYS A N 1
ATOM 4520 C CA . LYS A 1 648 ? -9.082 -27.080 -34.210 1.00 86.56 648 LYS A CA 1
ATOM 4521 C C . LYS A 1 648 ? -9.681 -25.886 -33.496 1.00 86.56 648 LYS A C 1
ATOM 4523 O O . LYS A 1 648 ? -8.990 -25.021 -32.968 1.00 86.56 648 LYS A O 1
ATOM 4528 N N . ARG A 1 649 ? -11.005 -25.892 -33.350 1.00 89.44 649 ARG A N 1
ATOM 4529 C CA . ARG A 1 649 ? -11.705 -24.840 -32.612 1.00 89.44 649 ARG A CA 1
ATOM 4530 C C . ARG A 1 649 ? -11.543 -25.037 -31.114 1.00 89.44 649 ARG A C 1
ATOM 4532 O O . ARG A 1 649 ? -12.008 -26.031 -30.541 1.00 89.44 649 ARG A O 1
ATOM 4539 N N . LEU A 1 650 ? -10.963 -24.043 -30.456 1.00 90.62 650 LEU A N 1
ATOM 4540 C CA . LEU A 1 650 ? -10.813 -24.025 -29.012 1.00 90.62 650 LEU A CA 1
ATOM 4541 C C . LEU A 1 650 ? -12.109 -23.594 -28.326 1.00 90.62 650 LEU A C 1
ATOM 4543 O O . LEU A 1 650 ? -12.814 -22.688 -28.771 1.00 90.62 650 LEU A O 1
ATOM 4547 N N . HIS A 1 651 ? -12.418 -24.232 -27.204 1.00 92.75 651 HIS A N 1
ATOM 4548 C CA . HIS A 1 651 ? -13.377 -23.720 -26.229 1.00 92.75 651 HIS A CA 1
ATOM 4549 C C . HIS A 1 651 ? -13.001 -24.176 -24.821 1.00 92.75 651 HIS A C 1
ATOM 4551 O O . HIS A 1 651 ? -12.303 -25.173 -24.641 1.00 92.75 651 HIS A O 1
ATOM 4557 N N . ALA A 1 652 ? -13.480 -23.456 -23.811 1.00 90.12 652 ALA A N 1
ATOM 4558 C CA . ALA A 1 652 ? -13.278 -23.814 -22.418 1.00 90.12 652 ALA A CA 1
ATOM 4559 C C . ALA A 1 652 ? -14.615 -24.020 -21.708 1.00 90.12 652 ALA A C 1
ATOM 4561 O O . ALA A 1 652 ? -15.575 -23.274 -21.918 1.00 90.12 652 ALA A O 1
ATOM 4562 N N . THR A 1 653 ? -14.650 -25.004 -20.813 1.00 90.50 653 THR A N 1
ATOM 4563 C CA . THR A 1 653 ? -15.716 -25.152 -19.822 1.00 90.50 653 THR A CA 1
ATOM 4564 C C . THR A 1 653 ? -15.209 -24.672 -18.471 1.00 90.50 653 THR A C 1
ATOM 4566 O O . THR A 1 653 ? -14.170 -25.133 -17.992 1.00 90.50 653 THR A O 1
ATOM 4569 N N . ILE A 1 654 ? -15.959 -23.778 -17.840 1.00 88.69 654 ILE A N 1
ATOM 4570 C CA . ILE A 1 654 ? -15.689 -23.229 -16.519 1.00 88.69 654 ILE A CA 1
ATOM 4571 C C . ILE A 1 654 ? -16.753 -23.764 -15.567 1.00 88.69 654 ILE A C 1
ATOM 4573 O O . ILE A 1 654 ? -17.947 -23.583 -15.795 1.00 88.69 654 ILE A O 1
ATOM 4577 N N . THR A 1 655 ? -16.319 -24.410 -14.490 1.00 87.62 655 THR A N 1
ATOM 4578 C CA . THR A 1 655 ? -17.189 -24.841 -13.396 1.00 87.62 655 THR A CA 1
ATOM 4579 C C . THR A 1 655 ? -16.872 -24.023 -12.157 1.00 87.62 655 THR A C 1
ATOM 4581 O O . THR A 1 655 ? -15.758 -24.064 -11.641 1.00 87.62 655 THR A O 1
ATOM 4584 N N . ILE A 1 656 ? -17.857 -23.273 -11.678 1.00 84.06 656 ILE A N 1
ATOM 4585 C CA . ILE A 1 656 ? -17.765 -22.497 -10.447 1.00 84.06 656 ILE A CA 1
ATOM 4586 C C . ILE A 1 656 ? -18.523 -23.257 -9.367 1.00 84.06 656 ILE A C 1
ATOM 4588 O O . ILE A 1 656 ? -19.723 -23.507 -9.496 1.00 84.06 656 ILE A O 1
ATOM 4592 N N . THR A 1 657 ? -17.822 -23.606 -8.297 1.00 83.00 657 THR A N 1
ATOM 4593 C CA . THR A 1 657 ? -18.390 -24.289 -7.136 1.00 83.00 657 THR A CA 1
ATOM 4594 C C . THR A 1 657 ? -18.255 -23.386 -5.923 1.00 83.00 657 THR A C 1
ATOM 4596 O O . THR A 1 657 ? -17.197 -22.815 -5.677 1.00 83.00 657 THR A O 1
ATOM 4599 N N . ALA A 1 658 ? -19.327 -23.222 -5.158 1.00 82.50 658 ALA A N 1
ATOM 4600 C CA . ALA A 1 658 ? -19.285 -22.470 -3.911 1.00 82.50 658 ALA A CA 1
ATOM 4601 C C . ALA A 1 658 ? -19.969 -23.276 -2.804 1.00 82.50 658 ALA A C 1
ATOM 4603 O O . ALA A 1 658 ? -20.994 -23.927 -3.067 1.00 82.50 658 ALA A O 1
ATOM 4604 N N . PRO A 1 659 ? -19.451 -23.240 -1.562 1.00 79.81 659 PRO A N 1
ATOM 4605 C CA . PRO A 1 659 ? -20.081 -23.918 -0.440 1.00 79.81 659 PRO A CA 1
ATOM 4606 C C . PRO A 1 659 ? -21.570 -23.564 -0.350 1.00 79.81 659 PRO A C 1
ATOM 4608 O O . PRO A 1 659 ? -21.961 -22.399 -0.357 1.00 79.81 659 PRO A O 1
ATOM 4611 N N . GLY A 1 660 ? -22.432 -24.581 -0.313 1.00 79.00 660 GLY A N 1
ATOM 4612 C CA . GLY A 1 660 ? -23.877 -24.379 -0.184 1.00 79.00 660 GLY A CA 1
ATOM 4613 C C . GLY A 1 660 ? -24.628 -23.948 -1.454 1.00 79.00 660 GLY A C 1
ATOM 4614 O O . GLY A 1 660 ? -25.841 -23.764 -1.378 1.00 79.00 660 GLY A O 1
ATOM 4615 N N . HIS A 1 661 ? -23.978 -23.848 -2.616 1.00 85.69 661 HIS A N 1
ATOM 4616 C CA . HIS A 1 661 ? -24.610 -23.409 -3.867 1.00 85.69 661 HIS A CA 1
ATOM 4617 C C . HIS A 1 661 ? -24.748 -24.546 -4.891 1.00 85.69 661 HIS A C 1
ATOM 4619 O O . HIS A 1 661 ? -24.212 -25.650 -4.722 1.00 85.69 661 HIS A O 1
ATOM 4625 N N . HIS A 1 662 ? -25.566 -24.319 -5.918 1.00 85.94 662 HIS A N 1
ATOM 4626 C CA . HIS A 1 662 ? -25.531 -25.123 -7.137 1.00 85.94 662 HIS A CA 1
ATOM 4627 C C . HIS A 1 662 ? -24.290 -24.768 -7.948 1.00 85.94 662 HIS A C 1
ATOM 4629 O O . HIS A 1 662 ? -23.987 -23.586 -8.117 1.00 85.94 662 HIS A O 1
ATOM 4635 N N . ASP A 1 663 ? -23.615 -25.798 -8.451 1.00 85.31 663 ASP A N 1
ATOM 4636 C CA . ASP A 1 663 ? -22.460 -25.617 -9.315 1.00 85.31 663 ASP A CA 1
ATOM 4637 C C . ASP A 1 663 ? -22.911 -24.930 -10.592 1.00 85.31 663 ASP A C 1
ATOM 4639 O O . ASP A 1 663 ? -24.013 -25.165 -11.108 1.00 85.31 663 ASP A O 1
ATOM 4643 N N . ARG A 1 664 ? -22.062 -24.033 -11.074 1.00 83.81 664 ARG A N 1
ATOM 4644 C CA . ARG A 1 664 ? -22.350 -23.274 -12.270 1.00 83.81 664 ARG A CA 1
ATOM 4645 C C . ARG A 1 664 ? -21.393 -23.662 -13.372 1.00 83.81 664 ARG A C 1
ATOM 4647 O O . ARG A 1 664 ? -20.200 -23.406 -13.263 1.00 83.81 664 ARG A O 1
ATOM 4654 N N . HIS A 1 665 ? -21.950 -24.218 -14.439 1.00 86.69 665 HIS A N 1
ATOM 4655 C CA . HIS A 1 665 ? -21.217 -24.541 -15.652 1.00 86.69 665 HIS A CA 1
ATOM 4656 C C . HIS A 1 665 ? -21.412 -23.425 -16.677 1.00 86.69 665 HIS A C 1
ATOM 4658 O O . HIS A 1 665 ? -22.537 -22.983 -16.930 1.00 86.69 665 HIS A O 1
ATOM 4664 N N . LEU A 1 666 ? -20.305 -22.947 -17.226 1.00 86.25 666 LEU A N 1
ATOM 4665 C CA . LEU A 1 666 ? -20.243 -21.963 -18.294 1.00 86.25 666 LEU A CA 1
ATOM 4666 C C . LEU A 1 666 ? -19.367 -22.544 -19.398 1.00 86.25 666 LEU A C 1
ATOM 4668 O O . LEU A 1 666 ? -18.345 -23.162 -19.109 1.00 86.25 666 LEU A O 1
ATOM 4672 N N . THR A 1 667 ? -19.745 -22.315 -20.647 1.00 87.94 667 THR A N 1
ATOM 4673 C CA . THR A 1 667 ? -18.958 -22.737 -21.805 1.00 87.94 667 THR A CA 1
ATOM 4674 C C . THR A 1 667 ? -18.721 -21.522 -22.677 1.00 87.94 667 THR A C 1
ATOM 4676 O O . THR A 1 667 ? -19.656 -20.767 -22.953 1.00 87.94 667 THR A O 1
ATOM 4679 N N . THR A 1 668 ? -17.473 -21.299 -23.074 1.00 90.00 668 THR A N 1
ATOM 4680 C CA . THR A 1 668 ? -17.152 -20.219 -24.008 1.00 90.00 668 THR A CA 1
ATOM 4681 C C . THR A 1 668 ? -17.676 -20.553 -25.404 1.00 90.00 668 THR A C 1
ATOM 4683 O O . THR A 1 668 ? -17.782 -21.733 -25.754 1.00 90.00 668 THR A O 1
ATOM 4686 N N . PRO A 1 669 ? -17.938 -19.545 -26.252 1.00 88.81 669 PRO A N 1
ATOM 4687 C CA . PRO A 1 669 ? -18.052 -19.778 -27.685 1.00 88.81 669 PRO A CA 1
ATOM 4688 C C . PRO A 1 669 ? -16.817 -20.521 -28.208 1.00 88.81 669 PRO A C 1
ATOM 4690 O O . PRO A 1 669 ? -15.711 -20.344 -27.683 1.00 88.81 669 PRO A O 1
ATOM 4693 N N . ARG A 1 670 ? -17.015 -21.352 -29.234 1.00 88.06 670 ARG A N 1
ATOM 4694 C CA . ARG A 1 670 ? -15.903 -21.954 -29.975 1.00 88.06 670 ARG A CA 1
ATOM 4695 C C . ARG A 1 670 ? -15.206 -20.869 -30.787 1.00 88.06 670 ARG A C 1
ATOM 4697 O O . ARG A 1 670 ? -15.880 -20.029 -31.380 1.00 88.06 670 ARG A O 1
ATOM 4704 N N . THR A 1 671 ? -13.881 -20.887 -30.807 1.00 85.56 671 THR A N 1
ATOM 4705 C CA . THR A 1 671 ? -13.098 -19.993 -31.665 1.00 85.56 671 THR A CA 1
ATOM 4706 C C . THR A 1 671 ? -13.249 -20.377 -33.141 1.00 85.56 671 THR A C 1
ATOM 4708 O O . THR A 1 671 ? -13.814 -21.425 -33.474 1.00 85.56 671 THR A O 1
ATOM 4711 N N . GLY A 1 672 ? -12.703 -19.541 -34.030 1.00 80.38 672 GLY A N 1
ATOM 4712 C CA . GLY A 1 672 ? -12.298 -20.002 -35.361 1.00 80.38 672 GLY A CA 1
ATOM 4713 C C . GLY A 1 672 ? -11.282 -21.146 -35.264 1.00 80.38 672 GLY A C 1
ATOM 4714 O O . GLY A 1 672 ? -10.773 -21.417 -34.168 1.00 80.38 672 GLY A O 1
ATOM 4715 N N . ARG A 1 673 ? -11.060 -21.828 -36.392 1.00 77.12 673 ARG A N 1
ATOM 4716 C CA . ARG A 1 673 ? -9.969 -22.802 -36.507 1.00 77.12 673 ARG A CA 1
ATOM 4717 C C . ARG A 1 673 ? -8.622 -22.106 -36.363 1.00 77.12 673 ARG A C 1
ATOM 4719 O O . ARG A 1 673 ? -8.578 -20.878 -36.631 1.00 77.12 673 ARG A O 1
#

Foldseek 3Di:
DDDDDDDDDDDDDDDPDPPPPPPDDDQLQDEVVSVQVCQVPDAAAPVGAAEDEHPEAYDDQADERERAAAHEYALQQYEYYYQAYEYDAPYEYEYEHPHPDHHTYEYWQHVQVPAQGASYEAFNHEYEYDDAYEYWAEEYAQYESAAGGHPTWGEHYEYDDAYEYFFEYHAQEESGIAGHDAHWGYEYEYEDAYEYFAEYHAQYWSGIEGNNYWGEEYEYYDAYEYFAEYHQQYWSHTYGNCYWFEEYEYDAAYEYFAAYEAQYESGTEGNQYWGYEYEYAAHEYEFHYHPQQYSGTYGHPHDGDYAAEFQAYEYEAAEEEAEFELPAEPVRHRAEAHARGEYYYPPPGGYAYAYAHEHEANYEYQDDPVSDHYFYWFQWAWEWEAALPADDDGDDIDIARHQFCVRNVHDDDDFDDHPQKDWDAWAQDSVRPHQTRDRGGGCNVLDIGRPSDHSYGYTYIDIDGRDDDPPDDQAAFDDWDWDWPVLDAAEAQDKIAIDTDDGPAPAKDKKKWKKKWPDADDPVPPPDDIDIDTDPPPTDSMDHDHLVQARIWMWMWIWIDGPRHDIDTDIGGRPGGYAFAEQDDDPDAWAWDWDQDAQTKIFIPPVVVCVVRQPPAKDKWKWKDWQNHTDPPPTDRMDHNHPVNPQTWMKMWMWIDDRRHDIDIHIHDTDHD

InterPro domains:
  IPR013378 Internalin B-like, B-repeat [PF09479] (381-445)
  IPR013378 Internalin B-like, B-repeat [TIGR02543] (416-466)
  IPR042229 Listeria-Bacteroides repeat domain superfamily [G3DSA:2.60.40.4270] (378-465)

Secondary structure (DSSP, 8-state):
---------------------PPPPPPTTT-HHHHHHHHHS----SSS-EEEE-SS-EEEEEEEEEE-S-EEEE-TT-EEEEEEEEEPTT-EEEEE---SSSSPPEEEEE-TTSBS--SEE-TTSEEEE-TT-EEEEE--BT--SEE--TT----EEEE-TT-EEEEE--TT--SEE--TTT----EEEE-TT-EEEEE--TT--SEE--TTPPP-EEEE-TT-EEEEE--TT--SEE--TTPPP-EEEE-TT-EEEEE--TT--SEE--TTPPP-EEEESSSEEEEE--TTS-SEE--TT-----EEEESSSEEEE-SSEEE--TT--SSS-SEEE-TT-EEEE-SS--PEEEEEEEEEESSEE-S-GGGEEEEEEES-EEEEEE-TT--SPPPPPEEEBSSSTTTTT--PPPPP-BTTEEEEEEESSTTS-S-EE-TT---GGG--BSSS--EEEEEEEEEEEPP-S-TT-PPBPPPPPEEEES-S--BTTS-EEEEEPPPSSTT-EEEEEEEEESS--SGGGSSS---EEE-TT--SSEE---GGGTT--EEEEEEEE-TTSB-EEEEEE-SSPPBPB-----SPPPEEES--STT-EEEEESGGGGGGGSPTT-EEEEEEEETTEE-TT--SSEEE--GGGTTS-EEEEEEEE-TTB--EEEEPPPPP-

Organism: NCBI:txid1036020